Protein AF-A0A9P7YIR3-F1 (afdb_monomer)

Sequence (392 aa):
MSSLFKGNKEAAGSFTVLEQAVLTRKTLRVVCVGAGYSGLTLAHKVQHECQLEDHINLTIYEKNADVGGTWFENTYPGVACDIPAHAYTFLFEPNPNWSKFYAPGPEIQAYIKRTAVKYELAKHIAFDSKVVETRWDQGSGKWKIKVEQDGIVKEDEAEILVNASGFLNGNGPRLKVSVNSRGSSCTAPNGKRIGVRTADGEEDFDIIVCATGFDTSFIPPWKLVGLNGAILEDRWKVNPDAFFSVQVDGMPNYFIFNGPNGVISHGSILAQVSWVCDYILRCAKKIATQDLKSITPKAQAVADFNVYSQEFLRRTVWADNCRSWYKNGKETGIVTGTYAGSILHFKDVLENIGDEHFDVVSNNKNVFKWLGNGQSLHDKDGTGDLAYYMKE

InterPro domains:
  IPR036188 FAD/NAD(P)-binding domain superfamily [G3DSA:3.50.50.60] (21-181)
  IPR036188 FAD/NAD(P)-binding domain superfamily [G3DSA:3.50.50.60] (182-369)
  IPR036188 FAD/NAD(P)-binding domain superfamily [SSF51905] (27-168)
  IPR036188 FAD/NAD(P)-binding domain superfamily [SSF51905] (189-358)

Radius of gyration: 25.12 Å; Cα contacts (8 Å, |Δi|>4): 719; chains: 1; bounding box: 50×51×96 Å

Nearest PDB structures (foldseek):
  4ap3-assembly1_A  TM=8.065E-01  e=1.671E-17  Rhodococcus rhodochrous
  6y48-assembly2_B  TM=7.996E-01  e=1.539E-16  Aspergillus flavus NRRL3357
  3up4-assembly3_B  TM=8.021E-01  e=6.255E-16  Pseudomonas putida
  6y48-assembly4_D  TM=7.930E-01  e=3.405E-15  Aspergillus flavus NRRL3357
  5nmw-assembly1_A-2  TM=5.776E-01  e=1.020E-11  Zonocerus variegatus

Mean predicted aligned error: 7.09 Å

Organism: NCBI:txid45428

Secondary structure (DSSP, 8-state):
---S----TTS-------SS-TTPPPPEEEEEE--SHHHHHHHHIIIIIS--TTTEEEEEE-SSSSS-THHHH---TT-B-SS-TTTSS-TTS--TT-SSSS-BHHHHHHHHHHHHHHTTGGGGEESS-EEEEEEEETTTTEEEEEEEETTEEEEEEESEEEE-S-SS-SB-SPP------S---S-STT---EEEE-SS-EEEES-------B--S---SSEEE-GGG-BHHHHHSSS---BTTTB-TT-TTEEESS-TT-STTSS-HHHHHHHHHHHHHHHHHHHHHTTEEEEEE-HHHHHHHHHHHHHHHTTSGGGSS--BGGGTTBSSS---SS-SS-HHHHHHHHHH--GGGEEEEESSSSTTGGGTTS--TTTGGGTS-TTTT---

pLDDT: mean 89.21, std 15.17, range [31.0, 98.94]

Solvent-accessible surface area (backbone atoms only — not comparable to full-atom values): 22051 Å² total; per-residue (Å²): 143,88,77,90,82,88,68,76,87,86,74,70,70,89,82,75,76,38,95,43,36,31,58,56,65,46,69,40,37,34,39,32,36,20,45,15,72,53,32,49,49,43,47,44,37,37,56,71,74,66,59,34,58,90,38,40,50,61,39,28,35,16,62,42,89,64,66,30,44,66,45,58,73,52,74,59,93,84,43,57,46,93,49,52,34,83,60,65,36,55,88,93,54,76,62,92,78,63,94,39,65,54,34,44,28,72,60,53,31,52,48,47,50,53,50,37,57,77,69,57,44,61,82,38,49,43,58,43,21,32,63,53,35,37,35,51,37,81,86,84,33,27,33,42,33,32,31,37,38,95,92,42,78,43,80,50,69,19,52,30,43,35,42,27,62,59,45,76,48,62,74,24,76,79,78,90,70,55,70,48,88,70,74,58,74,66,89,53,104,77,44,52,38,43,33,50,77,57,98,91,46,77,47,79,44,93,75,87,82,88,86,61,61,43,33,65,58,62,63,67,95,38,51,46,28,19,55,98,69,42,44,52,59,74,65,28,68,82,68,35,72,35,44,85,10,32,33,38,54,56,31,60,33,38,35,35,55,68,30,30,32,15,55,68,86,48,63,52,56,54,58,53,45,52,53,51,39,53,46,53,51,51,52,50,50,49,33,29,21,48,47,38,39,35,53,22,46,32,60,64,48,35,50,53,53,48,52,52,30,50,68,51,35,67,76,40,79,83,49,41,90,50,69,32,64,39,27,74,66,27,42,63,71,69,66,30,51,44,38,65,65,52,49,64,55,52,50,57,46,65,77,64,66,65,70,88,45,42,50,74,39,53,72,45,94,59,72,64,54,39,46,26,65,74,39,50,79,46,32,60,94,76,74,41,67,83,56,78,83,75,70,134

Structure (mmCIF, N/CA/C/O backbone):
data_AF-A0A9P7YIR3-F1
#
_entry.id   AF-A0A9P7YIR3-F1
#
loop_
_atom_site.group_PDB
_atom_site.id
_atom_site.type_symbol
_atom_site.label_atom_id
_atom_site.label_alt_id
_atom_site.label_comp_id
_atom_site.label_asym_id
_atom_site.label_entity_id
_atom_site.label_seq_id
_atom_site.pdbx_PDB_ins_code
_atom_site.Cartn_x
_atom_site.Cartn_y
_atom_site.Cartn_z
_atom_site.occupancy
_atom_site.B_iso_or_equiv
_atom_site.auth_seq_id
_atom_site.auth_comp_id
_atom_site.auth_asym_id
_atom_site.auth_atom_id
_atom_site.pdbx_PDB_model_num
ATOM 1 N N . MET A 1 1 ? -15.066 27.707 48.313 1.00 43.53 1 MET A N 1
ATOM 2 C CA . MET A 1 1 ? -14.591 26.856 47.195 1.00 43.53 1 MET A CA 1
ATOM 3 C C . MET A 1 1 ? -15.760 26.378 46.318 1.00 43.53 1 MET A C 1
ATOM 5 O O . MET A 1 1 ? -15.882 25.193 46.054 1.00 43.53 1 MET A O 1
ATOM 9 N N . SER A 1 2 ? -16.643 27.273 45.855 1.00 44.91 2 SER A N 1
ATOM 10 C CA . SER A 1 2 ? -17.872 26.884 45.128 1.00 44.91 2 SER A CA 1
ATOM 11 C C . SER A 1 2 ? -18.144 27.743 43.883 1.00 44.91 2 SER A C 1
ATOM 13 O O . SER A 1 2 ? -19.269 28.196 43.673 1.00 44.91 2 SER A O 1
ATOM 15 N N . SER A 1 3 ? -17.128 28.014 43.056 1.00 45.47 3 SER A N 1
ATOM 16 C CA . SER A 1 3 ? -17.318 28.843 41.850 1.00 45.47 3 SER A CA 1
ATOM 17 C C . SER A 1 3 ? -16.667 28.323 40.564 1.00 45.47 3 SER A C 1
ATOM 19 O O . SER A 1 3 ? -16.608 29.074 39.598 1.00 45.47 3 SER A O 1
ATOM 21 N N . LEU A 1 4 ? -16.217 27.064 40.501 1.00 47.59 4 LEU A N 1
ATOM 22 C CA . LEU A 1 4 ? -15.555 26.523 39.298 1.00 47.59 4 LEU A CA 1
ATOM 23 C C . LEU A 1 4 ? -16.480 25.777 38.316 1.00 47.59 4 LEU A C 1
ATOM 25 O O . LEU A 1 4 ? -16.038 25.424 37.232 1.00 47.59 4 LEU A O 1
ATOM 29 N N . PHE A 1 5 ? -17.770 25.594 38.627 1.00 44.53 5 PHE A N 1
ATOM 30 C CA . PHE A 1 5 ? -18.713 24.850 37.768 1.00 44.53 5 PHE A CA 1
ATOM 31 C C . PHE A 1 5 ? -19.949 25.660 37.349 1.00 44.53 5 PHE A C 1
ATOM 33 O O . PHE A 1 5 ? -21.062 25.143 37.289 1.00 44.53 5 PHE A O 1
ATOM 40 N N . LYS A 1 6 ? -19.778 26.947 37.033 1.00 43.44 6 LYS A N 1
ATOM 41 C CA . LYS A 1 6 ? -20.769 27.696 36.239 1.00 43.44 6 LYS A CA 1
ATOM 42 C C . LYS A 1 6 ? -20.297 27.782 34.786 1.00 43.44 6 LYS A C 1
ATOM 44 O O . LYS A 1 6 ? -20.027 28.860 34.277 1.00 43.44 6 LYS A O 1
ATOM 49 N N . GLY A 1 7 ? -20.149 26.622 34.148 1.00 41.72 7 GLY A N 1
ATOM 50 C CA . GLY A 1 7 ? -19.914 26.499 32.710 1.00 41.72 7 GLY A CA 1
ATOM 51 C C . GLY A 1 7 ? -21.201 26.078 32.001 1.00 41.72 7 GLY A C 1
ATOM 52 O O . GLY A 1 7 ? -21.858 25.144 32.449 1.00 41.72 7 GLY A O 1
ATOM 53 N N . ASN A 1 8 ? -21.562 26.812 30.944 1.00 40.75 8 ASN A N 1
ATOM 54 C CA . ASN A 1 8 ? -22.629 26.577 29.961 1.00 40.75 8 ASN A CA 1
ATOM 55 C C . ASN A 1 8 ? -23.425 25.264 30.092 1.00 40.75 8 ASN A C 1
ATOM 57 O O . ASN A 1 8 ? -23.012 24.217 29.595 1.00 40.75 8 ASN A O 1
ATOM 61 N N . LYS A 1 9 ? -24.644 25.357 30.636 1.00 44.38 9 LYS A N 1
ATOM 62 C CA . LYS A 1 9 ? -25.658 24.288 30.557 1.00 44.38 9 LYS A CA 1
ATOM 63 C C . LYS A 1 9 ? -26.273 24.117 29.157 1.00 44.38 9 LYS A C 1
ATOM 65 O O . LYS A 1 9 ? -27.053 23.194 28.966 1.00 44.38 9 LYS A O 1
ATOM 70 N N . GLU A 1 10 ? -25.926 24.960 28.182 1.00 43.06 10 GLU A N 1
ATOM 71 C CA . GLU A 1 10 ? -26.615 25.021 26.880 1.00 43.06 10 GLU A CA 1
ATOM 72 C C . GLU A 1 10 ? -25.925 24.287 25.713 1.00 43.06 10 GLU A C 1
ATOM 74 O O . GLU A 1 10 ? -26.409 24.363 24.590 1.00 43.06 10 GLU A O 1
ATOM 79 N N . ALA A 1 11 ? -24.845 23.521 25.929 1.00 46.81 11 ALA A N 1
ATOM 80 C CA . ALA A 1 11 ? -24.170 22.808 24.823 1.00 46.81 11 ALA A CA 1
ATOM 81 C C . ALA A 1 11 ? -23.857 21.319 25.062 1.00 46.81 11 ALA A C 1
ATOM 83 O O . ALA A 1 11 ? -23.433 20.625 24.137 1.00 46.81 11 ALA A O 1
ATOM 84 N N . ALA A 1 12 ? -24.073 20.791 26.267 1.00 51.12 12 ALA A N 1
ATOM 85 C CA . ALA A 1 12 ? -23.797 19.388 26.554 1.00 51.12 12 ALA A CA 1
ATOM 86 C C . ALA A 1 12 ? -25.042 18.539 26.264 1.00 51.12 12 ALA A C 1
ATOM 88 O O . ALA A 1 12 ? -25.854 18.285 27.151 1.00 51.12 12 ALA A O 1
ATOM 89 N N . GLY A 1 13 ? -25.195 18.070 25.021 1.00 60.94 13 GLY A N 1
ATOM 90 C CA . GLY A 1 13 ? -25.988 16.856 24.796 1.00 60.94 13 GLY A CA 1
ATOM 91 C C . GLY A 1 13 ? -25.503 15.762 25.757 1.00 60.94 13 GLY A C 1
ATOM 92 O O . GLY A 1 13 ? -24.317 15.737 26.087 1.00 60.94 13 GLY A O 1
ATOM 93 N N . SER A 1 14 ? -26.397 14.900 26.249 1.00 72.94 14 SER A N 1
ATOM 94 C CA . SER A 1 14 ? -26.049 13.880 27.248 1.00 72.94 14 SER A CA 1
ATOM 95 C C . SER A 1 14 ? -24.869 13.031 26.760 1.00 72.94 14 SER A C 1
ATOM 97 O O . SER A 1 14 ? -25.012 12.215 25.848 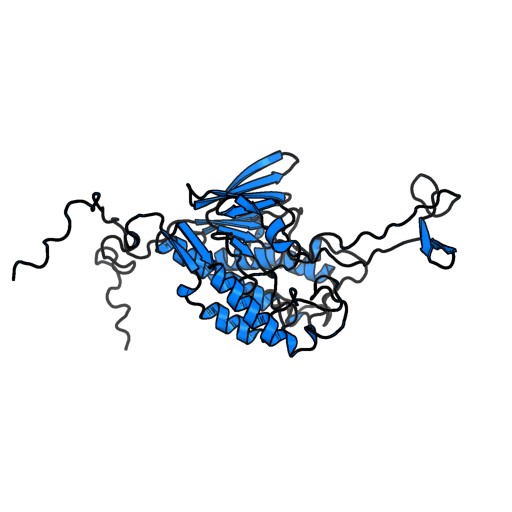1.00 72.94 14 SER A O 1
ATOM 99 N N . PHE A 1 15 ? -23.683 13.254 27.326 1.00 84.25 15 PHE A N 1
ATOM 100 C CA . PHE A 1 15 ? -22.518 12.419 27.078 1.00 84.25 15 PHE A CA 1
ATOM 101 C C . PHE A 1 15 ? -22.643 11.161 27.936 1.00 84.25 15 PHE A C 1
ATOM 103 O O . PHE A 1 15 ? -22.776 11.254 29.154 1.00 84.25 15 PHE A O 1
ATOM 110 N N . THR A 1 16 ? -22.600 9.999 27.292 1.00 89.38 16 THR A N 1
ATOM 111 C CA . THR A 1 16 ? -22.634 8.696 27.959 1.00 89.38 16 THR A CA 1
ATOM 112 C C . THR A 1 16 ? -21.259 8.055 27.850 1.00 89.38 16 THR A C 1
ATOM 114 O O . THR A 1 16 ? -20.699 7.957 26.752 1.00 89.38 16 THR A O 1
ATOM 117 N N . VAL A 1 17 ? -20.733 7.635 28.997 1.00 91.69 17 VAL A N 1
ATOM 118 C CA . VAL A 1 17 ? -19.495 6.862 29.108 1.00 91.69 17 VAL A CA 1
ATOM 119 C C . VAL A 1 17 ? -19.705 5.482 28.478 1.00 91.69 17 VAL A C 1
ATOM 121 O O . VAL A 1 17 ? -20.783 4.904 28.592 1.00 91.69 17 VAL A O 1
ATOM 124 N N . LEU A 1 18 ? -18.700 4.978 27.759 1.00 91.94 18 LEU A N 1
ATOM 125 C CA . LEU A 1 18 ? -18.734 3.611 27.242 1.00 91.94 18 LEU A CA 1
ATOM 126 C C . LEU A 1 18 ? -18.336 2.645 28.358 1.00 91.94 18 LEU A C 1
ATOM 128 O O . LEU A 1 18 ? -17.261 2.803 28.929 1.00 91.94 18 LEU A O 1
ATOM 132 N N . GLU A 1 19 ? -19.154 1.626 28.610 1.00 93.75 19 GLU A N 1
ATOM 133 C CA . GLU A 1 19 ? -18.834 0.533 29.538 1.00 93.75 19 GLU A CA 1
ATOM 134 C C . GLU A 1 19 ? -17.857 -0.464 28.900 1.00 93.75 19 GLU A C 1
ATOM 136 O O . GLU A 1 19 ? -18.200 -1.592 28.558 1.00 93.75 19 GLU A O 1
ATOM 141 N N . GLN A 1 20 ? -16.635 0.010 28.663 1.00 92.88 20 GLN A N 1
ATOM 142 C CA . GLN A 1 20 ? -15.493 -0.753 28.168 1.00 92.88 20 GLN A CA 1
ATOM 143 C C . GLN A 1 20 ? -14.198 -0.084 28.642 1.00 92.88 20 GLN A C 1
ATOM 145 O O . GLN A 1 20 ? -14.170 1.134 28.837 1.00 92.88 20 GLN A O 1
ATOM 150 N N . ALA A 1 21 ? -13.113 -0.849 28.737 1.00 93.50 21 ALA A N 1
ATOM 151 C CA . ALA A 1 21 ? -11.796 -0.307 29.051 1.00 93.50 21 ALA A CA 1
ATOM 152 C C . ALA A 1 21 ? -11.265 0.625 27.943 1.00 93.50 21 ALA A C 1
ATOM 154 O O . ALA A 1 21 ? -11.616 0.503 26.760 1.00 93.50 21 ALA A O 1
ATOM 155 N N . VAL A 1 22 ? -10.357 1.528 28.310 1.00 94.12 22 VAL A N 1
ATOM 156 C CA . VAL A 1 22 ? -9.631 2.375 27.360 1.00 94.12 22 VAL A CA 1
ATOM 157 C C . VAL A 1 22 ? -8.840 1.521 26.366 1.00 94.12 22 VAL A C 1
ATOM 159 O O . VAL A 1 22 ? -8.338 0.447 26.696 1.00 94.12 22 VAL A O 1
ATOM 162 N N . LEU A 1 23 ? -8.714 2.005 25.127 1.00 91.75 23 LEU A N 1
ATOM 163 C CA . LEU A 1 23 ? -8.046 1.305 24.020 1.00 91.75 23 LEU A CA 1
ATOM 164 C C . LEU A 1 23 ? -8.689 -0.034 23.614 1.00 91.75 23 LEU A C 1
ATOM 166 O O . LEU A 1 23 ? -8.064 -0.805 22.879 1.00 91.75 23 LEU A O 1
ATOM 170 N N . THR A 1 24 ? -9.931 -0.303 24.029 1.00 90.75 24 THR A N 1
ATOM 171 C CA . THR A 1 24 ? -10.727 -1.398 23.456 1.00 90.75 24 THR A CA 1
ATOM 172 C C . THR A 1 24 ? -10.846 -1.190 21.945 1.00 90.75 24 THR A C 1
ATOM 174 O O . THR A 1 24 ? -11.332 -0.157 21.481 1.00 90.75 24 THR A O 1
ATOM 177 N N . ARG A 1 25 ? -10.347 -2.157 21.170 1.00 87.06 25 ARG A N 1
ATOM 178 C CA . ARG A 1 25 ? -10.248 -2.071 19.709 1.00 87.06 25 ARG A CA 1
ATOM 179 C C . ARG A 1 25 ? -11.580 -2.427 19.066 1.00 87.06 25 ARG A C 1
ATOM 181 O O . ARG A 1 25 ? -12.117 -3.503 19.318 1.00 87.06 25 ARG A O 1
ATOM 188 N N . LYS A 1 26 ? -12.063 -1.570 18.170 1.00 90.25 26 LYS A N 1
ATOM 189 C CA . LYS A 1 26 ? -13.104 -1.955 17.209 1.00 90.25 26 LYS A CA 1
ATOM 190 C C . LYS A 1 26 ? -12.497 -2.789 16.083 1.00 90.25 26 LYS A C 1
ATOM 192 O O . LYS A 1 26 ? -11.346 -2.568 15.708 1.00 90.25 26 LYS A O 1
ATOM 197 N N . THR A 1 27 ? -13.276 -3.710 15.525 1.00 95.19 27 THR A N 1
ATOM 198 C CA . THR A 1 27 ? -12.892 -4.407 14.294 1.00 95.19 27 THR A CA 1
ATOM 199 C C . THR A 1 27 ? -12.975 -3.438 13.117 1.00 95.19 27 THR A C 1
ATOM 201 O O . THR A 1 27 ? -14.003 -2.792 12.922 1.00 95.19 27 THR A O 1
ATOM 204 N N . LEU A 1 28 ? -11.895 -3.333 12.346 1.00 97.19 28 LEU A N 1
ATOM 205 C CA . LEU A 1 28 ? -11.824 -2.549 11.118 1.00 97.19 28 LEU A CA 1
ATOM 206 C C . LEU A 1 28 ? -11.891 -3.465 9.905 1.00 97.19 28 LEU A C 1
ATOM 208 O O . LEU A 1 28 ? -11.228 -4.502 9.861 1.00 97.19 28 LEU A O 1
ATOM 212 N N . ARG A 1 29 ? -12.638 -3.047 8.890 1.00 98.31 29 ARG A N 1
ATOM 213 C CA . ARG A 1 29 ? -12.594 -3.634 7.561 1.00 98.31 29 ARG A CA 1
ATOM 214 C C . ARG A 1 29 ? -11.502 -2.932 6.759 1.00 98.31 29 ARG A C 1
ATOM 216 O O . ARG A 1 29 ? -11.509 -1.711 6.590 1.00 98.31 29 ARG A O 1
ATOM 223 N N . VAL A 1 30 ? -10.544 -3.718 6.280 1.00 98.81 30 VAL A N 1
ATOM 224 C CA . VAL A 1 30 ? -9.412 -3.247 5.478 1.00 98.81 30 VAL A CA 1
ATOM 225 C C . VAL A 1 30 ? -9.486 -3.914 4.114 1.00 98.81 30 VAL A C 1
ATOM 227 O O . VAL A 1 30 ? -9.477 -5.142 4.021 1.00 98.81 30 VAL A O 1
ATOM 230 N N . VAL A 1 31 ? -9.550 -3.114 3.052 1.00 98.94 31 VAL A N 1
ATOM 231 C CA . VAL A 1 31 ? -9.381 -3.609 1.682 1.00 98.94 31 VAL A CA 1
ATOM 232 C C . VAL A 1 31 ? -7.994 -3.251 1.190 1.00 98.94 31 VAL A C 1
ATOM 234 O O . VAL A 1 31 ? -7.587 -2.095 1.239 1.00 98.94 31 VAL A O 1
ATOM 237 N N . CYS A 1 32 ? -7.285 -4.249 0.682 1.00 98.88 32 CYS A N 1
ATOM 238 C CA . CYS A 1 32 ? -6.025 -4.093 -0.020 1.00 98.88 32 CYS A CA 1
ATOM 239 C C . CYS A 1 32 ? -6.215 -4.481 -1.494 1.00 98.88 32 CYS A C 1
ATOM 241 O O . CYS A 1 32 ? -6.937 -5.426 -1.798 1.00 98.88 32 CYS A O 1
ATOM 243 N N . VAL A 1 33 ? -5.598 -3.756 -2.423 1.00 98.75 33 VAL A N 1
ATOM 244 C CA . VAL A 1 33 ? -5.720 -4.021 -3.865 1.00 98.75 33 VAL A CA 1
ATOM 245 C C . VAL A 1 33 ? -4.376 -4.496 -4.400 1.00 98.75 33 VAL A C 1
ATOM 247 O O . VAL A 1 33 ? -3.460 -3.688 -4.510 1.00 98.75 33 VAL A O 1
ATOM 250 N N . GLY A 1 34 ? -4.263 -5.783 -4.736 1.00 98.38 34 GLY A N 1
ATOM 251 C CA . GLY A 1 34 ? -3.057 -6.431 -5.268 1.00 98.38 34 GLY A CA 1
ATOM 252 C C . GLY A 1 34 ? -2.389 -7.423 -4.304 1.00 98.38 34 GLY A C 1
ATOM 253 O O . GLY A 1 34 ? -2.051 -7.091 -3.168 1.00 98.38 34 GLY A O 1
ATOM 254 N N . ALA A 1 35 ? -2.123 -8.636 -4.792 1.00 98.38 35 ALA A N 1
ATOM 255 C CA . ALA A 1 35 ? -1.486 -9.754 -4.089 1.00 98.38 35 ALA A CA 1
ATOM 256 C C . ALA A 1 35 ? -0.034 -10.001 -4.555 1.00 98.38 35 ALA A C 1
ATOM 258 O O . ALA A 1 35 ? 0.419 -11.136 -4.741 1.00 98.38 35 ALA A O 1
ATOM 259 N N . GLY A 1 36 ? 0.723 -8.918 -4.750 1.00 97.56 36 GLY A N 1
ATOM 260 C CA . GLY A 1 36 ? 2.183 -8.964 -4.870 1.00 97.56 36 GLY A CA 1
ATOM 261 C C . GLY A 1 36 ? 2.881 -9.008 -3.503 1.00 97.56 36 GLY A C 1
ATOM 262 O O . GLY A 1 36 ? 2.250 -9.223 -2.468 1.00 97.56 36 GLY A O 1
ATOM 263 N N . TYR A 1 37 ? 4.187 -8.718 -3.481 1.00 97.50 37 TYR A N 1
ATOM 264 C CA . TYR A 1 37 ? 4.973 -8.617 -2.240 1.00 97.50 37 TYR A CA 1
ATOM 265 C C . TYR A 1 37 ? 4.308 -7.732 -1.172 1.00 97.50 37 TYR A C 1
ATOM 267 O O . TYR A 1 37 ? 4.284 -8.101 0.000 1.00 97.50 37 TYR A O 1
ATOM 275 N N . SER A 1 38 ? 3.743 -6.589 -1.569 1.00 98.00 38 SER A N 1
ATOM 276 C CA . SER A 1 38 ? 3.095 -5.640 -0.659 1.00 98.00 38 SER A CA 1
ATOM 277 C C . SER A 1 38 ? 1.852 -6.207 0.026 1.00 98.00 38 SER A C 1
ATOM 279 O O . SER A 1 38 ? 1.804 -6.245 1.255 1.00 98.00 38 SER A O 1
ATOM 281 N N . GLY A 1 39 ? 0.878 -6.706 -0.743 1.00 98.56 39 GLY A N 1
ATOM 282 C CA . GLY A 1 39 ? -0.344 -7.288 -0.183 1.00 98.56 39 GLY A CA 1
ATOM 283 C C . GLY A 1 39 ? -0.063 -8.517 0.682 1.00 98.56 39 GLY A C 1
ATOM 284 O O . GLY A 1 39 ? -0.612 -8.641 1.774 1.00 98.56 39 GLY A O 1
ATOM 285 N N . LEU A 1 40 ? 0.861 -9.382 0.251 1.00 98.75 40 LEU A N 1
ATOM 286 C CA . LEU A 1 40 ? 1.241 -10.577 1.009 1.00 98.75 40 LEU A CA 1
ATOM 287 C C . LEU A 1 40 ? 1.995 -10.248 2.301 1.00 98.75 40 LEU A C 1
ATOM 289 O O . LEU A 1 40 ? 1.768 -10.899 3.317 1.00 98.75 40 LEU A O 1
ATOM 293 N N . THR A 1 41 ? 2.847 -9.218 2.302 1.00 98.75 41 THR A N 1
ATOM 294 C CA . THR A 1 41 ? 3.516 -8.762 3.533 1.00 98.75 41 THR A CA 1
ATOM 295 C C . THR A 1 41 ? 2.506 -8.193 4.526 1.00 98.75 41 THR A C 1
ATOM 297 O O . THR A 1 41 ? 2.594 -8.493 5.715 1.00 98.75 41 THR A O 1
ATOM 300 N N . LEU A 1 42 ? 1.511 -7.434 4.049 1.00 98.75 42 LEU A N 1
ATOM 301 C CA . LEU A 1 42 ? 0.428 -6.933 4.895 1.00 98.75 42 LEU A CA 1
ATOM 302 C C . LEU A 1 42 ? -0.385 -8.085 5.504 1.00 98.75 42 LEU A C 1
ATOM 304 O O . LEU A 1 42 ? -0.595 -8.092 6.715 1.00 98.75 42 LEU A O 1
ATOM 308 N N . ALA A 1 43 ? -0.786 -9.078 4.700 1.00 98.75 43 ALA A N 1
ATOM 309 C CA . ALA A 1 43 ? -1.488 -10.265 5.194 1.00 98.75 43 ALA A CA 1
ATOM 310 C C . ALA A 1 43 ? -0.661 -11.030 6.235 1.00 98.75 43 ALA A C 1
ATOM 312 O O . ALA A 1 43 ? -1.170 -11.348 7.307 1.00 98.75 43 ALA A O 1
ATOM 313 N N . HIS A 1 44 ? 0.628 -11.263 5.962 1.00 98.75 44 HIS A N 1
ATOM 314 C CA . HIS A 1 44 ? 1.524 -11.927 6.906 1.00 98.75 44 HIS A CA 1
ATOM 315 C C . HIS A 1 44 ? 1.625 -11.160 8.228 1.00 98.75 44 HIS A C 1
ATOM 317 O O . HIS A 1 44 ? 1.542 -11.761 9.296 1.00 98.75 44 HIS A O 1
ATOM 323 N N . LYS A 1 45 ? 1.774 -9.832 8.183 1.00 98.56 45 LYS A N 1
ATOM 324 C CA . LYS A 1 45 ? 1.854 -9.016 9.399 1.00 98.56 45 LYS A CA 1
ATOM 325 C C . LYS A 1 45 ? 0.556 -9.028 10.193 1.00 98.56 45 LYS A C 1
ATOM 327 O O . LYS A 1 45 ? 0.602 -9.200 11.406 1.00 98.56 45 LYS A O 1
ATOM 332 N N . VAL A 1 46 ? -0.592 -8.897 9.530 1.00 98.19 46 VAL A N 1
ATOM 333 C CA . VAL A 1 46 ? -1.902 -8.982 10.192 1.00 98.19 46 VAL A CA 1
ATOM 334 C C . VAL A 1 46 ? -2.087 -10.347 10.854 1.00 98.19 46 VAL A C 1
ATOM 336 O O . VAL A 1 46 ? -2.486 -10.398 12.012 1.00 98.19 46 VAL A O 1
ATOM 339 N N . GLN A 1 47 ? -1.757 -11.434 10.160 1.00 97.81 47 GLN A N 1
ATOM 340 C CA . GLN A 1 47 ? -2.002 -12.794 10.636 1.00 97.81 47 GLN A CA 1
ATOM 341 C C . GLN A 1 47 ? -0.972 -13.281 11.662 1.00 97.81 47 GLN A C 1
ATOM 343 O O . GLN A 1 47 ? -1.337 -13.725 12.746 1.00 97.81 47 GLN A O 1
ATOM 348 N N . HIS A 1 48 ? 0.315 -13.212 11.329 1.00 97.81 48 HIS A N 1
ATOM 349 C CA . HIS A 1 48 ? 1.370 -13.935 12.046 1.00 97.81 48 HIS A CA 1
ATOM 350 C C . HIS A 1 48 ? 2.222 -13.038 12.935 1.00 97.81 48 HIS A C 1
ATOM 352 O O . HIS A 1 48 ? 2.571 -13.435 14.042 1.00 97.81 48 HIS A O 1
ATOM 358 N N . GLU A 1 49 ? 2.564 -11.835 12.470 1.00 97.38 49 GLU A N 1
ATOM 359 C CA . GLU A 1 49 ? 3.502 -10.967 13.195 1.00 97.38 49 GLU A CA 1
ATOM 360 C C . GLU A 1 49 ? 2.811 -10.153 14.294 1.00 97.38 49 GLU A C 1
ATOM 362 O O . GLU A 1 49 ? 3.257 -10.124 15.437 1.00 97.38 49 GLU A O 1
ATOM 367 N N . CYS A 1 50 ? 1.707 -9.488 13.952 1.00 95.88 50 CYS A N 1
ATOM 368 C CA . CYS A 1 50 ? 0.958 -8.624 14.860 1.00 95.88 50 CYS A CA 1
ATOM 369 C C . CYS A 1 50 ? -0.291 -9.298 15.444 1.00 95.88 50 CYS A C 1
ATOM 371 O O . CYS A 1 50 ? -0.855 -8.754 16.393 1.00 95.88 50 CYS A O 1
ATOM 373 N N . GLN A 1 51 ? -0.725 -10.431 14.874 1.00 93.94 51 GLN A N 1
ATOM 374 C CA . GLN A 1 51 ? -1.884 -11.220 15.324 1.00 93.94 51 GLN A CA 1
ATOM 375 C C . GLN A 1 51 ? -3.139 -10.352 15.521 1.00 93.94 51 GLN A C 1
ATOM 377 O O . GLN A 1 51 ? -3.736 -10.281 16.593 1.00 93.94 51 GLN A O 1
ATOM 382 N N . LEU A 1 52 ? -3.502 -9.614 14.472 1.00 94.50 52 LEU A N 1
ATOM 383 C CA . LEU A 1 52 ? -4.578 -8.623 14.468 1.00 94.50 52 LEU A CA 1
ATOM 384 C C . LEU A 1 52 ? -5.875 -9.132 13.827 1.00 94.50 52 LEU A C 1
ATOM 386 O O . LEU A 1 52 ? -6.778 -8.324 13.643 1.00 94.50 52 LEU A O 1
ATOM 390 N N . GLU A 1 53 ? -6.002 -10.421 13.499 1.00 93.94 53 GLU A N 1
ATOM 391 C CA . GLU A 1 53 ? -7.182 -10.964 12.793 1.00 93.94 53 GLU A CA 1
ATOM 392 C C . GLU A 1 53 ? -8.502 -10.767 13.563 1.00 93.94 53 GLU A C 1
ATOM 394 O O . GLU A 1 53 ? -9.544 -10.561 12.946 1.00 93.94 53 GLU A O 1
ATOM 399 N N . ASP A 1 54 ? -8.463 -10.694 14.897 1.00 91.06 54 ASP A N 1
ATOM 400 C CA . ASP A 1 54 ? -9.648 -10.404 15.724 1.00 91.06 54 ASP A CA 1
ATOM 401 C C . ASP A 1 54 ? -10.137 -8.943 15.600 1.00 91.06 54 ASP A C 1
ATOM 403 O O . ASP A 1 54 ? -11.258 -8.594 15.981 1.00 91.06 54 ASP A O 1
ATOM 407 N N . HIS A 1 55 ? -9.298 -8.056 15.058 1.00 92.94 55 HIS A N 1
ATOM 408 C CA . HIS A 1 55 ? -9.555 -6.616 14.968 1.00 92.94 55 HIS A CA 1
ATOM 409 C C . HIS A 1 55 ? -9.389 -6.040 13.559 1.00 92.94 55 HIS A C 1
ATOM 411 O O . HIS A 1 55 ? -9.755 -4.890 13.327 1.00 92.94 55 HIS A O 1
ATOM 417 N N . ILE A 1 56 ? -8.848 -6.806 12.618 1.00 97.38 56 ILE A N 1
ATOM 418 C CA . ILE A 1 56 ? -8.673 -6.426 11.222 1.00 97.38 56 ILE A CA 1
ATOM 419 C C . ILE A 1 56 ? -9.278 -7.531 10.369 1.00 97.38 56 ILE A C 1
ATOM 421 O O . ILE A 1 56 ? -8.717 -8.615 10.236 1.00 97.38 56 ILE A O 1
ATOM 425 N N . ASN A 1 57 ? -10.406 -7.213 9.744 1.00 98.12 57 ASN A N 1
ATOM 426 C CA . ASN A 1 57 ? -10.976 -8.013 8.676 1.00 98.12 57 ASN A CA 1
ATOM 427 C C . ASN A 1 57 ? -10.347 -7.564 7.349 1.00 98.12 57 ASN A C 1
ATOM 429 O O . ASN A 1 57 ? -10.760 -6.558 6.759 1.00 98.12 57 ASN A O 1
ATOM 433 N N . LEU A 1 58 ? -9.297 -8.269 6.928 1.00 98.75 58 LEU A N 1
ATOM 434 C CA . LEU A 1 58 ? -8.554 -7.983 5.705 1.00 98.75 58 LEU A CA 1
ATOM 435 C C . LEU A 1 58 ? -9.153 -8.738 4.513 1.00 98.75 58 LEU A C 1
ATOM 437 O O . LEU A 1 58 ? -9.381 -9.942 4.566 1.00 98.75 58 LEU A O 1
ATOM 441 N N . THR A 1 59 ? -9.328 -8.039 3.396 1.00 98.81 59 THR A N 1
ATOM 442 C CA . THR A 1 59 ? -9.531 -8.669 2.086 1.00 98.81 59 THR A CA 1
ATOM 443 C C . THR A 1 59 ? -8.593 -8.035 1.074 1.00 98.81 59 THR A C 1
ATOM 445 O O . THR A 1 59 ? -8.534 -6.811 0.954 1.00 98.81 59 THR A O 1
ATOM 448 N N . ILE A 1 60 ? -7.858 -8.871 0.351 1.00 98.94 60 ILE A N 1
ATOM 449 C CA . ILE A 1 60 ? -7.004 -8.494 -0.767 1.00 98.94 60 ILE A CA 1
ATOM 450 C C . ILE A 1 60 ? -7.753 -8.828 -2.054 1.00 98.94 60 ILE A C 1
ATOM 452 O O . ILE A 1 60 ? -8.004 -9.998 -2.327 1.00 98.94 60 ILE A O 1
ATOM 456 N N . TYR A 1 61 ? -8.083 -7.823 -2.858 1.00 98.88 61 TYR A N 1
ATOM 457 C CA . TYR A 1 61 ? -8.599 -8.038 -4.209 1.00 98.88 61 TYR A CA 1
ATOM 458 C C . TYR A 1 61 ? -7.436 -8.103 -5.197 1.00 98.88 61 TYR A C 1
ATOM 460 O O . TYR A 1 61 ? -6.687 -7.134 -5.348 1.00 98.88 61 TYR A O 1
ATOM 468 N N . GLU A 1 62 ? -7.269 -9.252 -5.849 1.00 98.56 62 GLU A N 1
ATOM 469 C CA . GLU A 1 62 ? -6.266 -9.489 -6.887 1.00 98.56 62 GLU A CA 1
ATOM 470 C C . GLU A 1 62 ? -6.968 -9.707 -8.226 1.00 98.56 62 GLU A C 1
ATOM 472 O O . GLU A 1 62 ? -7.855 -10.548 -8.341 1.00 98.56 62 GLU A O 1
ATOM 477 N N . LYS A 1 63 ? -6.561 -8.948 -9.250 1.00 97.62 63 LYS A N 1
ATOM 478 C CA . LYS A 1 63 ? -7.166 -9.035 -10.587 1.00 97.62 63 LYS A CA 1
ATOM 479 C C . LYS A 1 63 ? -6.805 -10.330 -11.313 1.00 97.62 63 LYS A C 1
ATOM 481 O O . LYS A 1 63 ? -7.479 -10.689 -12.270 1.00 97.62 63 LYS A O 1
ATOM 486 N N . ASN A 1 64 ? -5.716 -10.968 -10.903 1.00 97.38 64 ASN A N 1
ATOM 487 C CA . ASN A 1 64 ? -5.189 -12.185 -11.493 1.00 97.38 64 ASN A CA 1
ATOM 488 C C . ASN A 1 64 ? -5.701 -13.447 -10.796 1.00 97.38 64 ASN A C 1
ATOM 490 O O . ASN A 1 64 ? -6.205 -13.403 -9.676 1.00 97.38 64 ASN A O 1
ATOM 494 N N . ALA A 1 65 ? -5.483 -14.584 -11.454 1.00 97.81 65 ALA A N 1
ATOM 495 C CA . ALA A 1 65 ? -5.837 -15.910 -10.952 1.00 97.81 65 ALA A CA 1
ATOM 496 C C . ALA A 1 65 ? -4.847 -16.467 -9.905 1.00 97.81 65 ALA A C 1
ATOM 498 O O . ALA A 1 65 ? -5.046 -17.561 -9.381 1.00 97.81 65 ALA A O 1
ATOM 499 N N . ASP A 1 66 ? -3.738 -15.770 -9.640 1.00 98.31 66 ASP A N 1
ATOM 500 C CA . ASP A 1 66 ? -2.702 -16.209 -8.703 1.00 98.31 66 ASP A CA 1
ATOM 501 C C . ASP A 1 66 ? -1.957 -15.002 -8.111 1.00 98.31 66 ASP A C 1
ATOM 503 O O . ASP A 1 66 ? -2.047 -13.874 -8.603 1.00 98.31 66 ASP A O 1
ATOM 507 N N . VAL A 1 67 ? -1.197 -15.244 -7.047 1.00 98.62 67 VAL A N 1
ATOM 508 C CA . VAL A 1 67 ? -0.326 -14.243 -6.422 1.00 98.62 67 VAL A CA 1
ATOM 509 C C . VAL A 1 67 ? 0.880 -13.925 -7.307 1.00 98.62 67 VAL A C 1
ATOM 511 O O . VAL A 1 67 ? 1.251 -14.713 -8.174 1.00 98.62 67 VAL A O 1
ATOM 514 N N . GLY A 1 68 ? 1.563 -12.808 -7.045 1.00 96.94 68 GLY A N 1
ATOM 515 C CA . GLY A 1 68 ? 2.867 -12.518 -7.665 1.00 96.94 68 GLY A CA 1
ATOM 516 C C . GLY A 1 68 ? 3.035 -11.097 -8.183 1.00 96.94 68 GLY A C 1
ATOM 517 O O . GLY A 1 68 ? 4.162 -10.601 -8.265 1.00 96.94 68 GLY A O 1
ATOM 518 N N . GLY A 1 69 ? 1.930 -10.413 -8.493 1.00 95.81 69 GLY A N 1
ATOM 519 C CA . GLY A 1 69 ? 1.951 -9.055 -9.037 1.00 95.81 69 GLY A CA 1
ATOM 520 C C . GLY A 1 69 ? 2.824 -8.972 -10.293 1.00 95.81 69 GLY A C 1
ATOM 521 O O . GLY A 1 69 ? 2.601 -9.690 -11.264 1.00 95.81 69 GLY A O 1
ATOM 522 N N . THR A 1 70 ? 3.869 -8.140 -10.264 1.00 94.19 70 THR A N 1
ATOM 523 C CA . THR A 1 70 ? 4.823 -7.982 -11.376 1.00 94.19 70 THR A CA 1
ATOM 524 C C . THR A 1 70 ? 5.386 -9.313 -11.881 1.00 94.19 70 THR A C 1
ATOM 526 O O . THR A 1 70 ? 5.538 -9.467 -13.089 1.00 94.19 70 THR A O 1
ATOM 529 N N . TRP A 1 71 ? 5.657 -10.279 -10.999 1.00 96.25 71 TRP A N 1
ATOM 530 C CA . TRP A 1 71 ? 6.242 -11.575 -11.371 1.00 96.25 71 TRP A CA 1
ATOM 531 C C . TRP A 1 71 ? 5.229 -12.569 -11.951 1.00 96.25 71 TRP A C 1
ATOM 533 O O . TRP A 1 71 ? 5.629 -13.534 -12.599 1.00 96.25 71 TRP A O 1
ATOM 543 N N . PHE A 1 72 ? 3.934 -12.305 -11.768 1.00 96.00 72 PHE A N 1
ATOM 544 C CA . PHE A 1 72 ? 2.864 -13.015 -12.462 1.00 96.00 72 PHE A CA 1
ATOM 545 C C . PHE A 1 72 ? 2.670 -12.459 -13.881 1.00 96.00 72 PHE A C 1
ATOM 547 O O . PHE A 1 72 ? 2.584 -13.215 -14.843 1.00 96.00 72 PHE A O 1
ATOM 554 N N . GLU A 1 73 ? 2.647 -11.130 -14.021 1.00 93.38 73 GLU A N 1
ATOM 555 C CA . GLU A 1 73 ? 2.365 -10.451 -15.295 1.00 93.38 73 GLU A CA 1
ATOM 556 C C . GLU A 1 73 ? 3.541 -10.510 -16.283 1.00 93.38 73 GLU A C 1
ATOM 558 O O . GLU A 1 73 ? 3.357 -10.704 -17.484 1.00 93.38 73 GLU A O 1
ATOM 563 N N . ASN A 1 74 ? 4.769 -10.320 -15.794 1.00 92.88 74 ASN A N 1
ATOM 564 C CA . ASN A 1 74 ? 5.944 -10.160 -16.647 1.00 92.88 74 ASN A CA 1
ATOM 565 C C . ASN A 1 74 ? 6.644 -11.502 -16.852 1.00 92.88 74 ASN A C 1
ATOM 567 O O . ASN A 1 74 ? 7.464 -11.924 -16.041 1.00 92.88 74 ASN A O 1
ATOM 571 N N . THR A 1 75 ? 6.337 -12.148 -17.975 1.00 93.31 75 THR A N 1
ATOM 572 C CA . THR A 1 75 ? 6.820 -13.496 -18.322 1.00 93.31 75 THR A CA 1
ATOM 573 C C . THR A 1 75 ? 7.699 -13.522 -19.578 1.00 93.31 75 THR A C 1
ATOM 575 O O . THR A 1 75 ? 7.925 -14.580 -20.166 1.00 93.31 75 THR A O 1
ATOM 578 N N . TYR A 1 76 ? 8.215 -12.362 -20.007 1.00 91.56 76 TYR A N 1
ATOM 579 C CA . TYR A 1 76 ? 9.064 -12.272 -21.196 1.00 91.56 76 TYR A CA 1
ATOM 580 C C . TYR A 1 76 ? 10.378 -13.067 -21.030 1.00 91.56 76 TYR A C 1
ATOM 582 O O . TYR A 1 76 ? 10.903 -13.175 -19.915 1.00 91.56 76 TYR A O 1
ATOM 590 N N . PRO A 1 77 ? 10.950 -13.621 -22.119 1.00 93.75 77 PRO A N 1
ATOM 591 C CA . PRO A 1 77 ? 12.180 -14.405 -22.041 1.00 93.75 77 PRO A CA 1
ATOM 592 C C . PRO A 1 77 ? 13.330 -13.622 -21.398 1.00 93.75 77 PRO A C 1
ATOM 594 O O . PRO A 1 77 ? 13.678 -12.533 -21.845 1.00 93.75 77 PRO A O 1
ATOM 597 N N . GLY A 1 78 ? 13.932 -14.196 -20.355 1.00 94.19 78 GLY A N 1
ATOM 598 C CA . GLY A 1 78 ? 15.065 -13.592 -19.649 1.00 94.19 78 GLY A CA 1
ATOM 599 C C . GLY A 1 78 ? 14.701 -12.605 -18.537 1.00 94.19 78 GLY A C 1
ATOM 600 O O . GLY A 1 78 ? 15.617 -12.054 -17.932 1.00 94.19 78 GLY A O 1
ATOM 601 N N . VAL A 1 79 ? 13.412 -12.406 -18.225 1.00 95.44 79 VAL A N 1
ATOM 602 C CA . VAL A 1 79 ? 12.986 -11.592 -17.074 1.00 95.44 79 VAL A CA 1
ATOM 603 C C . VAL A 1 79 ? 13.684 -12.054 -15.785 1.00 95.44 79 VAL A C 1
ATOM 605 O O . VAL A 1 79 ? 13.693 -13.243 -15.453 1.00 95.44 79 VAL A O 1
ATOM 608 N N . ALA A 1 80 ? 14.303 -11.117 -15.069 1.00 96.44 80 ALA A N 1
ATOM 609 C CA . ALA A 1 80 ? 15.087 -11.368 -13.860 1.00 96.44 80 ALA A CA 1
ATOM 610 C C . ALA A 1 80 ? 15.111 -10.123 -12.966 1.00 96.44 80 ALA A C 1
ATOM 612 O O . ALA A 1 80 ? 14.818 -9.019 -13.425 1.00 96.44 80 ALA A O 1
ATOM 613 N N . CYS A 1 81 ? 15.447 -10.302 -11.689 1.00 94.38 81 CYS A N 1
ATOM 614 C CA . CYS A 1 81 ? 15.619 -9.190 -10.757 1.00 94.38 81 CYS A CA 1
ATOM 615 C C . CYS A 1 81 ? 17.054 -8.654 -10.810 1.00 94.38 81 CYS A C 1
ATOM 617 O O . CYS A 1 81 ? 18.010 -9.426 -10.826 1.00 94.38 81 CYS A O 1
ATOM 619 N N . ASP A 1 82 ? 17.196 -7.333 -10.809 1.00 92.44 82 ASP A N 1
ATOM 620 C CA . ASP A 1 82 ? 18.466 -6.601 -10.770 1.00 92.44 82 ASP A CA 1
ATOM 621 C C . ASP A 1 82 ? 19.015 -6.406 -9.344 1.00 92.44 82 ASP A C 1
ATOM 623 O O . ASP A 1 82 ? 20.132 -5.918 -9.159 1.00 92.44 82 ASP A O 1
ATOM 627 N N . ILE A 1 83 ? 18.264 -6.831 -8.326 1.00 92.25 83 ILE A N 1
ATOM 628 C CA . ILE A 1 83 ? 18.679 -6.839 -6.923 1.00 92.25 83 ILE A CA 1
ATOM 629 C C . ILE A 1 83 ? 19.252 -8.218 -6.569 1.00 92.25 83 ILE A C 1
ATOM 631 O O . ILE A 1 83 ? 18.673 -9.240 -6.953 1.00 92.25 83 ILE A O 1
ATOM 635 N N . PRO A 1 84 ? 20.364 -8.286 -5.807 1.00 94.00 84 PRO A N 1
ATOM 636 C CA . PRO A 1 84 ? 20.871 -9.549 -5.289 1.00 94.00 84 PRO A CA 1
ATOM 637 C C . PRO A 1 84 ? 19.767 -10.343 -4.580 1.00 94.00 84 PRO A C 1
ATOM 639 O O . PRO A 1 84 ? 19.091 -9.822 -3.695 1.00 94.00 84 PRO A O 1
ATOM 642 N N . ALA A 1 85 ? 19.597 -11.614 -4.935 1.00 94.25 85 ALA A N 1
ATOM 643 C CA . ALA A 1 85 ? 18.430 -12.410 -4.558 1.00 94.25 85 ALA A CA 1
ATOM 644 C C . ALA A 1 85 ? 18.242 -12.541 -3.033 1.00 94.25 85 ALA A C 1
ATOM 646 O O . ALA A 1 85 ? 17.118 -12.556 -2.538 1.00 94.25 85 ALA A O 1
ATOM 647 N N . HIS A 1 86 ? 19.337 -12.542 -2.264 1.00 91.12 86 HIS A N 1
ATOM 648 C CA . HIS A 1 86 ? 19.286 -12.539 -0.796 1.00 91.12 86 HIS A CA 1
ATOM 649 C C . HIS A 1 86 ? 18.652 -11.264 -0.205 1.00 91.12 86 HIS A C 1
ATOM 651 O O . HIS A 1 86 ? 18.110 -11.312 0.894 1.00 91.12 86 HIS A O 1
ATOM 657 N N . ALA A 1 87 ? 18.701 -10.137 -0.923 1.00 91.62 87 ALA A N 1
ATOM 658 C CA . ALA A 1 87 ? 18.090 -8.862 -0.542 1.00 91.62 87 ALA A CA 1
ATOM 659 C C . ALA A 1 87 ? 16.697 -8.645 -1.173 1.00 91.62 87 ALA A C 1
ATOM 661 O O . ALA A 1 87 ? 15.972 -7.733 -0.762 1.00 91.62 87 ALA A O 1
ATOM 662 N N . TYR A 1 88 ? 16.317 -9.483 -2.145 1.00 94.50 88 TYR A N 1
ATOM 663 C CA . TYR A 1 88 ? 15.008 -9.502 -2.805 1.00 94.50 88 TYR A CA 1
ATOM 664 C C . TYR A 1 88 ? 14.196 -10.740 -2.384 1.00 94.50 88 TYR A C 1
ATOM 666 O O . TYR A 1 88 ? 13.798 -11.580 -3.188 1.00 94.50 88 TYR A O 1
ATOM 674 N N . THR A 1 89 ? 13.980 -10.855 -1.075 1.00 95.00 89 THR A N 1
ATOM 675 C CA . THR A 1 89 ? 13.210 -11.913 -0.412 1.00 95.00 89 THR A CA 1
ATOM 676 C C . THR A 1 89 ? 12.258 -11.277 0.614 1.00 95.00 89 THR A C 1
ATOM 678 O O . THR A 1 89 ? 12.558 -10.202 1.139 1.00 95.00 89 THR A O 1
ATOM 681 N N . PHE A 1 90 ? 11.114 -11.899 0.923 1.00 97.12 90 PHE A N 1
ATOM 682 C CA . PHE A 1 90 ? 10.297 -11.480 2.068 1.00 97.12 90 PHE A CA 1
ATOM 683 C C . PHE A 1 90 ? 11.163 -11.486 3.332 1.00 97.12 90 PHE A C 1
ATOM 685 O O . PHE A 1 90 ? 11.857 -12.470 3.592 1.00 97.12 90 PHE A O 1
ATOM 692 N N . LEU A 1 91 ? 11.102 -10.421 4.139 1.00 95.38 91 LEU A N 1
ATOM 693 C CA . LEU A 1 91 ? 11.925 -10.319 5.352 1.00 95.38 91 LEU A CA 1
ATOM 694 C C . LEU A 1 91 ? 11.650 -11.447 6.356 1.00 95.38 91 LEU A C 1
ATOM 696 O O . LEU A 1 91 ? 12.552 -11.866 7.074 1.00 95.38 91 LEU A O 1
ATOM 700 N N . PHE A 1 92 ? 10.414 -11.945 6.384 1.00 96.81 92 PHE A N 1
ATOM 701 C CA . PHE A 1 92 ? 9.985 -13.043 7.249 1.00 96.81 92 PHE A CA 1
ATOM 702 C C . PHE A 1 92 ? 10.263 -14.438 6.664 1.00 96.81 92 PHE A C 1
ATOM 704 O O . PHE A 1 92 ? 10.083 -15.424 7.369 1.00 96.81 92 PHE A O 1
ATOM 711 N N . GLU A 1 93 ? 10.701 -14.537 5.402 1.00 97.38 93 GLU A N 1
ATOM 712 C CA . GLU A 1 93 ? 11.009 -15.813 4.741 1.00 97.38 93 GLU A CA 1
ATOM 713 C C . GLU A 1 93 ? 12.263 -15.697 3.858 1.00 97.38 93 GLU A C 1
ATOM 715 O O . GLU A 1 93 ? 12.164 -15.656 2.630 1.00 97.38 93 GLU A O 1
ATOM 720 N N . PRO A 1 94 ? 13.474 -15.632 4.431 1.00 96.06 94 PRO A N 1
ATOM 721 C CA . PRO A 1 94 ? 14.702 -15.671 3.645 1.00 96.06 94 PRO A CA 1
ATOM 722 C C . PRO A 1 94 ? 14.812 -16.957 2.812 1.00 96.06 94 PRO A C 1
ATOM 724 O O . PRO A 1 94 ? 14.448 -18.040 3.267 1.00 96.06 94 PRO A O 1
ATOM 727 N N . ASN A 1 95 ? 15.374 -16.862 1.605 1.00 96.50 95 ASN A N 1
ATOM 728 C CA . ASN A 1 95 ? 15.630 -18.025 0.754 1.00 96.50 95 ASN A CA 1
ATOM 729 C C . ASN A 1 95 ? 17.141 -18.223 0.512 1.00 96.50 95 ASN A C 1
ATOM 731 O O . ASN A 1 95 ? 17.715 -17.515 -0.313 1.00 96.50 95 ASN A O 1
ATOM 735 N N . PRO A 1 96 ? 17.806 -19.188 1.175 1.00 94.94 96 PRO A N 1
ATOM 736 C CA . PRO A 1 96 ? 19.224 -19.472 0.939 1.00 94.94 96 PRO A CA 1
ATOM 737 C C . PRO A 1 96 ? 19.478 -20.271 -0.350 1.00 94.94 96 PRO A C 1
ATOM 739 O O . PRO A 1 96 ? 20.625 -20.416 -0.759 1.00 94.94 96 PRO A O 1
ATOM 742 N N . ASN A 1 97 ? 18.426 -20.787 -0.994 1.00 95.88 97 ASN A N 1
ATOM 743 C CA . ASN A 1 97 ? 18.517 -21.734 -2.106 1.00 95.88 97 ASN A CA 1
ATOM 744 C C . ASN A 1 97 ? 18.282 -21.082 -3.478 1.00 95.88 97 ASN A C 1
ATOM 746 O O . ASN A 1 97 ? 17.868 -21.766 -4.411 1.00 95.88 97 ASN A O 1
ATOM 750 N N . TRP A 1 98 ? 18.486 -19.767 -3.606 1.00 97.50 98 TRP A N 1
ATOM 751 C CA . TRP A 1 98 ? 18.413 -19.103 -4.908 1.00 97.50 98 TRP A CA 1
ATOM 752 C C . TRP A 1 98 ? 19.424 -19.707 -5.886 1.00 97.50 98 TRP A C 1
ATOM 754 O O . TRP A 1 98 ? 20.599 -19.864 -5.555 1.00 97.50 98 TRP A O 1
ATOM 764 N N . SER A 1 99 ? 18.986 -20.000 -7.110 1.00 96.94 99 SER A N 1
ATOM 765 C CA . SER A 1 99 ? 19.841 -20.634 -8.122 1.00 96.94 99 SER A CA 1
ATOM 766 C C . SER A 1 99 ? 20.971 -19.729 -8.626 1.00 96.94 99 SER A C 1
ATOM 768 O O . SER A 1 99 ? 21.979 -20.211 -9.148 1.00 96.94 99 SER A O 1
ATOM 770 N N . LYS A 1 100 ? 20.800 -18.407 -8.503 1.00 95.44 100 LYS A N 1
ATOM 771 C CA . LYS A 1 100 ? 21.717 -17.373 -8.996 1.00 95.44 100 LYS A CA 1
ATOM 772 C C . LYS A 1 100 ? 21.742 -16.172 -8.057 1.00 95.44 100 LYS A C 1
ATOM 774 O O . LYS A 1 100 ? 20.785 -15.910 -7.336 1.00 95.44 100 LYS A O 1
ATOM 779 N N . PHE A 1 101 ? 22.819 -15.390 -8.147 1.00 94.94 101 PHE A N 1
ATOM 780 C CA . PHE A 1 101 ? 22.939 -14.118 -7.429 1.00 94.94 101 PHE A CA 1
ATOM 781 C C . PHE A 1 101 ? 21.846 -13.113 -7.834 1.00 94.94 101 PHE A C 1
ATOM 783 O O . PHE A 1 101 ? 21.314 -12.431 -6.968 1.00 94.94 101 PHE A O 1
ATOM 790 N N . TYR A 1 102 ? 21.468 -13.078 -9.116 1.00 96.56 102 TYR A N 1
ATOM 791 C CA . TYR A 1 102 ? 20.311 -12.346 -9.646 1.00 96.56 102 TYR A CA 1
ATOM 792 C C . TYR A 1 102 ? 19.268 -13.359 -10.123 1.00 96.56 102 TYR A C 1
ATOM 794 O O . TYR A 1 102 ? 19.504 -14.085 -11.096 1.00 96.56 102 TYR A O 1
ATOM 802 N N . ALA A 1 103 ? 18.157 -13.474 -9.393 1.00 96.81 103 ALA A N 1
ATOM 803 C CA . ALA A 1 103 ? 17.200 -14.557 -9.597 1.00 96.81 103 ALA A CA 1
ATOM 804 C C . ALA A 1 103 ? 16.314 -14.320 -10.843 1.00 96.81 103 ALA A C 1
ATOM 806 O O . ALA A 1 103 ? 15.852 -13.196 -11.069 1.00 96.81 103 ALA A O 1
ATOM 807 N N . PRO A 1 104 ? 16.051 -15.363 -11.654 1.00 97.69 104 PRO A N 1
ATOM 808 C CA . PRO A 1 104 ? 15.132 -15.290 -12.783 1.00 97.69 104 PRO A CA 1
ATOM 809 C C . PRO A 1 104 ? 13.675 -15.190 -12.306 1.00 97.69 104 PRO A C 1
ATOM 811 O O . PRO A 1 104 ? 13.296 -15.757 -11.279 1.00 97.69 104 PRO A O 1
ATOM 814 N N . GLY A 1 105 ? 12.831 -14.517 -13.087 1.00 97.38 105 GLY A N 1
ATOM 815 C CA . GLY A 1 105 ? 11.434 -14.261 -12.729 1.00 97.38 105 GLY A CA 1
ATOM 816 C C . GLY A 1 105 ? 10.608 -15.510 -12.406 1.00 97.38 105 GLY A C 1
ATOM 817 O O . GLY A 1 105 ? 9.928 -15.496 -11.382 1.00 97.38 105 GLY A O 1
ATOM 818 N N . PRO A 1 106 ? 10.705 -16.621 -13.167 1.00 98.00 106 PRO A N 1
ATOM 819 C CA . PRO A 1 106 ? 10.001 -17.855 -12.818 1.00 98.00 106 PRO A CA 1
ATOM 820 C C . PRO A 1 106 ? 10.362 -18.410 -11.431 1.00 98.00 106 PRO A C 1
ATOM 822 O O . PRO A 1 106 ? 9.499 -18.949 -10.740 1.00 98.00 106 PRO A O 1
ATOM 825 N N . GLU A 1 107 ? 11.616 -18.256 -10.994 1.00 98.31 107 GLU A N 1
ATOM 826 C CA . GLU A 1 107 ? 12.053 -18.705 -9.668 1.00 98.31 107 GLU A CA 1
ATOM 827 C C . GLU A 1 107 ? 11.489 -17.803 -8.563 1.00 98.31 107 GLU A C 1
ATOM 829 O O . GLU A 1 107 ? 11.026 -18.298 -7.533 1.00 98.31 107 GLU A O 1
ATOM 834 N N . ILE A 1 108 ? 11.462 -16.487 -8.795 1.00 98.25 108 ILE A N 1
ATOM 835 C CA . ILE A 1 108 ? 10.847 -15.517 -7.880 1.00 98.25 108 ILE A CA 1
ATOM 836 C C . ILE A 1 108 ? 9.337 -15.758 -7.776 1.00 98.25 108 ILE A C 1
ATOM 838 O O . ILE A 1 108 ? 8.792 -15.782 -6.675 1.00 98.25 108 ILE A O 1
ATOM 842 N N . GLN A 1 109 ? 8.657 -16.017 -8.892 1.00 98.31 109 GLN A N 1
ATOM 843 C CA . GLN A 1 109 ? 7.233 -16.346 -8.899 1.00 98.31 109 GLN A CA 1
ATOM 844 C C . GLN A 1 109 ? 6.948 -17.633 -8.109 1.00 98.31 109 GLN A C 1
ATOM 846 O O . GLN A 1 109 ? 6.050 -17.666 -7.267 1.00 98.31 109 GLN A O 1
ATOM 851 N N . ALA A 1 110 ? 7.750 -18.685 -8.309 1.00 98.44 110 ALA A N 1
ATOM 852 C CA . ALA A 1 110 ? 7.647 -19.915 -7.524 1.00 98.44 110 ALA A CA 1
ATOM 853 C C . ALA A 1 110 ? 7.902 -19.671 -6.025 1.00 98.44 110 ALA A C 1
ATOM 855 O O . ALA A 1 110 ? 7.254 -20.286 -5.172 1.00 98.44 110 ALA A O 1
ATOM 856 N N . TYR A 1 111 ? 8.820 -18.760 -5.689 1.00 98.50 111 TYR A N 1
ATOM 857 C CA . TYR A 1 111 ? 9.055 -18.323 -4.315 1.00 98.50 111 TYR A CA 1
ATOM 858 C C . TYR A 1 111 ? 7.860 -17.613 -3.689 1.00 98.50 111 TYR A C 1
ATOM 860 O O . TYR A 1 111 ? 7.469 -17.963 -2.577 1.00 98.50 111 TYR A O 1
ATOM 868 N N . ILE A 1 112 ? 7.247 -16.664 -4.390 1.00 98.50 112 ILE A N 1
ATOM 869 C CA . ILE A 1 112 ? 6.082 -15.954 -3.864 1.00 98.50 112 ILE A CA 1
ATOM 870 C C . ILE A 1 112 ? 4.942 -16.940 -3.588 1.00 98.50 112 ILE A C 1
ATOM 872 O O . ILE A 1 112 ? 4.381 -16.937 -2.491 1.00 98.50 112 ILE A O 1
ATOM 876 N N . LYS A 1 113 ? 4.668 -17.847 -4.534 1.00 98.56 113 LYS A N 1
ATOM 877 C CA . LYS A 1 113 ? 3.621 -18.869 -4.395 1.00 98.56 113 LYS A CA 1
ATOM 878 C C . LYS A 1 113 ? 3.849 -19.790 -3.199 1.00 98.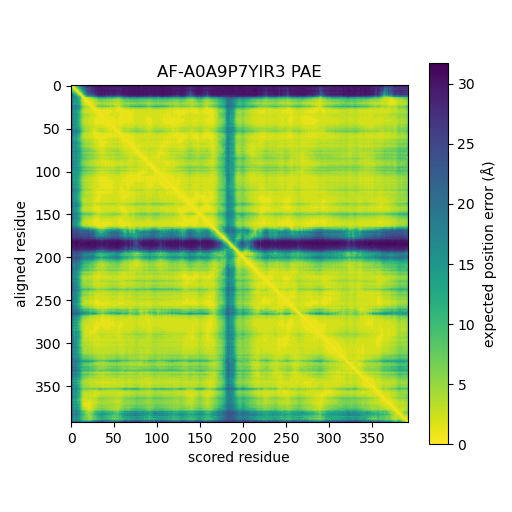56 113 LYS A C 1
ATOM 880 O O . LYS A 1 113 ? 2.951 -19.952 -2.377 1.00 98.56 113 LYS A O 1
ATOM 885 N N . ARG A 1 114 ? 5.046 -20.379 -3.063 1.00 98.38 114 ARG A N 1
ATOM 886 C CA . ARG A 1 114 ? 5.323 -21.294 -1.939 1.00 98.38 114 ARG A CA 1
ATOM 887 C C . ARG A 1 114 ? 5.250 -20.581 -0.589 1.00 98.38 114 ARG A C 1
ATOM 889 O O . ARG A 1 114 ? 4.786 -21.177 0.374 1.00 98.38 114 ARG A O 1
ATOM 896 N N . THR A 1 115 ? 5.662 -19.314 -0.527 1.00 98.56 115 THR A N 1
ATOM 897 C CA . THR A 1 115 ? 5.574 -18.509 0.696 1.00 98.56 115 THR A CA 1
ATOM 898 C C . THR A 1 115 ? 4.119 -18.208 1.046 1.00 98.56 115 THR A C 1
ATOM 900 O O . THR A 1 115 ? 3.715 -18.417 2.186 1.00 98.56 115 THR A O 1
ATOM 903 N N . ALA A 1 116 ? 3.297 -17.806 0.070 1.00 98.62 116 ALA A N 1
ATOM 904 C CA . ALA A 1 116 ? 1.868 -17.580 0.290 1.00 98.62 116 ALA A CA 1
ATOM 905 C C . ALA A 1 116 ? 1.149 -18.841 0.804 1.00 98.62 116 ALA A C 1
ATOM 907 O O . ALA A 1 116 ? 0.313 -18.737 1.699 1.00 98.62 116 ALA A O 1
ATOM 908 N N . VAL A 1 117 ? 1.516 -20.024 0.295 1.00 98.50 117 VAL A N 1
ATOM 909 C CA . VAL A 1 117 ? 1.008 -21.317 0.787 1.00 98.50 117 VAL A CA 1
ATOM 910 C C . VAL A 1 117 ? 1.509 -21.620 2.201 1.00 98.50 117 VAL A C 1
ATOM 912 O O . VAL A 1 117 ? 0.699 -21.935 3.065 1.00 98.50 117 VAL A O 1
ATOM 915 N N . LYS A 1 118 ? 2.819 -21.493 2.463 1.00 98.56 118 LYS A N 1
ATOM 916 C CA . LYS A 1 118 ? 3.443 -21.799 3.767 1.00 98.56 118 LYS A CA 1
ATOM 917 C C . LYS A 1 118 ? 2.789 -21.045 4.926 1.00 98.56 118 LYS A C 1
ATOM 919 O O . LYS A 1 118 ? 2.637 -21.606 6.003 1.00 98.56 118 LYS A O 1
ATOM 924 N N . TYR A 1 119 ? 2.431 -19.785 4.696 1.00 98.56 119 TYR A N 1
ATOM 925 C CA . TYR A 1 119 ? 1.827 -18.912 5.702 1.00 98.56 119 TYR A CA 1
ATOM 926 C C . TYR A 1 119 ? 0.300 -18.808 5.575 1.00 98.56 119 TYR A C 1
ATOM 928 O O . TYR A 1 119 ? -0.305 -17.978 6.251 1.00 98.56 119 TYR A O 1
ATOM 936 N N . GLU A 1 120 ? -0.326 -19.627 4.723 1.00 98.38 120 GLU A N 1
ATOM 937 C CA . GLU A 1 120 ? -1.781 -19.675 4.519 1.00 98.38 120 GLU A CA 1
ATOM 938 C C . GLU A 1 120 ? -2.401 -18.311 4.157 1.00 98.38 120 GLU A C 1
ATOM 940 O O . GLU A 1 120 ? -3.540 -18.006 4.505 1.00 98.38 120 GLU A O 1
ATOM 945 N N . LEU A 1 121 ? -1.655 -17.474 3.431 1.00 98.50 121 LEU A N 1
ATOM 946 C CA . LEU A 1 121 ? -2.045 -16.087 3.152 1.00 98.50 121 LEU A CA 1
ATOM 947 C C . LEU A 1 121 ? -3.193 -15.987 2.143 1.00 98.50 121 LEU A C 1
ATOM 949 O O . LEU A 1 121 ? -3.899 -14.981 2.113 1.00 98.50 121 LEU A O 1
ATOM 953 N N . ALA A 1 122 ? -3.403 -17.034 1.337 1.00 96.62 122 ALA A N 1
ATOM 954 C CA . ALA A 1 122 ? -4.461 -17.091 0.330 1.00 96.62 122 ALA A CA 1
ATOM 955 C C . ALA A 1 122 ? -5.871 -16.926 0.921 1.00 96.62 122 ALA A C 1
ATOM 957 O O . ALA A 1 122 ? -6.765 -16.476 0.213 1.00 96.62 122 ALA A O 1
ATOM 958 N N . LYS A 1 123 ? -6.070 -17.213 2.217 1.00 97.00 123 LYS A N 1
ATOM 959 C CA . LYS A 1 123 ? -7.363 -17.024 2.897 1.00 97.00 123 LYS A CA 1
ATOM 960 C C . LYS A 1 123 ? -7.840 -15.565 2.908 1.00 97.00 123 LYS A C 1
ATOM 962 O O . LYS A 1 123 ? -9.034 -15.318 3.025 1.00 97.00 123 LYS A O 1
ATOM 967 N N . HIS A 1 124 ? -6.913 -14.612 2.778 1.00 98.44 124 HIS A N 1
ATOM 968 C CA . HIS A 1 124 ? -7.208 -13.178 2.719 1.00 98.44 124 HIS A CA 1
ATOM 969 C C . HIS A 1 124 ? -7.484 -12.683 1.298 1.00 98.44 124 HIS A C 1
ATOM 971 O O . HIS A 1 124 ? -7.782 -11.505 1.127 1.00 98.44 124 HIS A O 1
ATOM 977 N N . ILE A 1 125 ? -7.327 -13.524 0.273 1.00 98.75 125 ILE A N 1
ATOM 978 C CA . ILE A 1 125 ? -7.261 -13.090 -1.123 1.00 98.75 125 ILE A CA 1
ATOM 979 C C . ILE A 1 125 ? -8.515 -13.523 -1.876 1.00 98.75 125 ILE A C 1
ATOM 981 O O . ILE A 1 125 ? -8.875 -14.697 -1.904 1.00 98.75 125 ILE A O 1
ATOM 985 N N . ALA A 1 126 ? -9.144 -12.564 -2.543 1.00 98.56 126 ALA A N 1
ATOM 986 C CA . ALA A 1 126 ? -10.135 -12.799 -3.577 1.00 98.56 126 ALA A CA 1
ATOM 987 C C . ALA A 1 126 ? -9.459 -12.615 -4.944 1.00 98.56 126 ALA A C 1
ATOM 989 O O . ALA A 1 126 ? -9.142 -11.490 -5.338 1.00 98.56 126 ALA A O 1
ATOM 990 N N . PHE A 1 127 ? -9.206 -13.729 -5.633 1.00 98.62 127 PHE A N 1
ATOM 991 C CA . PHE A 1 127 ? -8.647 -13.754 -6.989 1.00 98.62 127 PHE A CA 1
ATOM 992 C C . PHE A 1 127 ? -9.693 -13.388 -8.044 1.00 98.62 127 PHE A C 1
ATOM 994 O O . PHE A 1 127 ? -10.895 -13.322 -7.752 1.00 98.62 127 PHE A O 1
ATOM 1001 N N . ASP A 1 128 ? -9.218 -13.116 -9.261 1.00 98.12 128 ASP A N 1
ATOM 1002 C CA . ASP A 1 128 ? -10.040 -12.733 -10.415 1.00 98.12 128 ASP A CA 1
ATOM 1003 C C . ASP A 1 128 ? -11.001 -11.570 -10.093 1.00 98.12 128 ASP A C 1
ATOM 1005 O O . ASP A 1 128 ? -12.116 -11.474 -10.602 1.00 98.12 128 ASP A O 1
ATOM 1009 N N . SER A 1 129 ? -10.568 -10.689 -9.187 1.00 98.50 129 SER A N 1
ATOM 1010 C CA . SER A 1 129 ? -11.364 -9.629 -8.580 1.00 98.50 129 SER A CA 1
ATOM 1011 C C . SER A 1 129 ? -10.691 -8.286 -8.812 1.00 98.50 129 SER A C 1
ATOM 1013 O O . SER A 1 129 ? -9.751 -7.889 -8.120 1.00 98.50 129 SER A O 1
ATOM 1015 N N . LYS A 1 130 ? -11.178 -7.555 -9.810 1.00 98.25 130 LYS A N 1
ATOM 1016 C CA . LYS A 1 130 ? -10.622 -6.269 -10.214 1.00 98.25 130 LYS A CA 1
ATOM 1017 C C . LYS A 1 130 ? -11.393 -5.127 -9.565 1.00 98.25 130 LYS A C 1
ATOM 1019 O O . LYS A 1 130 ? -12.565 -4.914 -9.852 1.00 98.25 130 LYS A O 1
ATOM 1024 N N . VAL A 1 131 ? -10.726 -4.322 -8.746 1.00 98.62 131 VAL A N 1
ATOM 1025 C CA . VAL A 1 131 ? -11.305 -3.052 -8.281 1.00 98.62 131 VAL A CA 1
ATOM 1026 C C . VAL A 1 131 ? -11.435 -2.089 -9.466 1.00 98.62 131 VAL A C 1
ATOM 1028 O O . VAL A 1 131 ? -10.481 -1.911 -10.221 1.00 98.62 131 VAL A O 1
ATOM 1031 N N . VAL A 1 132 ? -12.613 -1.480 -9.641 1.00 98.44 132 VAL A N 1
ATOM 1032 C CA . VAL A 1 132 ? -12.918 -0.565 -10.765 1.00 98.44 132 VAL A CA 1
ATOM 1033 C C . VAL A 1 132 ? -13.291 0.853 -10.322 1.00 98.44 132 VAL A C 1
ATOM 1035 O O . VAL A 1 132 ? -13.057 1.812 -11.060 1.00 98.44 132 VAL A O 1
ATOM 1038 N N . GLU A 1 133 ? -13.805 1.020 -9.102 1.00 98.69 133 GLU A N 1
ATOM 1039 C CA . GLU A 1 133 ? -14.061 2.328 -8.491 1.00 98.69 133 GLU A CA 1
ATOM 1040 C C . GLU A 1 133 ? -13.926 2.228 -6.969 1.00 98.69 133 GLU A C 1
ATOM 1042 O O . GLU A 1 133 ? -14.390 1.266 -6.359 1.00 98.69 133 GLU A O 1
ATOM 1047 N N . THR A 1 134 ? -13.349 3.254 -6.350 1.00 98.88 134 THR A N 1
ATOM 1048 C CA . THR A 1 134 ? -13.382 3.459 -4.900 1.00 98.88 134 THR A CA 1
ATOM 1049 C C . THR A 1 134 ? -13.782 4.894 -4.603 1.00 98.88 134 THR A C 1
ATOM 1051 O O . THR A 1 134 ? -13.189 5.827 -5.145 1.00 98.88 134 THR A O 1
ATOM 1054 N N . ARG A 1 135 ? -14.768 5.087 -3.730 1.00 98.81 135 ARG A N 1
ATOM 1055 C CA . ARG A 1 135 ? -15.302 6.402 -3.373 1.00 98.81 135 ARG A CA 1
ATOM 1056 C C . ARG A 1 135 ? -15.403 6.560 -1.869 1.00 98.81 135 ARG A C 1
ATOM 1058 O O . ARG A 1 135 ? -16.086 5.775 -1.222 1.00 98.81 135 ARG A O 1
ATOM 1065 N N . TRP A 1 136 ? -14.790 7.597 -1.324 1.00 98.75 136 TRP A N 1
ATOM 1066 C CA . TRP A 1 136 ? -14.944 7.936 0.080 1.00 98.75 136 TRP A CA 1
ATOM 1067 C C . TRP A 1 136 ? -16.347 8.484 0.353 1.00 98.75 136 TRP A C 1
ATOM 1069 O O . TRP A 1 136 ? -16.781 9.456 -0.269 1.00 98.75 136 TRP A O 1
ATOM 1079 N N . ASP A 1 137 ? -17.043 7.881 1.312 1.00 98.19 137 ASP A N 1
ATOM 1080 C CA . ASP A 1 137 ? -18.288 8.396 1.861 1.00 98.19 137 ASP A CA 1
ATOM 1081 C C . ASP A 1 137 ? -18.027 9.093 3.203 1.00 98.19 137 ASP A C 1
ATOM 1083 O O . ASP A 1 137 ? -17.755 8.460 4.225 1.00 98.19 137 ASP A O 1
ATOM 1087 N N . GLN A 1 138 ? -18.145 10.423 3.214 1.00 95.19 138 GLN A N 1
ATOM 1088 C CA . GLN A 1 138 ? -17.923 11.247 4.408 1.00 95.19 138 GLN A CA 1
ATOM 1089 C C . GLN A 1 138 ? -18.923 10.954 5.533 1.00 95.19 138 GLN A C 1
ATOM 1091 O O . GLN A 1 138 ? -18.587 11.105 6.714 1.00 95.19 138 GLN A O 1
ATOM 1096 N N . GLY A 1 139 ? -20.145 10.545 5.173 1.00 94.62 139 GLY A N 1
ATOM 1097 C CA . GLY A 1 139 ? -21.192 10.216 6.132 1.00 94.62 139 GLY A CA 1
ATOM 1098 C C . GLY A 1 139 ? -20.764 9.045 7.008 1.00 94.62 139 GLY A C 1
ATOM 1099 O O . GLY A 1 139 ? -20.562 9.217 8.217 1.00 94.62 139 GLY A O 1
ATOM 1100 N N . SER A 1 140 ? -20.557 7.885 6.382 1.00 95.62 140 SER A N 1
ATOM 1101 C CA . SER A 1 140 ? -20.151 6.655 7.069 1.00 95.62 140 SER A CA 1
ATOM 1102 C C . SER A 1 140 ? -18.687 6.630 7.506 1.00 95.62 140 SER A C 1
ATOM 1104 O O . SER A 1 140 ? -18.371 5.929 8.461 1.00 95.62 140 SER A O 1
ATOM 1106 N N . GLY A 1 141 ? -17.802 7.403 6.869 1.00 96.75 141 GLY A N 1
ATOM 1107 C CA . GLY A 1 141 ? -16.362 7.300 7.112 1.00 96.75 141 GLY A CA 1
ATOM 1108 C C . GLY A 1 141 ? -15.749 6.040 6.509 1.00 96.75 141 GLY A C 1
ATOM 1109 O O . GLY A 1 141 ? -14.863 5.441 7.115 1.00 96.75 141 GLY A O 1
ATOM 1110 N N . LYS A 1 142 ? -16.266 5.611 5.355 1.00 98.44 142 LYS A N 1
ATOM 1111 C CA . LYS A 1 142 ? -15.841 4.389 4.676 1.00 98.44 142 LYS A CA 1
ATOM 1112 C C . LYS A 1 142 ? -15.615 4.632 3.195 1.00 98.44 142 LYS A C 1
ATOM 1114 O O . LYS A 1 142 ? -16.290 5.445 2.563 1.00 98.44 142 LYS A O 1
ATOM 1119 N N . TRP A 1 143 ? -14.713 3.857 2.619 1.00 98.88 143 TRP A N 1
ATOM 1120 C CA . TRP A 1 143 ? -14.616 3.663 1.184 1.00 98.88 143 TRP A CA 1
ATOM 1121 C C . TRP A 1 143 ? -15.751 2.759 0.716 1.00 98.88 143 TRP A C 1
ATOM 1123 O O . TRP A 1 143 ? -15.930 1.671 1.249 1.00 98.88 143 TRP A O 1
ATOM 1133 N N . LYS A 1 144 ? -16.499 3.201 -0.293 1.00 98.88 144 LYS A N 1
ATOM 1134 C CA . LYS A 1 144 ? -17.393 2.380 -1.114 1.00 98.88 144 LYS A CA 1
ATOM 1135 C C . LYS A 1 144 ? -16.596 1.854 -2.296 1.00 98.88 144 LYS A C 1
ATOM 1137 O O . LYS A 1 144 ? -15.969 2.643 -3.003 1.00 98.88 144 LYS A O 1
ATOM 1142 N N . ILE A 1 145 ? -16.587 0.545 -2.486 1.00 98.88 145 ILE A N 1
ATOM 1143 C CA . ILE A 1 145 ? -15.657 -0.151 -3.372 1.00 98.88 145 ILE A CA 1
ATOM 1144 C C . ILE A 1 145 ? -16.473 -0.969 -4.364 1.00 98.88 145 ILE A C 1
ATOM 1146 O O . ILE A 1 145 ? -17.372 -1.709 -3.977 1.00 98.88 145 ILE A O 1
ATOM 1150 N N . LYS A 1 146 ? -16.167 -0.825 -5.651 1.00 98.88 146 LYS A N 1
ATOM 1151 C CA . LYS A 1 146 ? -16.742 -1.638 -6.722 1.00 98.88 146 LYS A CA 1
ATOM 1152 C C . LYS A 1 146 ? -15.696 -2.615 -7.224 1.00 98.88 146 LYS A C 1
ATOM 1154 O O . LYS A 1 146 ? -14.623 -2.196 -7.666 1.00 98.88 146 LYS A O 1
ATOM 1159 N N . VAL A 1 147 ? -16.037 -3.896 -7.180 1.00 98.75 147 VAL A N 1
ATOM 1160 C CA . VAL A 1 147 ? -15.171 -5.007 -7.573 1.00 98.75 147 VAL A CA 1
ATOM 1161 C C . VAL A 1 147 ? -15.833 -5.763 -8.713 1.00 98.75 147 VAL A C 1
ATOM 1163 O O . VAL A 1 147 ? -16.924 -6.298 -8.558 1.00 98.75 147 VAL A O 1
ATOM 1166 N N . GLU A 1 148 ? -15.186 -5.789 -9.867 1.00 98.50 148 GLU A N 1
ATOM 1167 C CA . GLU A 1 148 ? -15.571 -6.600 -11.015 1.00 98.50 148 GLU A CA 1
ATOM 1168 C C . GLU A 1 148 ? -14.976 -8.006 -10.874 1.00 98.50 148 GLU A C 1
ATOM 1170 O O . GLU A 1 148 ? -13.760 -8.162 -10.767 1.00 98.50 148 GLU A O 1
ATOM 1175 N N . GLN A 1 149 ? -15.835 -9.021 -10.883 1.00 96.88 149 GLN A N 1
ATOM 1176 C CA . GLN A 1 149 ? -15.470 -10.438 -10.884 1.00 96.88 149 GLN A CA 1
ATOM 1177 C C . GLN A 1 149 ? -16.467 -11.184 -11.775 1.00 96.88 149 GLN A C 1
ATOM 1179 O O . GLN A 1 149 ? -17.674 -10.970 -11.661 1.00 96.88 149 GLN A O 1
ATOM 1184 N N . ASP A 1 150 ? -15.976 -12.019 -12.694 1.00 94.19 150 ASP A N 1
ATOM 1185 C CA . ASP A 1 150 ? -16.800 -12.774 -13.655 1.00 94.19 150 ASP A CA 1
ATOM 1186 C C . ASP A 1 150 ? -17.768 -11.901 -14.485 1.00 94.19 150 ASP A C 1
ATOM 1188 O O . ASP A 1 150 ? -18.887 -12.298 -14.811 1.00 94.19 150 ASP A O 1
ATOM 1192 N N . GLY A 1 151 ? -17.355 -10.669 -14.808 1.00 93.50 151 GLY A N 1
ATOM 1193 C CA . GLY A 1 151 ? -18.177 -9.693 -15.538 1.00 93.50 151 GLY A CA 1
ATOM 1194 C C . GLY A 1 151 ? -19.310 -9.063 -14.715 1.00 93.50 151 GLY A C 1
ATOM 1195 O O . GLY A 1 151 ? -20.122 -8.319 -15.264 1.00 93.50 151 GLY A O 1
ATOM 1196 N N . ILE A 1 152 ? -19.373 -9.339 -13.409 1.00 97.06 152 ILE A N 1
ATOM 1197 C CA . ILE A 1 152 ? -20.348 -8.773 -12.475 1.00 97.06 152 ILE A CA 1
ATOM 1198 C C . ILE A 1 152 ? -19.633 -7.799 -11.540 1.00 97.06 152 ILE A C 1
ATOM 1200 O O . ILE A 1 152 ? -18.619 -8.132 -10.930 1.00 97.06 152 ILE A O 1
ATOM 1204 N N . VAL A 1 153 ? -20.194 -6.600 -11.380 1.00 98.31 153 VAL A N 1
ATOM 1205 C CA . VAL A 1 153 ? -19.709 -5.624 -10.398 1.00 98.31 153 VAL A CA 1
ATOM 1206 C C . VAL A 1 153 ? -20.426 -5.839 -9.068 1.00 98.31 153 VAL A C 1
ATOM 1208 O O . VAL A 1 153 ? -21.641 -5.670 -8.974 1.00 98.31 153 VAL A O 1
ATOM 1211 N N . LYS A 1 154 ? -19.660 -6.203 -8.040 1.00 97.94 154 LYS A N 1
ATOM 1212 C CA . LYS A 1 154 ? -20.089 -6.318 -6.643 1.00 97.94 154 LYS A CA 1
ATOM 1213 C C . LYS A 1 154 ? -19.688 -5.060 -5.875 1.00 97.94 154 LYS A C 1
ATOM 1215 O O . LYS A 1 154 ? -18.676 -4.431 -6.188 1.00 97.94 154 LYS A O 1
ATOM 1220 N N . GLU A 1 155 ? -20.476 -4.711 -4.866 1.00 98.25 155 GLU A N 1
ATOM 1221 C CA . GLU A 1 155 ? -20.167 -3.618 -3.944 1.00 98.25 155 GLU A CA 1
ATOM 1222 C C . GLU A 1 155 ? -19.590 -4.163 -2.635 1.00 98.25 155 GLU A C 1
ATOM 1224 O O . GLU A 1 155 ? -20.017 -5.206 -2.139 1.00 98.25 155 GLU A O 1
ATOM 1229 N N . ASP A 1 156 ? -18.626 -3.437 -2.085 1.00 98.62 156 ASP A N 1
ATOM 1230 C CA . ASP A 1 156 ? -17.978 -3.691 -0.803 1.00 98.62 156 ASP A CA 1
ATOM 1231 C C . ASP A 1 156 ? -17.704 -2.349 -0.103 1.00 98.62 156 ASP A C 1
ATOM 1233 O O . ASP A 1 156 ? -17.798 -1.273 -0.709 1.00 98.62 156 ASP A O 1
ATOM 1237 N N . GLU A 1 157 ? -17.379 -2.384 1.185 1.00 98.69 157 GLU A N 1
ATOM 1238 C CA . GLU A 1 157 ? -16.998 -1.189 1.930 1.00 98.69 157 GLU A CA 1
ATOM 1239 C C . GLU A 1 157 ? -15.886 -1.454 2.939 1.00 98.69 157 GLU A C 1
ATOM 1241 O O . GLU A 1 157 ? -15.777 -2.546 3.485 1.00 98.69 157 GLU A O 1
ATOM 1246 N N . ALA A 1 158 ? -15.066 -0.440 3.213 1.00 98.75 158 ALA A N 1
ATOM 1247 C CA . ALA A 1 158 ? -13.961 -0.558 4.161 1.00 98.75 158 ALA A CA 1
ATOM 1248 C C . ALA A 1 158 ? -13.645 0.770 4.846 1.00 98.75 158 ALA A C 1
ATOM 1250 O O . ALA A 1 158 ? -13.699 1.826 4.217 1.00 98.75 158 ALA A O 1
ATOM 1251 N N . GLU A 1 159 ? -13.257 0.736 6.120 1.00 98.62 159 GLU A N 1
ATOM 1252 C CA . GLU A 1 159 ? -12.733 1.921 6.805 1.00 98.62 159 GLU A CA 1
ATOM 1253 C C . GLU A 1 159 ? -11.348 2.313 6.267 1.00 98.62 159 GLU A C 1
ATOM 1255 O O . GLU A 1 159 ? -11.024 3.500 6.236 1.00 98.62 159 GLU A O 1
ATOM 1260 N N . ILE A 1 160 ? -10.541 1.340 5.824 1.00 98.88 160 ILE A N 1
ATOM 1261 C CA . ILE A 1 160 ? -9.185 1.554 5.297 1.00 98.88 160 ILE A CA 1
ATOM 1262 C C . ILE A 1 160 ? -9.050 0.941 3.903 1.00 98.88 160 ILE A C 1
ATOM 1264 O O . ILE A 1 160 ? -9.406 -0.220 3.687 1.00 98.88 160 ILE A O 1
ATOM 1268 N N . LEU A 1 161 ? -8.471 1.715 2.982 1.00 98.94 161 LEU A N 1
ATOM 1269 C CA . LEU A 1 161 ? -8.129 1.281 1.630 1.00 98.94 161 LEU A CA 1
ATOM 1270 C C . LEU A 1 161 ? -6.608 1.318 1.445 1.00 98.94 161 LEU A C 1
ATOM 1272 O O . LEU A 1 161 ? -5.975 2.353 1.642 1.00 98.94 161 LEU A O 1
ATOM 1276 N N . VAL A 1 162 ? -6.023 0.196 1.037 1.00 98.88 162 VAL A N 1
ATOM 1277 C CA . VAL A 1 162 ? -4.585 0.046 0.803 1.00 98.88 162 VAL A CA 1
ATOM 1278 C C . VAL A 1 162 ? -4.337 -0.286 -0.667 1.00 98.88 162 VAL A C 1
ATOM 1280 O O . VAL A 1 162 ? -4.764 -1.321 -1.171 1.00 98.88 162 VAL A O 1
ATOM 1283 N N . ASN A 1 163 ? -3.621 0.578 -1.375 1.00 98.38 163 ASN A N 1
ATOM 1284 C CA . ASN A 1 163 ? -3.175 0.332 -2.736 1.00 98.38 163 ASN A CA 1
ATOM 1285 C C . ASN A 1 163 ? -1.835 -0.417 -2.732 1.00 98.38 163 ASN A C 1
ATOM 1287 O O . ASN A 1 163 ? -0.788 0.145 -2.404 1.00 98.38 163 ASN A O 1
ATOM 1291 N N . ALA A 1 164 ? -1.881 -1.682 -3.142 1.00 97.62 164 ALA A N 1
ATOM 1292 C CA . ALA A 1 164 ? -0.734 -2.555 -3.358 1.00 97.62 164 ALA A CA 1
ATOM 1293 C C . ALA A 1 164 ? -0.621 -2.998 -4.834 1.00 97.62 164 ALA A C 1
ATOM 1295 O O . ALA A 1 164 ? 0.020 -4.010 -5.126 1.00 97.62 164 ALA A O 1
ATOM 1296 N N . SER A 1 165 ? -1.221 -2.253 -5.776 1.00 94.31 165 SER A N 1
ATOM 1297 C CA . SER A 1 165 ? -1.321 -2.655 -7.188 1.00 94.31 165 SER A CA 1
ATOM 1298 C C . SER A 1 165 ? -0.016 -2.491 -7.968 1.00 94.31 165 SER A C 1
ATOM 1300 O O . SER A 1 165 ? 0.065 -2.909 -9.125 1.00 94.31 165 SER A O 1
ATOM 1302 N N . GLY A 1 166 ? 0.989 -1.868 -7.344 1.00 87.56 166 GLY A N 1
ATOM 1303 C CA . GLY A 1 166 ? 2.279 -1.544 -7.942 1.00 87.56 166 GLY A CA 1
ATOM 1304 C C . GLY A 1 166 ? 2.213 -0.371 -8.926 1.00 87.56 166 GLY A C 1
ATOM 1305 O O . GLY A 1 166 ? 1.159 -0.044 -9.465 1.00 87.56 166 GLY A O 1
ATOM 1306 N N . PHE A 1 167 ? 3.370 0.252 -9.157 1.00 81.69 167 PHE A N 1
ATOM 1307 C CA . PHE A 1 167 ? 3.547 1.405 -10.054 1.00 81.69 167 PHE A CA 1
ATOM 1308 C C . PHE A 1 167 ? 4.117 1.024 -11.432 1.00 81.69 167 PHE A C 1
ATOM 1310 O O . PHE A 1 167 ? 4.244 1.877 -12.298 1.00 81.69 167 PHE A O 1
ATOM 1317 N N . LEU A 1 168 ? 4.481 -0.246 -11.639 1.00 77.38 168 LEU A N 1
ATOM 1318 C CA . LEU A 1 168 ? 4.875 -0.808 -12.940 1.00 77.38 168 LEU A CA 1
ATOM 1319 C C . LEU A 1 168 ? 3.745 -1.690 -13.474 1.00 77.38 168 LEU A C 1
ATOM 1321 O O . LEU A 1 168 ? 3.938 -2.860 -13.802 1.00 77.38 168 LEU A O 1
ATOM 1325 N N . ASN A 1 169 ? 2.534 -1.142 -13.448 1.00 64.44 169 ASN A N 1
ATOM 1326 C CA . ASN A 1 169 ? 1.320 -1.822 -13.862 1.00 64.44 169 ASN A CA 1
ATOM 1327 C C . ASN A 1 169 ? 0.717 -1.039 -15.031 1.00 64.44 169 ASN A C 1
ATOM 1329 O O . ASN A 1 169 ? 0.578 0.176 -14.953 1.00 64.44 169 ASN A O 1
ATOM 1333 N N . GLY A 1 170 ? 0.391 -1.725 -16.125 1.00 66.25 170 GLY A N 1
ATOM 1334 C CA . GLY A 1 170 ? -0.059 -1.088 -17.363 1.00 66.25 170 GLY A CA 1
ATOM 1335 C C . GLY A 1 170 ? 1.068 -0.797 -18.360 1.00 66.25 170 GLY A C 1
ATOM 1336 O O . GLY A 1 170 ? 2.236 -0.622 -18.010 1.00 66.25 170 GLY A O 1
ATOM 1337 N N . ASN A 1 171 ? 0.703 -0.782 -19.641 1.00 57.84 171 ASN A N 1
ATOM 1338 C CA . ASN A 1 171 ? 1.648 -0.613 -20.742 1.00 57.84 171 ASN A CA 1
ATOM 1339 C C . ASN A 1 171 ? 2.076 0.852 -20.878 1.00 57.84 171 ASN A C 1
ATOM 1341 O O . ASN A 1 171 ? 1.225 1.743 -20.870 1.00 57.84 171 ASN A O 1
ATOM 1345 N N . GLY A 1 172 ? 3.375 1.079 -21.095 1.00 59.50 172 GLY A N 1
ATOM 1346 C CA . GLY A 1 172 ? 3.917 2.385 -21.463 1.00 59.50 172 GLY A CA 1
ATOM 1347 C C . GLY A 1 172 ? 3.418 2.895 -22.829 1.00 59.50 172 GLY A C 1
ATOM 1348 O O . GLY A 1 172 ? 2.515 2.312 -23.443 1.00 59.50 172 GLY A O 1
ATOM 1349 N N . PRO A 1 173 ? 4.000 3.993 -23.344 1.00 57.72 173 PRO A N 1
ATOM 1350 C CA . PRO A 1 173 ? 3.564 4.621 -24.587 1.00 57.72 173 PRO A CA 1
ATOM 1351 C C . PRO A 1 173 ? 3.477 3.612 -25.737 1.00 57.72 173 PRO A C 1
ATOM 1353 O O . PRO A 1 173 ? 4.442 2.912 -26.044 1.00 57.72 173 PRO A O 1
ATOM 1356 N N . ARG A 1 174 ? 2.316 3.544 -26.397 1.00 55.75 174 ARG A N 1
ATOM 1357 C CA . ARG A 1 174 ? 2.115 2.632 -27.528 1.00 55.75 174 ARG A CA 1
ATOM 1358 C C . ARG A 1 174 ? 2.872 3.149 -28.748 1.00 55.75 174 ARG A C 1
ATOM 1360 O O . ARG A 1 174 ? 2.568 4.230 -29.255 1.00 55.75 174 ARG A O 1
ATOM 1367 N N . LEU A 1 175 ? 3.807 2.351 -29.258 1.00 53.31 175 LEU A N 1
ATOM 1368 C CA . LEU A 1 175 ? 4.362 2.560 -30.593 1.00 53.31 175 LEU A CA 1
ATOM 1369 C C . LEU A 1 175 ? 3.236 2.418 -31.625 1.00 53.31 175 LEU A C 1
ATOM 1371 O O . LEU A 1 175 ? 2.483 1.442 -31.614 1.00 53.31 175 LEU A O 1
ATOM 1375 N N . LYS A 1 176 ? 3.115 3.391 -32.533 1.00 50.97 176 LYS A N 1
ATOM 1376 C CA . LYS A 1 176 ? 2.248 3.256 -33.708 1.00 50.97 176 LYS A CA 1
ATOM 1377 C C . LYS A 1 176 ? 2.946 2.340 -34.712 1.00 50.97 176 LYS A C 1
ATOM 1379 O O . LYS A 1 176 ? 3.717 2.810 -35.539 1.00 50.97 176 LYS A O 1
ATOM 1384 N N . VAL A 1 177 ? 2.691 1.039 -34.617 1.00 51.12 177 VAL A N 1
ATOM 1385 C CA . VAL A 1 177 ? 3.153 0.056 -35.607 1.00 51.12 177 VAL A CA 1
ATOM 1386 C C . VAL A 1 177 ? 2.157 0.031 -36.768 1.00 51.12 177 VAL A C 1
ATOM 1388 O O . VAL A 1 177 ? 0.965 -0.207 -36.564 1.00 51.12 177 VAL A O 1
ATOM 1391 N N . SER A 1 178 ? 2.626 0.299 -37.986 1.00 46.47 178 SER A N 1
ATOM 1392 C CA . SER A 1 178 ? 1.840 0.132 -39.211 1.00 46.47 178 SER A CA 1
ATOM 1393 C C . SER A 1 178 ? 1.967 -1.308 -39.701 1.00 46.47 178 SER A C 1
ATOM 1395 O O . SER A 1 178 ? 3.041 -1.739 -40.109 1.00 46.47 178 SER A O 1
ATOM 1397 N N . VAL A 1 179 ? 0.873 -2.068 -39.681 1.00 52.12 179 VAL A N 1
ATOM 1398 C CA . VAL A 1 179 ? 0.856 -3.415 -40.268 1.00 52.12 179 VAL A CA 1
ATOM 1399 C C . VAL A 1 179 ? 0.730 -3.273 -41.783 1.00 52.12 179 VAL A C 1
ATOM 1401 O O . VAL A 1 179 ? -0.340 -2.927 -42.289 1.00 52.12 179 VAL A O 1
ATOM 1404 N N . ASN A 1 180 ? 1.822 -3.523 -42.503 1.00 44.78 180 ASN A N 1
ATOM 1405 C CA . ASN A 1 180 ? 1.844 -3.445 -43.957 1.00 44.78 180 ASN A CA 1
ATOM 1406 C C . ASN A 1 180 ? 1.112 -4.639 -44.579 1.00 44.78 180 ASN A C 1
ATOM 1408 O O . ASN A 1 180 ? 1.516 -5.798 -44.488 1.00 44.78 180 ASN A O 1
ATOM 1412 N N . SER A 1 181 ? -0.002 -4.360 -45.252 1.00 43.09 181 SER A N 1
ATOM 1413 C CA . SER A 1 181 ? -0.714 -5.352 -46.049 1.00 43.09 181 SER A CA 1
ATOM 1414 C C . SER A 1 181 ? -0.014 -5.531 -47.396 1.00 43.09 181 SER A C 1
ATOM 1416 O O . SER A 1 181 ? -0.320 -4.789 -48.329 1.00 43.09 181 SER A O 1
ATOM 1418 N N . ARG A 1 182 ? 0.912 -6.494 -47.498 1.00 40.44 182 ARG A N 1
ATOM 1419 C CA . ARG A 1 182 ? 1.351 -7.121 -48.764 1.00 40.44 182 ARG A CA 1
ATOM 1420 C C . ARG A 1 182 ? 2.266 -8.342 -48.495 1.00 40.44 182 ARG A C 1
ATOM 1422 O O . ARG A 1 182 ? 3.439 -8.178 -48.220 1.00 40.44 182 ARG A O 1
ATOM 1429 N N . GLY A 1 183 ? 1.713 -9.560 -48.595 1.00 34.16 183 GLY A N 1
ATOM 1430 C CA . GLY A 1 183 ? 2.433 -10.795 -48.984 1.00 34.16 183 GLY A CA 1
ATOM 1431 C C . GLY A 1 183 ? 3.430 -11.485 -48.021 1.00 34.16 183 GLY A C 1
ATOM 1432 O O . GLY A 1 183 ? 4.624 -11.239 -48.089 1.00 34.16 183 GLY A O 1
ATOM 1433 N N . SER A 1 184 ? 2.926 -12.481 -47.273 1.00 34.16 184 SER A N 1
ATOM 1434 C CA . SER A 1 184 ? 3.481 -13.829 -46.938 1.00 34.16 184 SER A CA 1
ATOM 1435 C C . SER A 1 184 ? 4.811 -14.070 -46.167 1.00 34.16 184 SER A C 1
ATOM 1437 O O . SER A 1 184 ? 5.877 -13.614 -46.566 1.00 34.16 184 SER A O 1
ATOM 1439 N N . SER A 1 185 ? 4.681 -14.978 -45.168 1.00 31.00 185 SER A N 1
ATOM 1440 C CA . SER A 1 185 ? 5.596 -15.605 -44.163 1.00 31.00 185 SER A CA 1
ATOM 1441 C C . SER A 1 185 ? 5.951 -14.733 -42.943 1.00 31.00 185 SER A C 1
ATOM 1443 O O . SER A 1 185 ? 6.500 -13.665 -43.150 1.00 31.00 185 SER A O 1
ATOM 1445 N N . CYS A 1 186 ? 5.692 -15.062 -41.666 1.00 32.59 186 CYS A N 1
ATOM 1446 C CA . CYS A 1 186 ? 5.279 -16.294 -40.970 1.00 32.59 186 CYS A CA 1
ATOM 1447 C C . CYS A 1 186 ? 3.954 -16.101 -40.181 1.00 32.59 186 CYS A C 1
ATOM 1449 O O . CYS A 1 186 ? 3.506 -14.991 -39.923 1.00 32.59 186 CYS A O 1
ATOM 1451 N N . THR A 1 187 ? 3.262 -17.200 -39.886 1.00 32.53 187 THR A N 1
ATOM 1452 C CA . THR A 1 187 ? 1.810 -17.323 -39.639 1.00 32.53 187 THR A CA 1
ATOM 1453 C C . THR A 1 187 ? 1.218 -16.565 -38.436 1.00 32.53 187 THR A C 1
ATOM 1455 O O . THR A 1 187 ? 1.202 -17.071 -37.318 1.00 32.53 187 THR A O 1
ATOM 1458 N N . ALA A 1 188 ? 0.545 -15.443 -38.714 1.00 37.03 188 ALA A N 1
ATOM 1459 C CA . ALA A 1 188 ? -0.842 -15.234 -38.272 1.00 37.03 188 ALA A CA 1
ATOM 1460 C C . ALA A 1 188 ? -1.790 -15.962 -39.258 1.00 37.03 188 ALA A C 1
ATOM 1462 O O . ALA A 1 188 ? -1.373 -16.178 -40.402 1.00 37.03 188 ALA A O 1
ATOM 1463 N N . PRO A 1 189 ? -3.050 -16.296 -38.908 1.00 39.88 189 PRO A N 1
ATOM 1464 C CA . PRO A 1 189 ? -3.927 -17.160 -39.722 1.00 39.88 189 PRO A CA 1
ATOM 1465 C C . PRO A 1 189 ? -4.290 -16.618 -41.128 1.00 39.88 189 PRO A C 1
ATOM 1467 O O . PRO A 1 189 ? -5.088 -17.220 -41.840 1.00 39.88 189 PRO A O 1
ATOM 1470 N N . ASN A 1 190 ? -3.723 -15.478 -41.550 1.00 46.12 190 ASN A N 1
ATOM 1471 C CA . ASN A 1 190 ? -4.139 -14.714 -42.725 1.00 46.12 190 ASN A CA 1
ATOM 1472 C C . ASN A 1 190 ? -2.963 -14.150 -43.573 1.00 46.12 190 ASN A C 1
ATOM 1474 O O . ASN A 1 190 ? -3.202 -13.287 -44.414 1.00 46.12 190 ASN A O 1
ATOM 1478 N N . GLY A 1 191 ? -1.700 -14.562 -43.364 1.00 45.09 191 GLY A N 1
ATOM 1479 C CA . GLY A 1 191 ? -0.588 -14.251 -44.295 1.00 45.09 191 GLY A CA 1
ATOM 1480 C C . GLY A 1 191 ? -0.098 -12.786 -44.381 1.00 45.09 191 GLY A C 1
ATOM 1481 O O . GLY A 1 191 ? 0.289 -12.342 -45.464 1.00 45.09 191 GLY A O 1
ATOM 1482 N N . LYS A 1 192 ? -0.095 -12.033 -43.270 1.00 53.03 192 LYS A N 1
ATOM 1483 C CA . LYS A 1 192 ? 0.356 -10.622 -43.184 1.00 53.03 192 LYS A CA 1
ATOM 1484 C C . LYS A 1 192 ? 1.761 -10.506 -42.558 1.00 53.03 192 LYS A C 1
ATOM 1486 O O . LYS A 1 192 ? 2.006 -11.191 -41.571 1.00 53.03 192 LYS A O 1
ATOM 1491 N N . ARG A 1 193 ? 2.636 -9.632 -43.086 1.00 54.75 193 ARG A N 1
ATOM 1492 C CA . ARG A 1 193 ? 3.928 -9.242 -42.473 1.00 54.75 193 ARG A CA 1
ATOM 1493 C C . ARG A 1 193 ? 3.757 -8.003 -41.587 1.00 54.75 193 ARG A C 1
ATOM 1495 O O . ARG A 1 193 ? 2.848 -7.202 -41.811 1.00 54.75 193 ARG A O 1
ATOM 1502 N N . ILE A 1 194 ? 4.599 -7.865 -40.565 1.00 61.38 194 ILE A N 1
ATOM 1503 C CA . ILE A 1 194 ? 4.597 -6.733 -39.631 1.00 61.38 194 ILE A CA 1
ATOM 1504 C C . ILE A 1 194 ? 5.878 -5.930 -39.889 1.00 61.38 194 ILE A C 1
ATOM 1506 O O . ILE A 1 194 ? 6.949 -6.518 -39.986 1.00 61.38 194 ILE A O 1
ATOM 1510 N N . GLY A 1 195 ? 5.775 -4.607 -40.022 1.00 68.50 195 GLY A N 1
ATOM 1511 C CA . GLY A 1 195 ? 6.918 -3.749 -40.340 1.00 68.50 195 GLY A CA 1
ATOM 1512 C C . GLY A 1 195 ? 6.950 -2.481 -39.496 1.00 68.50 195 GLY A C 1
ATOM 1513 O O . GLY A 1 195 ? 5.937 -2.064 -38.925 1.00 68.50 195 GLY A O 1
ATOM 1514 N N . VAL A 1 196 ? 8.126 -1.865 -39.413 1.00 76.56 196 VAL A N 1
ATOM 1515 C CA . VAL A 1 196 ? 8.337 -0.562 -38.776 1.00 76.56 196 VAL A CA 1
ATOM 1516 C C . VAL A 1 196 ? 8.720 0.438 -39.857 1.00 76.56 196 VAL A C 1
ATOM 1518 O O . VAL A 1 196 ? 9.643 0.211 -40.634 1.00 76.56 196 VAL A O 1
ATOM 1521 N N . ARG A 1 197 ? 8.012 1.569 -39.902 1.00 78.25 197 ARG A N 1
ATOM 1522 C CA . ARG A 1 197 ? 8.390 2.702 -40.746 1.00 78.25 197 ARG A CA 1
ATOM 1523 C C . ARG A 1 197 ? 9.348 3.608 -39.976 1.00 78.25 197 ARG A C 1
ATOM 1525 O O . ARG A 1 197 ? 8.969 4.170 -38.948 1.00 78.25 197 ARG A O 1
ATOM 1532 N N . THR A 1 198 ? 10.561 3.758 -40.486 1.00 76.88 198 THR A N 1
ATOM 1533 C CA . THR A 1 198 ? 11.589 4.677 -39.988 1.00 76.88 198 THR A CA 1
ATOM 1534 C C . THR A 1 198 ? 11.674 5.915 -40.893 1.00 76.88 198 THR A C 1
ATOM 1536 O O . THR A 1 198 ? 10.914 6.050 -41.856 1.00 76.88 198 THR A O 1
ATOM 1539 N N . ALA A 1 199 ? 12.570 6.857 -40.578 1.00 80.56 199 ALA A N 1
ATOM 1540 C CA . ALA A 1 199 ? 12.833 8.008 -41.447 1.00 80.56 199 ALA A CA 1
ATOM 1541 C C . ALA A 1 199 ? 13.458 7.600 -42.796 1.00 80.56 199 ALA A C 1
ATOM 1543 O O . ALA A 1 199 ? 13.280 8.306 -43.787 1.00 80.56 199 ALA A O 1
ATOM 1544 N N . ASP A 1 200 ? 14.135 6.450 -42.830 1.00 81.88 200 ASP A N 1
ATOM 1545 C CA . ASP A 1 200 ? 14.899 5.965 -43.982 1.00 81.88 200 ASP A CA 1
ATOM 1546 C C . ASP A 1 200 ? 14.102 4.988 -44.864 1.00 81.88 200 ASP A C 1
ATOM 1548 O O . ASP A 1 200 ? 14.545 4.631 -45.955 1.00 81.88 200 ASP A O 1
ATOM 1552 N N . GLY A 1 201 ? 12.913 4.562 -44.424 1.00 77.00 201 GLY A N 1
ATOM 1553 C CA . GLY A 1 201 ? 12.050 3.668 -45.191 1.00 77.00 201 GLY A CA 1
ATOM 1554 C C . GLY A 1 201 ? 11.189 2.755 -44.326 1.00 77.00 201 GLY A C 1
ATOM 1555 O O . GLY A 1 201 ? 10.961 3.004 -43.146 1.00 77.00 201 GLY A O 1
ATOM 1556 N N . GLU A 1 202 ? 10.671 1.694 -44.937 1.00 80.00 202 GLU A N 1
ATOM 1557 C CA . GLU A 1 202 ? 9.951 0.631 -44.235 1.00 80.00 202 GLU A CA 1
ATOM 1558 C C . GLU A 1 202 ? 10.834 -0.607 -44.138 1.00 80.00 202 GLU A C 1
ATOM 1560 O O . GLU A 1 202 ? 11.444 -1.013 -45.127 1.00 80.00 202 GLU A O 1
ATOM 1565 N N . GLU A 1 203 ? 10.879 -1.200 -42.948 1.00 81.19 203 GLU A N 1
ATOM 1566 C CA . GLU A 1 203 ? 11.624 -2.423 -42.669 1.00 81.19 203 GLU A CA 1
ATOM 1567 C C . GLU A 1 203 ? 10.672 -3.493 -42.121 1.00 81.19 203 GLU A C 1
ATOM 1569 O O . GLU A 1 203 ? 9.863 -3.228 -41.225 1.00 81.19 203 GLU A O 1
ATOM 1574 N N . ASP A 1 204 ? 10.748 -4.694 -42.692 1.00 81.88 204 ASP A N 1
ATOM 1575 C CA . ASP A 1 204 ? 9.924 -5.841 -42.310 1.00 81.88 204 ASP A CA 1
ATOM 1576 C C . ASP A 1 204 ? 10.610 -6.657 -41.210 1.00 81.88 204 ASP A C 1
ATOM 1578 O O . ASP A 1 204 ? 11.813 -6.909 -41.269 1.00 81.88 204 ASP A O 1
ATOM 1582 N N . PHE A 1 205 ? 9.828 -7.142 -40.245 1.00 77.94 205 PHE A N 1
ATOM 1583 C CA . PHE A 1 205 ? 10.313 -7.983 -39.154 1.00 77.94 205 PHE A CA 1
ATOM 1584 C C . PHE A 1 205 ? 9.455 -9.240 -39.006 1.00 77.94 205 PHE A C 1
ATOM 1586 O O . PHE A 1 205 ? 8.233 -9.204 -39.169 1.00 77.94 205 PHE A O 1
ATOM 1593 N N . ASP A 1 206 ? 10.084 -10.348 -38.611 1.00 80.75 206 ASP A N 1
ATOM 1594 C CA . ASP A 1 206 ? 9.362 -11.572 -38.245 1.00 80.75 206 ASP A CA 1
ATOM 1595 C C . ASP A 1 206 ? 8.681 -11.443 -36.873 1.00 80.75 206 ASP A C 1
ATOM 1597 O O . ASP A 1 206 ? 7.587 -11.967 -36.659 1.00 80.75 206 ASP A O 1
ATOM 1601 N N . ILE A 1 207 ? 9.323 -10.738 -35.931 1.00 79.88 207 ILE A N 1
ATOM 1602 C CA . ILE A 1 207 ? 8.842 -10.513 -34.562 1.00 79.88 207 ILE A CA 1
ATOM 1603 C C . ILE A 1 207 ? 9.199 -9.086 -34.137 1.00 79.88 207 ILE A C 1
ATOM 1605 O O . ILE A 1 207 ? 10.340 -8.656 -34.286 1.00 79.88 207 ILE A O 1
ATOM 1609 N N . ILE A 1 208 ? 8.238 -8.373 -33.542 1.00 81.38 208 ILE A N 1
ATOM 1610 C CA . ILE A 1 208 ? 8.457 -7.070 -32.900 1.00 81.38 208 ILE A CA 1
ATOM 1611 C C . ILE A 1 208 ? 8.147 -7.201 -31.410 1.00 81.38 208 ILE A C 1
ATOM 1613 O O . ILE A 1 208 ? 7.049 -7.613 -31.037 1.00 81.38 208 ILE A O 1
ATOM 1617 N N . VAL A 1 209 ? 9.098 -6.809 -30.560 1.00 82.81 209 VAL A N 1
ATOM 1618 C CA . VAL A 1 209 ? 8.932 -6.768 -29.100 1.00 82.81 209 VAL A CA 1
ATOM 1619 C C . VAL A 1 209 ? 8.919 -5.316 -28.630 1.00 82.81 209 VAL A C 1
ATOM 1621 O O . VAL A 1 209 ? 9.907 -4.597 -28.767 1.00 82.81 209 VAL A O 1
ATOM 1624 N N . CYS A 1 210 ? 7.803 -4.872 -28.050 1.00 84.44 210 CYS A N 1
ATOM 1625 C CA . CYS A 1 210 ? 7.673 -3.524 -27.498 1.00 84.44 210 CYS A CA 1
ATOM 1626 C C . CYS A 1 210 ? 8.132 -3.480 -26.033 1.00 84.44 210 CYS A C 1
ATOM 1628 O O . CYS A 1 210 ? 7.317 -3.544 -25.118 1.00 84.44 210 CYS A O 1
ATOM 1630 N N . ALA A 1 211 ? 9.437 -3.323 -25.807 1.00 84.81 211 ALA A N 1
ATOM 1631 C CA . ALA A 1 211 ? 10.015 -3.089 -24.479 1.00 84.81 211 ALA A CA 1
ATOM 1632 C C . ALA A 1 211 ? 9.964 -1.594 -24.082 1.00 84.81 211 ALA A C 1
ATOM 1634 O O . ALA A 1 211 ? 10.958 -1.005 -23.670 1.00 84.81 211 ALA A O 1
ATOM 1635 N N . THR A 1 212 ? 8.804 -0.952 -24.249 1.00 84.69 212 THR A N 1
ATOM 1636 C CA . THR A 1 212 ? 8.614 0.509 -24.107 1.00 84.69 212 THR A CA 1
ATOM 1637 C C . THR A 1 212 ? 8.384 0.978 -22.667 1.00 84.69 212 THR A C 1
ATOM 1639 O O . THR A 1 212 ? 8.033 2.136 -22.443 1.00 84.69 212 THR A O 1
ATOM 1642 N N . GLY A 1 213 ? 8.568 0.088 -21.690 1.00 87.00 213 GLY A N 1
ATOM 1643 C CA . GLY A 1 213 ? 8.329 0.357 -20.275 1.00 87.00 213 GLY A CA 1
ATOM 1644 C C . GLY A 1 213 ? 6.851 0.302 -19.881 1.00 87.00 213 GLY A C 1
ATOM 1645 O O . GLY A 1 213 ? 6.020 -0.294 -20.569 1.00 87.00 213 GLY A O 1
ATOM 1646 N N . PHE A 1 214 ? 6.543 0.937 -18.753 1.00 88.25 214 PHE A N 1
ATOM 1647 C CA . PHE A 1 214 ? 5.252 0.871 -18.067 1.00 88.25 214 PHE A CA 1
ATOM 1648 C C . PHE A 1 214 ? 4.588 2.247 -17.990 1.00 88.25 214 PHE A C 1
ATOM 1650 O O . PHE A 1 214 ? 5.222 3.270 -18.261 1.00 88.25 214 PHE A O 1
ATOM 1657 N N . ASP A 1 215 ? 3.316 2.272 -17.602 1.00 87.12 215 ASP A N 1
ATOM 1658 C CA . ASP A 1 215 ? 2.683 3.500 -17.127 1.00 87.12 215 ASP A CA 1
ATOM 1659 C C . ASP A 1 215 ? 3.294 3.898 -15.775 1.00 87.12 215 ASP A C 1
ATOM 1661 O O . ASP A 1 215 ? 3.125 3.206 -14.776 1.00 87.12 215 ASP A O 1
ATOM 1665 N N . THR A 1 216 ? 4.032 5.009 -15.750 1.00 86.88 216 THR A N 1
ATOM 1666 C CA . THR A 1 216 ? 4.694 5.539 -14.548 1.00 86.88 216 THR A CA 1
ATOM 1667 C C . THR A 1 216 ? 3.990 6.779 -13.997 1.00 86.88 216 THR A C 1
ATOM 1669 O O . THR A 1 216 ? 4.623 7.623 -13.362 1.00 86.88 216 THR A O 1
ATOM 1672 N N . SER A 1 217 ? 2.690 6.933 -14.266 1.00 88.81 217 SER A N 1
ATOM 1673 C CA . SER A 1 217 ? 1.876 8.035 -13.738 1.00 88.81 217 SER A CA 1
ATOM 1674 C C . SER A 1 217 ? 1.571 7.907 -12.243 1.00 88.81 217 SER A C 1
ATOM 1676 O O . SER A 1 217 ? 1.146 8.886 -11.635 1.00 88.81 217 SER A O 1
ATOM 1678 N N . PHE A 1 218 ? 1.785 6.719 -11.656 1.00 91.69 218 PHE A N 1
ATOM 1679 C CA . PHE A 1 218 ? 1.355 6.318 -10.305 1.00 91.69 218 PHE A CA 1
ATOM 1680 C C . PHE A 1 218 ? -0.165 6.270 -10.107 1.00 91.69 218 PHE A C 1
ATOM 1682 O O . PHE A 1 218 ? -0.630 5.872 -9.040 1.00 91.69 218 PHE A O 1
ATOM 1689 N N . ILE A 1 219 ? -0.942 6.642 -11.123 1.00 93.19 219 ILE A N 1
ATOM 1690 C CA . ILE A 1 219 ? -2.396 6.631 -11.070 1.00 93.19 219 ILE A CA 1
ATOM 1691 C C . ILE A 1 219 ? -2.868 5.172 -10.966 1.00 93.19 219 ILE A C 1
ATOM 1693 O O . ILE A 1 219 ? -2.463 4.340 -11.782 1.00 93.19 219 ILE A O 1
ATOM 1697 N N . PRO A 1 220 ? -3.703 4.827 -9.968 1.00 93.44 220 PRO A N 1
ATOM 1698 C CA . PRO A 1 220 ? -4.237 3.477 -9.858 1.00 93.44 220 PRO A CA 1
ATOM 1699 C C . PRO A 1 220 ? -5.086 3.106 -11.089 1.00 93.44 220 PRO A C 1
ATOM 1701 O O . PRO A 1 220 ? -5.731 3.970 -11.680 1.00 93.44 220 PRO A O 1
ATOM 1704 N N . PRO A 1 221 ? -5.170 1.818 -11.471 1.00 92.25 221 PRO A N 1
ATOM 1705 C CA . PRO A 1 221 ? -5.927 1.373 -12.648 1.00 92.25 221 PRO A CA 1
ATOM 1706 C C . PRO A 1 221 ? -7.460 1.377 -12.453 1.00 92.25 221 PRO A C 1
ATOM 1708 O O . PRO A 1 221 ? -8.181 0.700 -13.191 1.00 92.25 221 PRO A O 1
ATOM 1711 N N . TRP A 1 222 ? -7.965 2.102 -11.454 1.00 96.12 222 TRP A N 1
ATOM 1712 C CA . TRP A 1 222 ? -9.377 2.224 -11.107 1.00 96.12 222 TRP A CA 1
ATOM 1713 C C . TRP A 1 222 ? -9.681 3.655 -10.679 1.00 96.12 222 TRP A C 1
ATOM 1715 O O . TRP A 1 222 ? -8.793 4.348 -10.197 1.00 96.12 222 TRP A O 1
ATOM 1725 N N . LYS A 1 223 ? -10.949 4.065 -10.785 1.00 98.06 223 LYS A N 1
ATOM 1726 C CA . LYS A 1 223 ? -11.364 5.421 -10.417 1.00 98.06 223 LYS A CA 1
ATOM 1727 C C . LYS A 1 223 ? -11.297 5.633 -8.904 1.00 98.06 223 LYS A C 1
ATOM 1729 O O . LYS A 1 223 ? -12.100 5.030 -8.188 1.00 98.06 223 LYS A O 1
ATOM 1734 N N . LEU A 1 224 ? -10.435 6.527 -8.421 1.00 98.38 224 LEU A N 1
ATOM 1735 C CA . LEU A 1 224 ? -10.305 6.823 -6.987 1.00 98.38 224 LEU A CA 1
ATOM 1736 C C . LEU A 1 224 ? -10.841 8.218 -6.637 1.00 98.38 224 LEU A C 1
ATOM 1738 O O . LEU A 1 224 ? -10.279 9.237 -7.032 1.00 98.38 224 LEU A O 1
ATOM 1742 N N . VAL A 1 225 ? -11.927 8.264 -5.857 1.00 98.75 225 VAL A N 1
ATOM 1743 C CA . VAL A 1 225 ? -12.615 9.506 -5.472 1.00 98.75 225 VAL A CA 1
ATOM 1744 C C . VAL A 1 225 ? -12.602 9.717 -3.958 1.00 98.75 225 VAL A C 1
ATOM 1746 O O . VAL A 1 225 ? -13.235 8.967 -3.223 1.00 98.75 225 VAL A O 1
ATOM 1749 N N . GLY A 1 226 ? -11.926 10.760 -3.490 1.00 98.38 226 GLY A N 1
ATOM 1750 C CA . GLY A 1 226 ? -11.810 11.132 -2.082 1.00 98.38 226 GLY A CA 1
ATOM 1751 C C . GLY A 1 226 ? -12.826 12.174 -1.606 1.00 98.38 226 GLY A C 1
ATOM 1752 O O . GLY A 1 226 ? -13.968 12.249 -2.071 1.00 98.38 226 GLY A O 1
ATOM 1753 N N . LEU A 1 227 ? -12.396 12.992 -0.641 1.00 97.50 227 LEU A N 1
ATOM 1754 C CA . LEU A 1 227 ? -13.201 14.044 -0.017 1.00 97.50 227 LEU A CA 1
ATOM 1755 C C . LEU A 1 227 ? -13.758 15.021 -1.053 1.00 97.50 227 LEU A C 1
ATOM 1757 O O . LEU A 1 227 ? -13.055 15.442 -1.967 1.00 97.50 227 LEU A O 1
ATOM 1761 N N . ASN A 1 228 ? -15.017 15.430 -0.868 1.00 95.50 228 ASN A N 1
ATOM 1762 C CA . ASN A 1 228 ? -15.682 16.447 -1.689 1.00 95.50 228 ASN A CA 1
ATOM 1763 C C . ASN A 1 228 ? -15.646 16.143 -3.201 1.00 95.50 228 ASN A C 1
ATOM 1765 O O . ASN A 1 228 ? -15.700 17.057 -4.019 1.00 95.50 228 ASN A O 1
ATOM 1769 N N . GLY A 1 229 ? -15.544 14.862 -3.575 1.00 95.94 229 GLY A N 1
ATOM 1770 C CA . GLY A 1 229 ? -15.473 14.441 -4.970 1.00 95.94 229 GLY A CA 1
ATOM 1771 C C . GLY A 1 229 ? -14.097 14.600 -5.621 1.00 95.94 229 GLY A C 1
ATOM 1772 O O . GLY A 1 229 ? -14.025 14.485 -6.839 1.00 95.94 229 GLY A O 1
ATOM 1773 N N . ALA A 1 230 ? -13.028 14.848 -4.854 1.00 96.25 230 ALA A N 1
ATOM 1774 C CA . ALA A 1 230 ? -11.666 14.934 -5.378 1.00 96.25 230 ALA A CA 1
ATOM 1775 C C . ALA A 1 230 ? -11.262 13.630 -6.081 1.00 96.25 230 ALA A C 1
ATOM 1777 O O . ALA A 1 230 ? -11.365 12.556 -5.497 1.00 96.25 230 ALA A O 1
ATOM 1778 N N . ILE A 1 231 ? -10.802 13.721 -7.326 1.00 97.62 231 ILE A N 1
ATOM 1779 C CA . ILE A 1 231 ? -10.417 12.579 -8.162 1.00 97.62 231 ILE A CA 1
ATOM 1780 C C . ILE A 1 231 ? -8.884 12.497 -8.188 1.00 97.62 231 ILE A C 1
ATOM 1782 O O . ILE A 1 231 ? -8.220 13.488 -8.505 1.00 97.62 231 ILE A O 1
ATOM 1786 N N . LEU A 1 232 ? -8.305 11.346 -7.827 1.00 96.38 232 LEU A N 1
ATOM 1787 C CA . LEU A 1 232 ? -6.845 11.196 -7.712 1.00 96.38 232 LEU A CA 1
ATOM 1788 C C . LEU A 1 232 ? -6.143 11.336 -9.066 1.00 96.38 232 LEU A C 1
ATOM 1790 O O . LEU A 1 232 ? -5.077 11.938 -9.159 1.00 96.38 232 LEU A O 1
ATOM 1794 N N . GLU A 1 233 ? -6.774 10.825 -10.118 1.00 95.31 233 GLU A N 1
ATOM 1795 C CA . GLU A 1 233 ? -6.334 10.919 -11.506 1.00 95.31 233 GLU A CA 1
ATOM 1796 C C . GLU A 1 233 ? -6.114 12.380 -11.916 1.00 95.31 233 GLU A C 1
ATOM 1798 O O . GLU A 1 233 ? -5.094 12.715 -12.519 1.00 95.31 233 GLU A O 1
ATOM 1803 N N . ASP A 1 234 ? -7.048 13.263 -11.552 1.00 95.44 234 ASP A N 1
ATOM 1804 C CA . ASP A 1 234 ? -6.965 14.690 -11.865 1.00 95.44 234 ASP A CA 1
ATOM 1805 C C . ASP A 1 234 ? -5.828 15.361 -11.089 1.00 95.44 234 ASP A C 1
ATOM 1807 O O . ASP A 1 234 ? -5.102 16.187 -11.649 1.00 95.44 234 ASP A O 1
ATOM 1811 N N . ARG A 1 235 ? -5.625 14.963 -9.826 1.00 93.50 235 ARG A N 1
ATOM 1812 C CA . ARG A 1 235 ? -4.529 15.459 -8.984 1.00 93.50 235 ARG A CA 1
ATOM 1813 C C . ARG A 1 235 ? -3.158 15.081 -9.555 1.00 93.50 235 ARG A C 1
ATOM 1815 O O . ARG A 1 235 ? -2.262 15.917 -9.633 1.00 93.50 235 ARG A O 1
ATOM 1822 N N . TRP A 1 236 ? -2.987 13.825 -9.950 1.00 94.50 236 TRP A N 1
ATOM 1823 C CA . TRP A 1 236 ? -1.694 13.255 -10.344 1.00 94.50 236 TRP A CA 1
ATOM 1824 C C . TRP A 1 236 ? -1.379 13.357 -11.836 1.00 94.50 236 TRP A C 1
ATOM 1826 O O . TRP A 1 236 ? -0.284 12.998 -12.264 1.00 94.50 236 TRP A O 1
ATOM 1836 N N . LYS A 1 237 ? -2.290 13.933 -12.626 1.00 90.00 237 LYS A N 1
ATOM 1837 C CA . LYS A 1 237 ? -2.186 14.064 -14.085 1.00 90.00 237 LYS A CA 1
ATOM 1838 C C . LYS A 1 237 ? -0.866 14.652 -14.595 1.00 90.00 237 LYS A C 1
ATOM 1840 O O . LYS A 1 237 ? -0.442 14.321 -15.700 1.00 90.00 237 LYS A O 1
ATOM 1845 N N . VAL A 1 238 ? -0.251 15.571 -13.846 1.00 87.00 238 VAL A N 1
ATOM 1846 C CA . VAL A 1 238 ? 0.959 16.287 -14.291 1.00 87.00 238 VAL A CA 1
ATOM 1847 C C . VAL A 1 238 ? 2.188 15.885 -13.483 1.00 87.00 238 VAL A C 1
ATOM 1849 O O . VAL A 1 238 ? 3.163 15.401 -14.063 1.00 87.00 238 VAL A O 1
ATOM 1852 N N . ASN A 1 239 ? 2.150 16.115 -12.170 1.00 89.06 239 ASN A N 1
ATOM 1853 C CA . ASN A 1 239 ? 3.252 15.844 -11.252 1.00 89.06 239 ASN A CA 1
ATOM 1854 C C . ASN A 1 239 ? 2.675 15.123 -10.029 1.00 89.06 239 ASN A C 1
ATOM 1856 O O . ASN A 1 239 ? 2.134 15.789 -9.146 1.00 89.06 239 ASN A O 1
ATOM 1860 N N . PRO A 1 240 ? 2.714 13.785 -10.001 1.00 93.81 240 PRO A N 1
ATOM 1861 C CA . PRO A 1 240 ? 2.172 13.037 -8.883 1.00 93.81 240 PRO A CA 1
ATOM 1862 C C . PRO A 1 240 ? 3.004 13.267 -7.613 1.00 93.81 240 PRO A C 1
ATOM 1864 O O . PRO A 1 240 ? 4.235 13.305 -7.661 1.00 93.81 240 PRO A O 1
ATOM 1867 N N . ASP A 1 241 ? 2.317 13.423 -6.484 1.00 94.44 241 ASP A N 1
ATOM 1868 C CA . ASP A 1 241 ? 2.890 13.737 -5.178 1.00 94.44 241 ASP A CA 1
ATOM 1869 C C . ASP A 1 241 ? 2.208 12.951 -4.049 1.00 94.44 241 ASP A C 1
ATOM 1871 O O . ASP A 1 241 ? 1.056 12.532 -4.144 1.00 94.44 241 ASP A O 1
ATOM 1875 N N . ALA A 1 242 ? 2.936 12.716 -2.963 1.00 95.81 242 ALA A N 1
ATOM 1876 C CA . ALA A 1 242 ? 2.415 12.008 -1.800 1.00 95.81 242 ALA A CA 1
ATOM 1877 C C . ALA A 1 242 ? 3.151 12.436 -0.530 1.00 95.81 242 ALA A C 1
ATOM 1879 O O . ALA A 1 242 ? 4.305 12.871 -0.576 1.00 95.81 242 ALA A O 1
ATOM 1880 N N . PHE A 1 243 ? 2.495 12.260 0.613 1.00 96.81 243 PHE A N 1
ATOM 1881 C CA . PHE A 1 243 ? 3.118 12.326 1.924 1.00 96.81 243 PHE A CA 1
ATOM 1882 C C . PHE A 1 243 ? 3.959 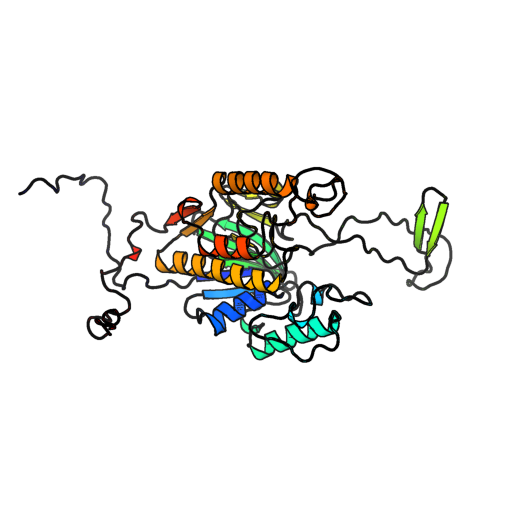11.066 2.135 1.00 96.81 243 PHE A C 1
ATOM 1884 O O . PHE A 1 243 ? 3.414 9.968 2.278 1.00 96.81 243 PHE A O 1
ATOM 1891 N N . PHE A 1 244 ? 5.285 11.218 2.080 1.00 94.31 244 PHE A N 1
ATOM 1892 C CA . PHE A 1 244 ? 6.253 10.128 2.234 1.00 94.31 244 PHE A CA 1
ATOM 1893 C C . PHE A 1 244 ? 5.956 8.896 1.367 1.00 94.31 244 PHE A C 1
ATOM 1895 O O . PHE A 1 244 ? 6.176 7.782 1.816 1.00 94.31 244 PHE A O 1
ATOM 1902 N N . SER A 1 245 ? 5.445 9.059 0.138 1.00 94.56 245 SER A N 1
ATOM 1903 C CA . SER A 1 245 ? 5.088 7.937 -0.758 1.00 94.56 245 SER A CA 1
ATOM 1904 C C . SER A 1 245 ? 3.958 7.020 -0.253 1.00 94.56 245 SER A C 1
ATOM 1906 O O . SER A 1 245 ? 3.632 6.042 -0.922 1.00 94.56 245 SER A O 1
ATOM 1908 N N . VAL A 1 246 ? 3.324 7.336 0.886 1.00 96.56 246 VAL A N 1
ATOM 1909 C CA . VAL A 1 246 ? 2.372 6.437 1.560 1.00 96.56 246 VAL A CA 1
ATOM 1910 C C . VAL A 1 246 ? 0.947 6.982 1.612 1.00 96.56 246 VAL A C 1
ATOM 1912 O O . VAL A 1 246 ? 0.013 6.189 1.574 1.00 96.56 246 VAL A O 1
ATOM 1915 N N . GLN A 1 247 ? 0.735 8.299 1.680 1.00 97.31 247 GLN A N 1
ATOM 1916 C CA . GLN A 1 247 ? -0.614 8.884 1.762 1.00 97.31 247 GLN A CA 1
ATOM 1917 C C . GLN A 1 247 ? -0.782 10.116 0.875 1.00 97.31 247 GLN A C 1
ATOM 1919 O O . GLN A 1 247 ? 0.195 10.728 0.452 1.00 97.31 247 GLN A O 1
ATOM 1924 N N . VAL A 1 248 ? -2.031 10.500 0.613 1.00 97.44 248 VAL A N 1
ATOM 1925 C CA . VAL A 1 248 ? -2.383 11.640 -0.247 1.00 97.44 248 VAL A CA 1
ATOM 1926 C C . VAL A 1 248 ? -3.423 12.496 0.466 1.00 97.44 248 VAL A C 1
ATOM 1928 O O . VAL A 1 248 ? -4.374 11.963 1.042 1.00 97.44 248 VAL A O 1
ATOM 1931 N N . ASP A 1 249 ? -3.258 13.818 0.454 1.00 97.56 249 ASP A N 1
ATOM 1932 C CA . ASP A 1 249 ? -4.281 14.710 0.996 1.00 97.56 249 ASP A CA 1
ATOM 1933 C C . ASP A 1 249 ? -5.570 14.612 0.174 1.00 97.56 249 ASP A C 1
ATOM 1935 O O . ASP A 1 249 ? -5.569 14.309 -1.020 1.00 97.56 249 ASP A O 1
ATOM 1939 N N . GLY A 1 250 ? -6.704 14.803 0.845 1.00 97.69 250 GLY A N 1
ATOM 1940 C CA . GLY A 1 250 ? -8.016 14.585 0.238 1.00 97.69 250 GLY A CA 1
ATOM 1941 C C . GLY A 1 250 ? -8.425 13.113 0.103 1.00 97.69 250 GLY A C 1
ATOM 1942 O O . GLY A 1 250 ? -9.569 12.871 -0.276 1.00 97.69 250 GLY A O 1
ATOM 1943 N N . MET A 1 251 ? -7.561 12.149 0.455 1.00 98.44 251 MET A N 1
ATOM 1944 C CA . MET A 1 251 ? -7.827 10.702 0.392 1.00 98.44 251 MET A CA 1
ATOM 1945 C C . MET A 1 251 ? -7.771 10.075 1.803 1.00 98.44 251 MET A C 1
ATOM 1947 O O . MET A 1 251 ? -6.725 9.577 2.226 1.00 98.44 251 MET A O 1
ATOM 1951 N N . PRO A 1 252 ? -8.871 10.108 2.577 1.00 98.44 252 PRO A N 1
ATOM 1952 C CA . PRO A 1 252 ? -8.869 9.683 3.976 1.00 98.44 252 PRO A CA 1
ATOM 1953 C C . PRO A 1 252 ? -8.674 8.182 4.117 1.00 98.44 252 PRO A C 1
ATOM 1955 O O . PRO A 1 252 ? -9.271 7.414 3.366 1.00 98.44 252 PRO A O 1
ATOM 1958 N N . ASN A 1 253 ? -7.862 7.749 5.086 1.00 98.62 253 ASN A N 1
ATOM 1959 C CA . ASN A 1 253 ? -7.566 6.328 5.330 1.00 98.62 253 ASN A CA 1
ATOM 1960 C C . ASN A 1 253 ? -7.099 5.555 4.078 1.00 98.62 253 ASN A C 1
ATOM 1962 O O . ASN A 1 253 ? -7.190 4.326 4.037 1.00 98.62 253 ASN A O 1
ATOM 1966 N N . TYR A 1 254 ? -6.638 6.270 3.051 1.00 98.69 254 TYR A N 1
ATOM 1967 C CA . TYR A 1 254 ? -6.024 5.690 1.875 1.00 98.69 254 TYR A CA 1
ATOM 1968 C C . TYR A 1 254 ? -4.519 5.635 2.090 1.00 98.69 254 TYR A C 1
ATOM 1970 O O . TYR A 1 254 ? -3.889 6.644 2.424 1.00 98.69 254 TYR A O 1
ATOM 1978 N N . PHE A 1 255 ? -3.963 4.451 1.880 1.00 98.62 255 PHE A N 1
ATOM 1979 C CA . PHE A 1 255 ? -2.535 4.195 1.949 1.00 98.62 255 PHE A CA 1
ATOM 1980 C C . PHE A 1 255 ? -2.077 3.562 0.642 1.00 98.62 255 PHE A C 1
ATOM 1982 O O . PHE A 1 255 ? -2.818 2.796 0.034 1.00 98.62 255 PHE A O 1
ATOM 1989 N N . ILE A 1 256 ? -0.858 3.849 0.208 1.00 97.50 256 ILE A N 1
ATOM 1990 C CA . ILE A 1 256 ? -0.271 3.285 -1.006 1.00 97.50 256 ILE A CA 1
ATOM 1991 C C . ILE A 1 256 ? 1.133 2.762 -0.712 1.00 97.50 256 ILE A C 1
ATOM 1993 O O . ILE A 1 256 ? 1.913 3.383 0.004 1.00 97.50 256 ILE A O 1
ATOM 1997 N N . PHE A 1 257 ? 1.464 1.603 -1.274 1.00 96.25 257 PHE A N 1
ATOM 1998 C CA . PHE A 1 257 ? 2.844 1.141 -1.344 1.00 96.25 257 PHE A CA 1
ATOM 1999 C C . PHE A 1 257 ? 3.513 1.698 -2.593 1.00 96.25 257 PHE A C 1
ATOM 2001 O O . PHE A 1 257 ? 2.953 1.617 -3.685 1.00 96.25 257 PHE A O 1
ATOM 2008 N N . ASN A 1 258 ? 4.748 2.180 -2.445 1.00 91.62 258 ASN A N 1
ATOM 2009 C CA . ASN A 1 258 ? 5.560 2.675 -3.560 1.00 91.62 258 ASN A CA 1
ATOM 2010 C C . ASN A 1 258 ? 4.841 3.750 -4.389 1.00 91.62 258 ASN A C 1
ATOM 2012 O O . ASN A 1 258 ? 4.912 3.741 -5.619 1.00 91.62 258 ASN A O 1
ATOM 2016 N N . GLY A 1 259 ? 4.139 4.666 -3.715 1.00 94.12 259 GLY A N 1
ATOM 2017 C CA . GLY A 1 259 ? 3.588 5.849 -4.357 1.00 94.12 259 GLY A CA 1
ATOM 2018 C C . GLY A 1 259 ? 4.685 6.805 -4.850 1.00 94.12 259 GLY A C 1
ATOM 2019 O O . GLY A 1 259 ? 5.884 6.519 -4.725 1.00 94.12 259 GLY A O 1
ATOM 2020 N N . PRO A 1 260 ? 4.297 7.980 -5.361 1.00 93.62 260 PRO A N 1
ATOM 2021 C CA . PRO A 1 260 ? 5.240 9.006 -5.797 1.00 93.62 260 PRO A CA 1
ATOM 2022 C C . PRO A 1 260 ? 6.264 9.344 -4.708 1.00 93.62 260 PRO A C 1
ATOM 2024 O O . PRO A 1 260 ? 5.952 9.322 -3.517 1.00 93.62 260 PRO A O 1
ATOM 2027 N N . ASN A 1 261 ? 7.493 9.655 -5.113 1.00 89.69 261 ASN A N 1
ATOM 2028 C CA . ASN A 1 261 ? 8.632 9.935 -4.234 1.00 89.69 261 ASN A CA 1
ATOM 2029 C C . ASN A 1 261 ? 8.994 8.767 -3.295 1.00 89.69 261 ASN A C 1
ATOM 2031 O O . ASN A 1 261 ? 9.405 8.981 -2.155 1.00 89.69 261 ASN A O 1
ATOM 2035 N N . GLY A 1 262 ? 8.819 7.523 -3.753 1.00 89.62 262 GLY A N 1
ATOM 2036 C CA . GLY A 1 262 ? 9.155 6.310 -2.999 1.00 89.62 262 GLY A CA 1
ATOM 2037 C C . GLY A 1 262 ? 10.641 5.951 -3.012 1.00 89.62 262 GLY A C 1
ATOM 2038 O O . GLY A 1 262 ? 11.419 6.427 -3.835 1.00 89.62 262 GLY A O 1
ATOM 2039 N N . VAL A 1 263 ? 11.064 5.056 -2.120 1.00 89.44 263 VAL A N 1
ATOM 2040 C CA . VAL A 1 263 ? 12.478 4.645 -1.980 1.00 89.44 263 VAL A CA 1
ATOM 2041 C C . VAL A 1 263 ? 12.903 3.570 -2.995 1.00 89.44 263 VAL A C 1
ATOM 2043 O O . VAL A 1 263 ? 13.739 2.718 -2.702 1.00 89.44 263 VAL A O 1
ATOM 2046 N N . ILE A 1 264 ? 12.378 3.651 -4.221 1.00 84.50 264 ILE A N 1
ATOM 2047 C CA . ILE A 1 264 ? 12.563 2.656 -5.292 1.00 84.50 264 ILE A CA 1
ATOM 2048 C C . ILE A 1 264 ? 14.049 2.468 -5.644 1.00 84.50 264 ILE A C 1
ATOM 2050 O O . ILE A 1 264 ? 14.477 1.358 -5.940 1.00 84.50 264 ILE A O 1
ATOM 2054 N N . SER A 1 265 ? 14.855 3.531 -5.555 1.00 82.12 265 SER A N 1
ATOM 2055 C CA . SER A 1 265 ? 16.292 3.507 -5.863 1.00 82.12 265 SER A CA 1
ATOM 2056 C C . SER A 1 265 ? 17.214 3.435 -4.636 1.00 82.12 265 SER A C 1
ATOM 2058 O O . SER A 1 265 ? 18.405 3.706 -4.770 1.00 82.12 265 SER A O 1
ATOM 2060 N N . HIS A 1 266 ? 16.699 3.144 -3.434 1.00 85.56 266 HIS A N 1
ATOM 2061 C CA . HIS A 1 266 ? 17.452 3.334 -2.181 1.00 85.56 266 HIS A CA 1
ATOM 2062 C C . HIS A 1 266 ? 17.790 2.042 -1.420 1.00 85.56 266 HIS A C 1
ATOM 2064 O O . HIS A 1 266 ? 18.195 2.101 -0.262 1.00 85.56 266 HIS A O 1
ATOM 2070 N N . GLY A 1 267 ? 17.680 0.874 -2.051 1.00 82.75 267 GLY A N 1
ATOM 2071 C CA . GLY A 1 267 ? 18.037 -0.411 -1.446 1.00 82.75 267 GLY A CA 1
ATOM 2072 C C . GLY A 1 267 ? 16.928 -1.439 -1.620 1.00 82.75 267 GLY A C 1
ATOM 2073 O O . GLY A 1 267 ? 16.334 -1.537 -2.690 1.00 82.75 267 GLY A O 1
ATOM 2074 N N . SER A 1 268 ? 16.649 -2.224 -0.577 1.00 88.00 268 SER A N 1
ATOM 2075 C CA . SER A 1 268 ? 15.601 -3.245 -0.649 1.00 88.00 268 SER A CA 1
ATOM 2076 C C . SER A 1 268 ? 14.208 -2.615 -0.554 1.00 88.00 268 SER A C 1
ATOM 2078 O O . SER A 1 268 ? 13.767 -2.207 0.521 1.00 88.00 268 SER A O 1
ATOM 2080 N N . ILE A 1 269 ? 13.480 -2.615 -1.675 1.00 90.00 269 ILE A N 1
ATOM 2081 C CA . ILE A 1 269 ? 12.051 -2.260 -1.729 1.00 90.00 269 ILE A CA 1
ATOM 2082 C C . ILE A 1 269 ? 11.234 -3.134 -0.763 1.00 90.00 269 ILE A C 1
ATOM 2084 O O . ILE A 1 269 ? 10.246 -2.684 -0.193 1.00 90.00 269 ILE A O 1
ATOM 2088 N N . LEU A 1 270 ? 11.648 -4.381 -0.525 1.00 93.44 270 LEU A N 1
ATOM 2089 C CA . LEU A 1 270 ? 10.921 -5.287 0.367 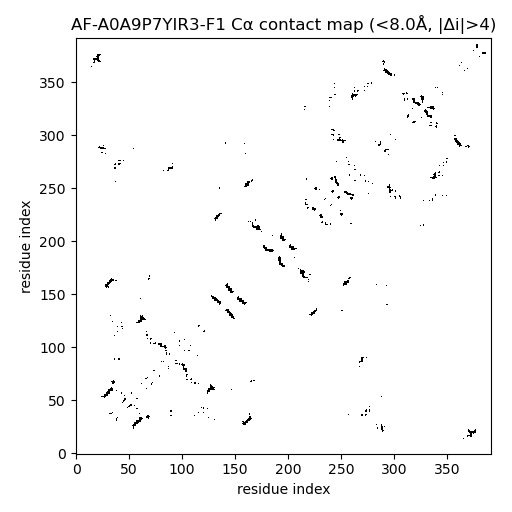1.00 93.44 270 LEU A CA 1
ATOM 2090 C C . LEU A 1 270 ? 11.060 -4.890 1.842 1.00 93.44 270 LEU A C 1
ATOM 2092 O O . LEU A 1 270 ? 10.115 -5.064 2.612 1.00 93.44 270 LEU A O 1
ATOM 2096 N N . ALA A 1 271 ? 12.186 -4.280 2.225 1.00 93.81 271 ALA A N 1
ATOM 2097 C CA . ALA A 1 271 ? 12.331 -3.689 3.552 1.00 93.81 271 ALA A CA 1
ATOM 2098 C C . ALA A 1 271 ? 11.406 -2.481 3.737 1.00 93.81 271 ALA A C 1
ATOM 2100 O O . ALA A 1 271 ? 10.674 -2.409 4.724 1.00 93.81 271 ALA A O 1
ATOM 2101 N N . GLN A 1 272 ? 11.355 -1.591 2.743 1.00 94.00 272 GLN A N 1
ATOM 2102 C CA . GLN A 1 272 ? 10.401 -0.483 2.729 1.00 94.00 272 GLN A CA 1
ATOM 2103 C C . GLN A 1 272 ? 8.956 -0.981 2.841 1.00 94.00 272 GLN A C 1
ATOM 2105 O O . GLN A 1 272 ? 8.195 -0.444 3.640 1.00 94.00 272 GLN A O 1
ATOM 2110 N N . VAL A 1 273 ? 8.566 -1.996 2.063 1.00 96.25 273 VAL A N 1
ATOM 2111 C CA . VAL A 1 273 ? 7.216 -2.578 2.119 1.00 96.25 273 VAL A CA 1
ATOM 2112 C C . VAL A 1 273 ? 6.864 -3.006 3.542 1.00 96.25 273 VAL A C 1
ATOM 2114 O O . VAL A 1 273 ? 5.768 -2.699 4.008 1.00 96.25 273 VAL A O 1
ATOM 2117 N N . SER A 1 274 ? 7.790 -3.649 4.257 1.00 96.94 274 SER A N 1
ATOM 2118 C CA . SER A 1 274 ? 7.580 -4.008 5.662 1.00 96.94 274 SER A CA 1
ATOM 2119 C C . SER A 1 274 ? 7.324 -2.778 6.538 1.00 96.94 274 SER A C 1
ATOM 2121 O O . SER A 1 274 ? 6.337 -2.760 7.267 1.00 96.94 274 SER A O 1
ATOM 2123 N N . TRP A 1 275 ? 8.147 -1.731 6.440 1.00 97.31 275 TRP A N 1
ATOM 2124 C CA . TRP A 1 275 ? 7.985 -0.527 7.270 1.00 97.31 275 TRP A CA 1
ATOM 2125 C C . TRP A 1 275 ? 6.711 0.256 6.946 1.00 97.31 275 TRP A C 1
ATOM 2127 O O . TRP A 1 275 ? 6.067 0.803 7.840 1.00 97.31 275 TRP A O 1
ATOM 2137 N N . VAL A 1 276 ? 6.304 0.284 5.675 1.00 97.56 276 VAL A N 1
ATOM 2138 C CA . VAL A 1 276 ? 5.022 0.873 5.272 1.00 97.56 276 VAL A CA 1
ATOM 2139 C C . VAL A 1 276 ? 3.855 0.055 5.827 1.00 97.56 276 VAL A C 1
ATOM 2141 O O . VAL A 1 276 ? 2.881 0.646 6.285 1.00 97.56 276 VAL A O 1
ATOM 2144 N N . CYS A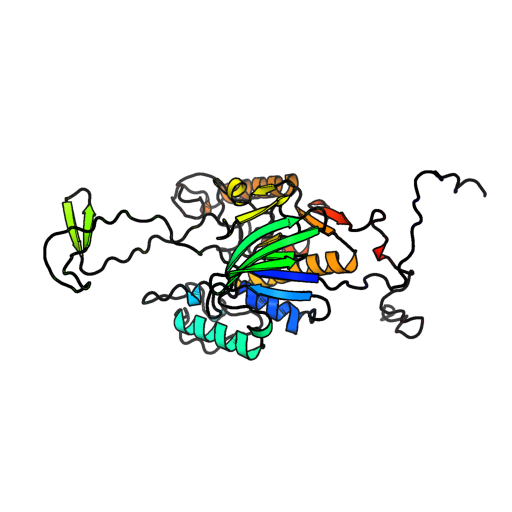 1 277 ? 3.952 -1.279 5.888 1.00 98.12 277 CYS A N 1
ATOM 2145 C CA . CYS A 1 277 ? 2.948 -2.083 6.593 1.00 98.12 277 CYS A CA 1
ATOM 2146 C C . CYS A 1 277 ? 2.878 -1.702 8.078 1.00 98.12 277 CYS A C 1
ATOM 2148 O O . CYS A 1 277 ? 1.784 -1.493 8.593 1.00 98.12 277 CYS A O 1
ATOM 2150 N N . ASP A 1 278 ? 4.022 -1.557 8.752 1.00 97.94 278 ASP A N 1
ATOM 2151 C CA . ASP A 1 278 ? 4.067 -1.168 10.168 1.00 97.94 278 ASP A CA 1
ATOM 2152 C C . ASP A 1 278 ? 3.427 0.208 10.390 1.00 97.94 278 ASP A C 1
ATOM 2154 O O . ASP A 1 278 ? 2.673 0.415 11.341 1.00 97.94 278 ASP A O 1
ATOM 2158 N N . TYR A 1 279 ? 3.664 1.150 9.476 1.00 97.94 279 TYR A N 1
ATOM 2159 C CA . TYR A 1 279 ? 2.995 2.447 9.465 1.00 97.94 279 TYR A CA 1
ATOM 2160 C C . TYR A 1 279 ? 1.473 2.322 9.314 1.00 97.94 279 TYR A C 1
ATOM 2162 O O . TYR A 1 279 ? 0.733 2.831 10.158 1.00 97.94 279 TYR A O 1
ATOM 2170 N N . ILE A 1 280 ? 1.003 1.592 8.298 1.00 98.19 280 ILE A N 1
ATOM 2171 C CA . ILE A 1 280 ? -0.429 1.373 8.045 1.00 98.19 280 ILE A CA 1
ATOM 2172 C C . ILE A 1 280 ? -1.096 0.734 9.268 1.00 98.19 280 ILE A C 1
ATOM 2174 O O . ILE A 1 280 ? -2.152 1.190 9.705 1.00 98.19 280 ILE A O 1
ATOM 2178 N N . LEU A 1 281 ? -0.475 -0.288 9.863 1.00 97.75 281 LEU A N 1
ATOM 2179 C CA . LEU A 1 281 ? -1.015 -0.990 11.026 1.00 97.75 281 LEU A CA 1
ATOM 2180 C C . LEU A 1 281 ? -1.007 -0.124 12.292 1.00 97.75 281 LEU A C 1
ATOM 2182 O O . LEU A 1 281 ? -1.935 -0.226 13.098 1.00 97.75 281 LEU A O 1
ATOM 2186 N N . ARG A 1 282 ? -0.035 0.783 12.465 1.00 96.44 282 ARG A N 1
ATOM 2187 C CA . ARG A 1 282 ? -0.083 1.795 13.536 1.00 96.44 282 ARG A CA 1
ATOM 2188 C C . ARG A 1 282 ? -1.249 2.762 13.346 1.00 96.44 282 ARG A C 1
ATOM 2190 O O . ARG A 1 282 ? -1.971 3.019 14.312 1.00 96.44 282 ARG A O 1
ATOM 2197 N N . CYS A 1 283 ? -1.480 3.247 12.125 1.00 96.88 283 CYS A N 1
ATOM 2198 C CA . CYS A 1 283 ? -2.641 4.080 11.810 1.00 96.88 283 CYS A CA 1
ATOM 2199 C C . CYS A 1 283 ? -3.955 3.322 12.048 1.00 96.88 283 CYS A C 1
ATOM 2201 O O . CYS A 1 283 ? -4.839 3.841 12.727 1.00 96.88 283 CYS A O 1
ATOM 2203 N N . ALA A 1 284 ? -4.064 2.075 11.581 1.00 97.19 284 ALA A N 1
ATOM 2204 C CA . ALA A 1 284 ? -5.233 1.223 11.795 1.00 97.19 284 ALA A CA 1
ATOM 2205 C C . ALA A 1 284 ? -5.505 0.994 13.287 1.00 97.19 284 ALA A C 1
ATOM 2207 O O . ALA A 1 284 ? -6.628 1.178 13.752 1.00 97.19 284 ALA A O 1
ATOM 2208 N N . LYS A 1 285 ? -4.465 0.685 14.073 1.00 95.56 285 LYS A N 1
ATOM 2209 C CA . LYS A 1 285 ? -4.578 0.545 15.528 1.00 95.56 285 LYS A CA 1
ATOM 2210 C C . LYS A 1 285 ? -5.103 1.827 16.165 1.00 95.56 285 LYS A C 1
ATOM 2212 O O . LYS A 1 285 ? -5.996 1.748 16.999 1.00 95.56 285 LYS A O 1
ATOM 2217 N N . LYS A 1 286 ? -4.587 2.993 15.770 1.00 95.38 286 LYS A N 1
ATOM 2218 C CA . LYS A 1 286 ? -5.054 4.288 16.281 1.00 95.38 286 LYS A CA 1
ATOM 2219 C C . LYS A 1 286 ? -6.520 4.548 15.934 1.00 95.38 286 LYS A C 1
ATOM 2221 O O . LYS A 1 286 ? -7.287 4.939 16.810 1.00 95.38 286 LYS A O 1
ATOM 2226 N N . ILE A 1 287 ? -6.915 4.289 14.687 1.00 96.19 287 ILE A N 1
ATOM 2227 C CA . ILE A 1 287 ? -8.305 4.416 14.228 1.00 96.19 287 ILE A CA 1
ATOM 2228 C C . ILE A 1 287 ? -9.227 3.524 15.071 1.00 96.19 287 ILE A C 1
ATOM 2230 O O . ILE A 1 287 ? -10.237 3.999 15.593 1.00 96.19 287 ILE A O 1
ATOM 2234 N N . ALA A 1 288 ? -8.832 2.265 15.276 1.00 94.75 288 ALA A N 1
ATOM 2235 C CA . ALA A 1 288 ? -9.598 1.271 16.020 1.00 94.75 288 ALA A CA 1
ATOM 2236 C C . ALA A 1 288 ? -9.731 1.582 17.519 1.00 94.75 288 ALA A C 1
ATOM 2238 O O . ALA A 1 288 ? -10.781 1.307 18.099 1.00 94.75 288 ALA A O 1
ATOM 2239 N N . THR A 1 289 ? -8.679 2.104 18.161 1.00 94.69 289 THR A N 1
ATOM 2240 C CA . THR A 1 289 ? -8.643 2.308 19.622 1.00 94.69 289 THR A CA 1
ATOM 2241 C C . THR A 1 289 ? -9.134 3.675 20.071 1.00 94.69 289 THR A C 1
ATOM 2243 O O . THR A 1 289 ? -9.578 3.798 21.210 1.00 94.69 289 THR A O 1
ATOM 2246 N N . GLN A 1 290 ? -9.057 4.697 19.213 1.00 94.94 290 GLN A N 1
ATOM 2247 C CA . GLN A 1 290 ? -9.464 6.070 19.542 1.00 94.94 290 GLN A CA 1
ATOM 2248 C C . GLN A 1 290 ? -10.801 6.474 18.901 1.00 94.94 290 GLN A C 1
ATOM 2250 O O . GLN A 1 290 ? -11.193 7.639 18.940 1.00 94.94 290 GLN A O 1
ATOM 2255 N N . ASP A 1 291 ? -11.520 5.506 18.326 1.00 93.06 291 ASP A N 1
ATOM 2256 C CA . ASP A 1 291 ? -12.806 5.700 17.648 1.00 93.06 291 ASP A CA 1
ATOM 2257 C C . ASP A 1 291 ? -12.768 6.825 16.600 1.00 93.06 291 ASP A C 1
ATOM 2259 O O . ASP A 1 291 ? -13.595 7.753 16.581 1.00 93.06 291 ASP A O 1
ATOM 2263 N N . LEU A 1 292 ? -11.744 6.762 15.748 1.00 95.81 292 LEU A N 1
ATOM 2264 C CA . LEU A 1 292 ? -11.547 7.736 14.687 1.00 95.81 292 LEU A CA 1
ATOM 2265 C C . LEU A 1 292 ? -12.334 7.318 13.449 1.00 95.81 292 LEU A C 1
ATOM 2267 O O . LEU A 1 292 ? -12.411 6.145 13.097 1.00 95.81 292 LEU A O 1
ATOM 2271 N N . LYS A 1 293 ? -12.906 8.313 12.782 1.00 96.44 293 LYS A N 1
ATOM 2272 C CA . LYS A 1 293 ? -13.501 8.175 11.459 1.00 96.44 293 LYS A CA 1
ATOM 2273 C C . LYS A 1 293 ? -12.411 8.127 10.394 1.00 96.44 293 LYS A C 1
ATOM 2275 O O . LYS A 1 293 ? -12.429 7.271 9.517 1.00 96.44 293 LYS A O 1
ATOM 2280 N N . SER A 1 294 ? -11.456 9.052 10.464 1.00 97.62 294 SER A N 1
ATOM 2281 C CA . SER A 1 294 ? -10.393 9.110 9.469 1.00 97.62 294 SER A CA 1
ATOM 2282 C C . SER A 1 294 ? -9.138 9.834 9.922 1.00 97.62 294 SER A C 1
ATOM 2284 O O . SER A 1 294 ? -9.198 10.742 10.752 1.00 97.62 294 SER A O 1
ATOM 2286 N N . ILE A 1 295 ? -8.028 9.476 9.284 1.00 97.62 295 ILE A N 1
ATOM 2287 C CA . ILE A 1 295 ? -6.744 10.168 9.320 1.00 97.62 295 ILE A CA 1
ATOM 2288 C C . ILE A 1 295 ? -6.378 10.513 7.870 1.00 97.62 295 ILE A C 1
ATOM 2290 O O . ILE A 1 295 ? -6.309 9.628 7.015 1.00 97.62 295 ILE A O 1
ATOM 2294 N N . THR A 1 296 ? -6.173 11.799 7.587 1.00 98.38 296 THR A N 1
ATOM 2295 C CA . THR A 1 296 ? -5.804 12.302 6.249 1.00 98.38 296 THR A CA 1
ATOM 2296 C C . THR A 1 296 ? -4.643 13.277 6.398 1.00 98.38 296 THR A C 1
ATOM 2298 O O . THR A 1 296 ? -4.730 14.138 7.272 1.00 98.38 296 THR A O 1
ATOM 2301 N N . PRO A 1 297 ? -3.555 13.193 5.614 1.00 98.25 297 PRO A N 1
ATOM 2302 C CA . PRO A 1 297 ? -2.516 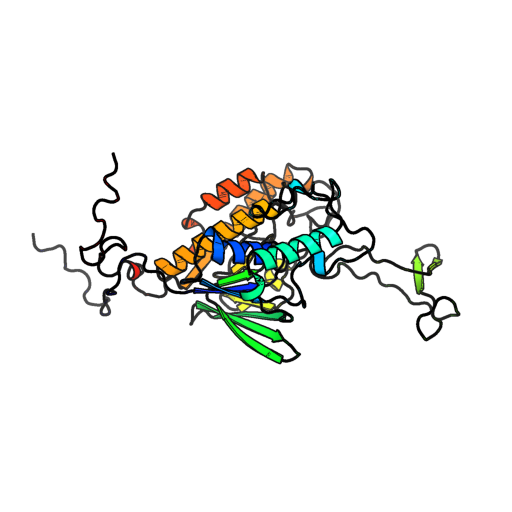14.215 5.683 1.00 98.25 297 PRO A CA 1
ATOM 2303 C C . PRO A 1 297 ? -3.093 15.570 5.256 1.00 98.25 297 PRO A C 1
ATOM 2305 O O . PRO A 1 297 ? -3.897 15.655 4.324 1.00 98.25 297 PRO A O 1
ATOM 2308 N N . LYS A 1 298 ? -2.676 16.635 5.939 1.00 98.44 298 LYS A N 1
ATOM 2309 C CA . LYS A 1 298 ? -3.035 18.010 5.580 1.00 98.44 298 LYS A CA 1
ATOM 2310 C C . LYS A 1 298 ? -2.430 18.351 4.226 1.00 98.44 298 LYS A C 1
ATOM 2312 O O . LYS A 1 298 ? -1.248 18.090 4.006 1.00 98.44 298 LYS A O 1
ATOM 2317 N N . ALA A 1 299 ? -3.182 19.042 3.370 1.00 97.56 299 ALA A N 1
ATOM 2318 C CA . ALA A 1 299 ? -2.677 19.516 2.077 1.00 97.56 299 ALA A CA 1
ATOM 2319 C C . ALA A 1 299 ? -1.369 20.320 2.214 1.00 97.56 299 ALA A C 1
ATOM 2321 O O . ALA A 1 299 ? -0.435 20.119 1.442 1.00 97.56 299 ALA A O 1
ATOM 2322 N N . GLN A 1 300 ? -1.258 21.159 3.252 1.00 98.12 300 GLN A N 1
ATOM 2323 C CA . GLN A 1 300 ? -0.033 21.913 3.527 1.00 98.12 300 GLN A CA 1
ATOM 2324 C C . GLN A 1 300 ? 1.152 21.002 3.880 1.00 98.12 300 GLN A C 1
ATOM 2326 O O . GLN A 1 300 ? 2.249 21.223 3.385 1.00 98.12 300 GLN A O 1
ATOM 2331 N N . ALA A 1 301 ? 0.941 19.947 4.675 1.00 98.00 301 ALA A N 1
ATOM 2332 C CA . ALA A 1 301 ? 2.010 19.015 5.036 1.00 98.00 301 ALA A CA 1
ATOM 2333 C C . ALA A 1 301 ? 2.519 18.233 3.813 1.00 98.00 301 ALA A C 1
ATOM 2335 O O . ALA A 1 301 ? 3.723 18.015 3.677 1.00 98.00 301 ALA A O 1
ATOM 2336 N N . VAL A 1 302 ? 1.617 17.857 2.895 1.00 97.50 302 VAL A N 1
ATOM 2337 C CA . VAL A 1 302 ? 1.995 17.263 1.604 1.00 97.50 302 VAL A CA 1
ATOM 2338 C C . VAL A 1 302 ? 2.805 18.257 0.776 1.00 97.50 302 VAL A C 1
ATOM 2340 O O . VAL A 1 302 ? 3.883 17.905 0.297 1.00 97.50 302 VAL A O 1
ATOM 2343 N N . ALA A 1 303 ? 2.339 19.500 0.643 1.00 96.88 303 ALA A N 1
ATOM 2344 C CA . ALA A 1 303 ? 3.034 20.534 -0.118 1.00 96.88 303 ALA A CA 1
ATOM 2345 C C . ALA A 1 303 ? 4.438 20.830 0.443 1.00 96.88 303 ALA A C 1
ATOM 2347 O O . ALA A 1 303 ? 5.413 20.789 -0.307 1.00 96.88 303 ALA A O 1
ATOM 2348 N N . ASP A 1 304 ? 4.561 21.047 1.755 1.00 97.25 304 ASP A N 1
ATOM 2349 C CA . ASP A 1 304 ? 5.829 21.365 2.425 1.00 97.25 304 ASP A CA 1
ATOM 2350 C C . ASP A 1 304 ? 6.850 20.233 2.274 1.00 97.25 304 ASP A C 1
ATOM 2352 O O . ASP A 1 304 ? 8.011 20.471 1.928 1.00 97.25 304 ASP A O 1
ATOM 2356 N N . PHE A 1 305 ? 6.412 18.982 2.463 1.00 96.19 305 PHE A N 1
ATOM 2357 C CA . PHE A 1 305 ? 7.265 17.816 2.247 1.00 96.19 305 PHE A CA 1
ATOM 2358 C C . PHE A 1 305 ? 7.755 17.726 0.794 1.00 96.19 305 PHE A C 1
ATOM 2360 O O . PHE A 1 305 ? 8.916 17.389 0.545 1.00 96.19 305 PHE A O 1
ATOM 2367 N N . ASN A 1 306 ? 6.902 18.049 -0.180 1.00 95.44 306 ASN A N 1
ATOM 2368 C CA . ASN A 1 306 ? 7.282 18.010 -1.589 1.00 95.44 306 ASN A CA 1
ATOM 2369 C C . ASN A 1 306 ? 8.222 19.161 -1.971 1.00 95.44 306 ASN A C 1
ATOM 2371 O O . ASN A 1 306 ? 9.157 18.930 -2.737 1.00 95.44 306 ASN A O 1
ATOM 2375 N N . VAL A 1 307 ? 8.067 20.355 -1.387 1.00 96.62 307 VAL A N 1
ATOM 2376 C CA . VAL A 1 307 ? 9.051 21.444 -1.524 1.00 96.62 307 VAL A CA 1
ATOM 2377 C C . VAL A 1 307 ? 10.410 21.007 -0.981 1.00 96.62 307 VAL A C 1
ATOM 2379 O O . VAL A 1 307 ? 11.402 21.077 -1.706 1.00 96.62 307 VAL A O 1
ATOM 2382 N N . TYR A 1 308 ? 10.457 20.480 0.249 1.00 96.62 308 TYR A N 1
ATOM 2383 C CA . TYR A 1 308 ? 11.685 19.918 0.824 1.00 96.62 308 TYR A CA 1
ATOM 2384 C C . TYR A 1 308 ? 12.306 18.861 -0.098 1.00 96.62 308 TYR A C 1
ATOM 2386 O O . TYR A 1 308 ? 13.510 18.886 -0.362 1.00 96.62 308 TYR A O 1
ATOM 2394 N N . SER A 1 309 ? 11.474 17.959 -0.625 1.00 96.06 309 SER A N 1
ATOM 2395 C CA . SER A 1 309 ? 11.933 16.866 -1.476 1.00 96.06 309 SER A CA 1
ATOM 2396 C C . SER A 1 309 ? 12.615 17.381 -2.741 1.00 96.06 309 SER A C 1
ATOM 2398 O O . SER A 1 309 ? 13.710 16.929 -3.072 1.00 96.06 309 SER A O 1
ATOM 2400 N N . GLN A 1 310 ? 12.023 18.366 -3.421 1.00 96.00 310 GLN A N 1
ATOM 2401 C CA . GLN A 1 310 ? 12.628 18.941 -4.625 1.00 96.00 310 GLN A CA 1
ATOM 2402 C C . GLN A 1 310 ? 13.894 19.754 -4.312 1.00 96.00 310 GLN A C 1
ATOM 2404 O O . GLN A 1 310 ? 14.875 19.661 -5.052 1.00 96.00 310 GLN A O 1
ATOM 2409 N N . GLU A 1 311 ? 13.929 20.479 -3.190 1.00 97.06 311 GLU A N 1
ATOM 2410 C CA . GLU A 1 311 ? 15.120 21.213 -2.737 1.00 97.06 311 GLU A CA 1
ATOM 2411 C C . GLU A 1 311 ? 16.304 20.295 -2.401 1.00 97.06 311 GLU A C 1
ATOM 2413 O O . GLU A 1 311 ? 17.467 20.648 -2.621 1.00 97.06 311 GLU A O 1
ATOM 2418 N N . PHE A 1 312 ? 16.027 19.093 -1.901 1.00 96.38 312 PHE A N 1
ATOM 2419 C CA . PHE A 1 312 ? 17.046 18.068 -1.729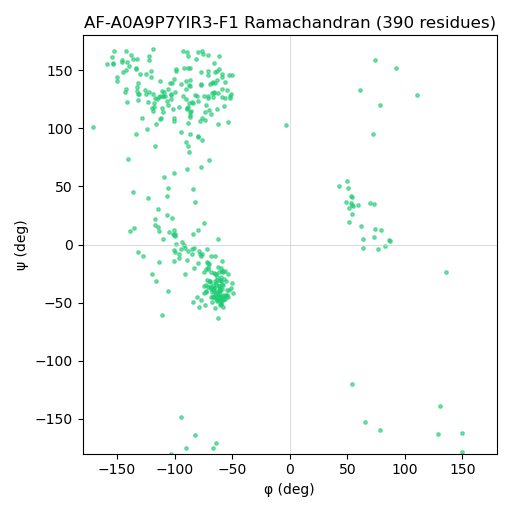 1.00 96.38 312 PHE A CA 1
ATOM 2420 C C . PHE A 1 312 ? 17.461 17.471 -3.081 1.00 96.38 312 PHE A C 1
ATOM 2422 O O . PHE A 1 312 ? 18.648 17.446 -3.411 1.00 96.38 312 PHE A O 1
ATOM 2429 N N . LEU A 1 313 ? 16.491 17.017 -3.884 1.00 95.19 313 LEU A N 1
ATOM 2430 C CA . LEU A 1 313 ? 16.735 16.259 -5.114 1.00 95.19 313 LEU A CA 1
ATOM 2431 C C . LEU A 1 313 ? 17.465 17.070 -6.186 1.00 95.19 313 LEU A C 1
ATOM 2433 O O . LEU A 1 313 ? 18.295 16.497 -6.894 1.00 95.19 313 LEU A O 1
ATOM 2437 N N . ARG A 1 314 ? 17.265 18.395 -6.258 1.00 95.06 314 ARG A N 1
ATOM 2438 C CA . ARG A 1 314 ? 18.008 19.279 -7.182 1.00 95.06 314 ARG A CA 1
ATOM 2439 C C . ARG A 1 314 ? 19.529 19.266 -6.984 1.00 95.06 314 ARG A C 1
ATOM 2441 O O . ARG A 1 314 ? 20.259 19.781 -7.820 1.00 95.06 314 ARG A O 1
ATOM 2448 N N . ARG A 1 315 ? 20.011 18.721 -5.863 1.00 94.88 315 ARG A N 1
ATOM 2449 C CA . ARG A 1 315 ? 21.438 18.586 -5.526 1.00 94.88 315 ARG A CA 1
ATOM 2450 C C . ARG A 1 315 ? 22.018 17.229 -5.934 1.00 94.88 315 ARG A C 1
ATOM 2452 O O . ARG A 1 315 ? 23.162 16.936 -5.600 1.00 94.88 315 ARG A O 1
ATOM 2459 N N . THR A 1 316 ? 21.218 16.378 -6.570 1.00 93.69 316 THR A N 1
ATOM 2460 C CA . THR A 1 316 ? 21.548 14.983 -6.872 1.00 93.69 316 THR A CA 1
ATOM 2461 C C . THR A 1 316 ? 21.473 14.718 -8.372 1.00 93.69 316 THR A C 1
ATOM 2463 O O . THR A 1 316 ? 20.792 15.437 -9.101 1.00 93.69 316 THR A O 1
ATOM 2466 N N . VAL A 1 317 ? 22.088 13.617 -8.809 1.00 92.44 317 VAL A N 1
ATOM 2467 C CA . VAL A 1 317 ? 22.052 13.142 -10.205 1.00 92.44 317 VAL A CA 1
ATOM 2468 C C . VAL A 1 317 ? 20.628 12.916 -10.737 1.00 92.44 317 VAL A C 1
ATOM 2470 O O . VAL A 1 317 ? 20.383 12.968 -11.938 1.00 92.44 317 VAL A O 1
ATOM 2473 N N . TRP A 1 318 ? 19.645 12.696 -9.858 1.00 92.31 318 TRP A N 1
ATOM 2474 C CA . TRP A 1 318 ? 18.258 12.470 -10.268 1.00 92.31 318 TRP A CA 1
ATOM 2475 C C . TRP A 1 318 ? 17.645 13.690 -10.975 1.00 92.31 318 TRP A C 1
ATOM 2477 O O . TRP A 1 318 ? 16.785 13.533 -11.853 1.00 92.31 318 TRP A O 1
ATOM 2487 N N . ALA A 1 319 ? 18.125 14.891 -10.639 1.00 92.31 319 ALA A N 1
ATOM 2488 C CA . ALA A 1 319 ? 17.690 16.155 -11.221 1.00 92.31 319 ALA A CA 1
ATOM 2489 C C . ALA A 1 319 ? 18.503 16.597 -12.453 1.00 92.31 319 ALA A C 1
ATOM 2491 O O . ALA A 1 319 ? 18.142 17.602 -13.063 1.00 92.31 319 ALA A O 1
ATOM 2492 N N . ASP A 1 320 ? 19.544 15.856 -12.854 1.00 92.62 320 ASP A N 1
ATOM 2493 C CA . ASP A 1 320 ? 20.347 16.191 -14.037 1.00 92.62 320 ASP A CA 1
ATOM 2494 C C . ASP A 1 320 ? 19.510 16.178 -15.327 1.00 92.62 320 ASP A C 1
ATOM 2496 O O . ASP A 1 320 ? 18.432 15.573 -15.395 1.00 92.62 320 ASP A O 1
ATOM 2500 N N . ASN A 1 321 ? 20.043 16.811 -16.377 1.00 92.56 321 ASN A N 1
ATOM 2501 C CA . ASN A 1 321 ? 19.437 16.908 -17.709 1.00 92.56 321 ASN A CA 1
ATOM 2502 C C . ASN A 1 321 ? 19.452 15.551 -18.436 1.00 92.56 321 ASN A C 1
ATOM 2504 O O . ASN A 1 321 ? 20.229 15.317 -19.359 1.00 92.56 321 ASN A O 1
ATOM 2508 N N . CYS A 1 322 ? 18.594 14.638 -17.993 1.00 89.69 322 CYS A N 1
ATOM 2509 C CA . CYS A 1 322 ? 18.447 13.294 -18.529 1.00 89.69 322 CYS A CA 1
ATOM 2510 C C . CYS A 1 322 ? 16.970 12.916 -18.541 1.00 89.69 322 CYS A C 1
ATOM 2512 O O . CYS A 1 322 ? 16.313 12.915 -17.496 1.00 89.69 322 CYS A O 1
ATOM 2514 N N . ARG A 1 323 ? 16.453 12.571 -19.725 1.00 90.38 323 ARG A N 1
ATOM 2515 C CA . ARG A 1 323 ? 15.086 12.079 -19.877 1.00 90.38 323 ARG A CA 1
ATOM 2516 C C . ARG A 1 323 ? 14.923 10.764 -19.121 1.00 90.38 323 ARG A C 1
ATOM 2518 O O . ARG A 1 323 ? 15.536 9.764 -19.477 1.00 90.38 323 ARG A O 1
ATOM 2525 N N . SER A 1 324 ? 14.056 10.751 -18.112 1.00 89.75 324 SER A N 1
ATOM 2526 C CA . SER A 1 324 ? 13.815 9.560 -17.295 1.00 89.75 324 SER A CA 1
ATOM 2527 C C . SER A 1 324 ? 12.364 9.458 -16.839 1.00 89.75 324 SE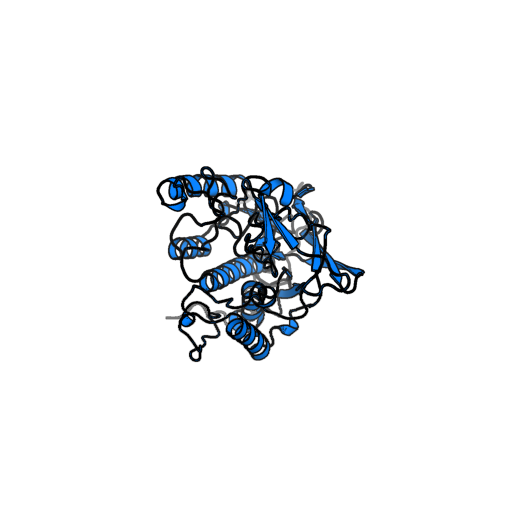R A C 1
ATOM 2529 O O . SER A 1 324 ? 11.645 10.456 -16.739 1.00 89.75 324 SER A O 1
ATOM 2531 N N . TRP A 1 325 ? 11.929 8.241 -16.517 1.00 88.19 325 TRP A N 1
ATOM 2532 C CA . TRP A 1 325 ? 10.616 8.021 -15.909 1.00 88.19 325 TRP A CA 1
ATOM 2533 C C . TRP A 1 325 ? 10.521 8.632 -14.500 1.00 88.19 325 TRP A C 1
ATOM 2535 O O . TRP A 1 325 ? 9.440 9.053 -14.099 1.00 88.19 325 TRP A O 1
ATOM 2545 N N . TYR A 1 326 ? 11.653 8.817 -13.802 1.00 89.69 326 TYR A N 1
ATOM 2546 C CA . TYR A 1 326 ? 11.709 9.570 -12.543 1.00 89.69 326 TYR A CA 1
ATOM 2547 C C . TYR A 1 326 ? 11.230 11.022 -12.677 1.00 89.69 326 TYR A C 1
ATOM 2549 O O . TYR A 1 326 ? 10.827 11.600 -11.675 1.00 89.69 326 TYR A O 1
ATOM 2557 N N . LYS A 1 327 ? 11.263 11.602 -13.887 1.00 91.19 327 LYS A N 1
ATOM 2558 C CA . LYS A 1 327 ? 10.769 12.953 -14.211 1.00 91.19 327 LYS A CA 1
ATOM 2559 C C . LYS A 1 327 ? 9.573 12.915 -15.168 1.00 91.19 327 LYS A C 1
ATOM 2561 O O . LYS A 1 327 ? 9.410 13.802 -16.007 1.00 91.19 327 LYS A O 1
ATOM 2566 N N . ASN A 1 328 ? 8.764 11.855 -15.103 1.00 86.88 328 ASN A N 1
ATOM 2567 C CA . ASN A 1 328 ? 7.595 11.664 -15.966 1.00 86.88 328 ASN A CA 1
ATOM 2568 C C . ASN A 1 328 ? 7.934 11.792 -17.475 1.00 86.88 328 ASN A C 1
ATOM 2570 O O . ASN A 1 328 ? 7.251 12.472 -18.240 1.00 86.88 328 ASN A O 1
ATOM 2574 N N . GLY A 1 329 ? 9.069 11.215 -17.895 1.00 86.44 329 GLY A N 1
ATOM 2575 C CA . GLY A 1 329 ? 9.528 11.216 -19.290 1.00 86.44 329 GLY A CA 1
ATOM 2576 C C . GLY A 1 329 ? 10.091 12.553 -19.791 1.00 86.44 329 GLY A C 1
ATOM 2577 O O . GLY A 1 329 ? 10.280 12.725 -21.001 1.00 86.44 329 GLY A O 1
ATOM 2578 N N . LYS A 1 330 ? 10.369 13.507 -18.897 1.00 88.38 330 LYS A N 1
ATOM 2579 C CA . LYS A 1 330 ? 10.944 14.820 -19.228 1.00 88.38 330 LYS A CA 1
ATOM 2580 C C . LYS A 1 330 ? 12.453 14.843 -18.979 1.00 88.38 330 LYS A C 1
ATOM 2582 O O . LYS A 1 330 ? 12.958 14.125 -18.119 1.00 88.38 330 LYS A O 1
ATOM 2587 N N . GLU A 1 331 ? 13.169 15.670 -19.740 1.00 90.62 331 GLU A N 1
ATOM 2588 C CA . GLU A 1 331 ? 14.610 15.916 -19.543 1.00 90.62 331 GLU A CA 1
ATOM 2589 C C . GLU A 1 331 ? 14.885 16.727 -18.277 1.00 90.62 331 GLU A C 1
ATOM 2591 O O . GLU A 1 331 ? 15.849 16.461 -17.566 1.00 90.62 331 GLU A O 1
ATOM 2596 N N . THR A 1 332 ? 13.996 17.674 -17.978 1.00 89.94 332 THR A N 1
ATOM 2597 C CA . THR A 1 332 ? 14.043 18.556 -16.813 1.00 89.94 332 THR A CA 1
ATOM 2598 C C . THR A 1 332 ? 12.675 18.604 -16.135 1.00 89.94 332 THR A C 1
ATOM 2600 O O . THR A 1 332 ? 11.649 18.283 -16.743 1.00 89.94 332 THR A O 1
ATOM 2603 N N . GLY A 1 333 ? 12.647 19.004 -14.865 1.00 90.19 333 GLY A N 1
ATOM 2604 C CA . GLY A 1 333 ? 11.414 19.193 -14.105 1.00 90.19 333 GLY A CA 1
ATOM 2605 C C . GLY A 1 333 ? 11.421 18.474 -12.763 1.00 90.19 333 GLY A C 1
ATOM 2606 O O . GLY A 1 333 ? 12.471 18.095 -12.251 1.00 90.19 333 GLY A O 1
ATOM 2607 N N . ILE A 1 334 ? 10.223 18.318 -12.204 1.00 92.25 334 ILE A N 1
ATOM 2608 C CA . ILE A 1 334 ? 10.001 17.693 -10.899 1.00 92.25 334 ILE A CA 1
ATOM 2609 C C . ILE A 1 334 ? 10.389 16.217 -10.967 1.00 92.25 334 ILE A C 1
ATOM 2611 O O . ILE A 1 334 ? 9.958 15.492 -11.868 1.00 92.25 334 ILE A O 1
ATOM 2615 N N . VAL A 1 335 ? 11.185 15.782 -9.995 1.00 93.50 335 VAL A N 1
ATOM 2616 C CA . VAL A 1 335 ? 11.501 14.370 -9.792 1.00 93.50 335 VAL A CA 1
ATOM 2617 C C . VAL A 1 335 ? 10.396 13.768 -8.930 1.00 93.50 335 VAL A C 1
ATOM 2619 O O . VAL A 1 335 ? 10.227 14.175 -7.785 1.00 93.50 335 VAL A O 1
ATOM 2622 N N . THR A 1 336 ? 9.637 12.829 -9.490 1.00 92.31 336 THR A N 1
ATOM 2623 C CA . THR A 1 336 ? 8.451 12.214 -8.870 1.00 92.31 336 THR A CA 1
ATOM 2624 C C . THR A 1 336 ? 8.641 10.738 -8.546 1.00 92.31 336 THR A C 1
ATOM 2626 O O . THR A 1 336 ? 7.833 10.148 -7.836 1.00 92.31 336 THR A O 1
ATOM 2629 N N . GLY A 1 337 ? 9.674 10.100 -9.098 1.00 90.06 337 GLY A N 1
ATOM 2630 C CA . GLY A 1 337 ? 9.846 8.653 -8.982 1.00 90.06 337 GLY A CA 1
ATOM 2631 C C . GLY A 1 337 ? 10.823 8.192 -7.906 1.00 90.06 337 GLY A C 1
ATOM 2632 O O . GLY A 1 337 ? 11.021 6.988 -7.772 1.00 90.06 337 GLY A O 1
ATOM 2633 N N . THR A 1 338 ? 11.445 9.103 -7.150 1.00 92.31 338 THR A N 1
ATOM 2634 C CA . THR A 1 338 ? 12.372 8.701 -6.089 1.00 92.31 338 THR A CA 1
ATOM 2635 C C . THR A 1 338 ? 12.335 9.610 -4.864 1.00 92.31 338 THR A C 1
ATOM 2637 O O . THR A 1 338 ? 12.052 10.802 -4.963 1.00 92.31 338 THR A O 1
ATOM 2640 N N . TYR A 1 339 ? 12.593 9.018 -3.701 1.00 95.00 339 TYR A N 1
ATOM 2641 C CA . TYR A 1 339 ? 12.587 9.671 -2.399 1.00 95.00 339 TYR A CA 1
ATOM 2642 C C . TYR A 1 339 ? 13.767 10.631 -2.209 1.00 95.00 339 TYR A C 1
ATOM 2644 O O . TYR A 1 339 ? 14.888 10.378 -2.649 1.00 95.00 339 TYR A O 1
ATOM 2652 N N . ALA A 1 340 ? 13.522 11.722 -1.487 1.00 94.75 340 ALA A N 1
ATOM 2653 C CA . ALA A 1 340 ? 14.532 12.695 -1.099 1.00 94.75 340 ALA A CA 1
ATOM 2654 C C . ALA A 1 340 ? 15.224 12.299 0.218 1.00 94.75 340 ALA A C 1
ATOM 2656 O O . ALA A 1 340 ? 14.897 12.815 1.285 1.00 94.75 340 ALA A O 1
ATOM 2657 N N . GLY A 1 341 ? 16.175 11.367 0.148 1.00 94.12 341 GLY A N 1
ATOM 2658 C CA . GLY A 1 341 ? 16.965 10.937 1.305 1.00 94.12 341 GLY A CA 1
ATOM 2659 C C . GLY A 1 341 ? 17.397 9.478 1.209 1.00 94.12 341 GLY A C 1
ATOM 2660 O O . GLY A 1 341 ? 17.096 8.796 0.240 1.00 94.12 341 GLY A O 1
ATOM 2661 N N . SER A 1 342 ? 18.104 8.967 2.216 1.00 94.12 342 SER A N 1
ATOM 2662 C CA . SER A 1 342 ? 18.444 7.539 2.266 1.00 94.12 342 SER A CA 1
ATOM 2663 C C . SER A 1 342 ? 17.234 6.680 2.660 1.00 94.12 342 SER A C 1
ATOM 2665 O O . SER A 1 342 ? 16.264 7.166 3.241 1.00 94.12 342 SER A O 1
ATOM 2667 N N . ILE A 1 343 ? 17.313 5.370 2.416 1.00 93.62 343 ILE A N 1
ATOM 2668 C CA . ILE A 1 343 ? 16.305 4.415 2.902 1.00 93.62 343 ILE A CA 1
ATOM 2669 C C . ILE A 1 343 ? 16.195 4.401 4.436 1.00 93.62 343 ILE A C 1
ATOM 2671 O O . ILE A 1 343 ? 15.111 4.190 4.971 1.00 93.62 343 ILE A O 1
ATOM 2675 N N . LEU A 1 344 ? 17.293 4.681 5.148 1.00 95.50 344 LEU A N 1
ATOM 2676 C CA . LEU A 1 344 ? 17.291 4.802 6.609 1.00 95.50 344 LEU A CA 1
ATOM 2677 C C . LEU A 1 344 ? 16.607 6.094 7.062 1.00 95.50 344 LEU A C 1
ATOM 2679 O O . LEU A 1 344 ? 15.789 6.051 7.969 1.00 95.50 344 LEU A O 1
ATOM 2683 N N . HIS A 1 345 ? 16.846 7.211 6.366 1.00 95.88 345 HIS A N 1
ATOM 2684 C CA . HIS A 1 345 ? 16.117 8.457 6.612 1.00 95.88 345 HIS A CA 1
ATOM 2685 C C . HIS A 1 345 ? 14.605 8.259 6.432 1.00 95.88 345 HIS A C 1
ATOM 2687 O O . HIS A 1 345 ? 13.819 8.698 7.264 1.00 95.88 345 HIS A O 1
ATOM 2693 N N . PHE A 1 346 ? 14.193 7.541 5.381 1.00 95.75 346 PHE A N 1
ATOM 2694 C CA . PHE A 1 346 ? 12.790 7.179 5.178 1.00 95.75 346 PHE A CA 1
ATOM 2695 C C . PHE A 1 346 ? 12.219 6.385 6.359 1.00 95.75 346 PHE A C 1
ATOM 2697 O O . PHE A 1 346 ? 11.147 6.724 6.857 1.00 95.75 346 PHE A O 1
ATOM 2704 N N . LYS A 1 347 ? 12.939 5.354 6.821 1.00 95.75 347 LYS A N 1
ATOM 2705 C CA . LYS A 1 347 ? 12.540 4.539 7.975 1.00 95.75 347 LYS A CA 1
ATOM 2706 C C . LYS A 1 347 ? 12.373 5.391 9.233 1.00 95.75 347 LYS A C 1
ATOM 2708 O O . LYS A 1 347 ? 11.310 5.355 9.848 1.00 95.75 347 LYS A O 1
ATOM 2713 N N . ASP A 1 348 ? 13.401 6.160 9.585 1.00 97.06 348 ASP A N 1
ATOM 2714 C CA . ASP A 1 348 ? 13.428 6.949 10.815 1.00 97.06 348 ASP A CA 1
ATOM 2715 C C . ASP A 1 348 ? 12.296 7.981 10.827 1.00 97.06 348 ASP A C 1
ATOM 2717 O O . ASP A 1 348 ? 11.604 8.134 11.834 1.00 97.06 348 ASP A O 1
ATOM 2721 N N . VAL A 1 349 ? 12.037 8.645 9.695 1.00 95.19 349 VAL A N 1
ATOM 2722 C CA . VAL A 1 349 ? 10.919 9.589 9.600 1.00 95.19 349 VAL A CA 1
ATOM 2723 C C . VAL A 1 349 ? 9.576 8.874 9.708 1.00 95.19 349 VAL A C 1
ATOM 2725 O O . VAL A 1 349 ? 8.713 9.322 10.461 1.00 95.19 349 VAL A O 1
ATOM 2728 N N . LEU A 1 350 ? 9.386 7.752 9.009 1.00 94.69 350 LEU A N 1
ATOM 2729 C CA . LEU A 1 350 ? 8.115 7.032 9.037 1.00 94.69 350 LEU A CA 1
ATOM 2730 C C . LEU A 1 350 ? 7.778 6.537 10.453 1.00 94.69 350 LEU A C 1
ATOM 2732 O O . LEU A 1 350 ? 6.615 6.577 10.852 1.00 94.69 350 LEU A O 1
ATOM 2736 N N . GLU A 1 351 ? 8.774 6.126 11.241 1.00 95.75 351 GLU A N 1
ATOM 2737 C CA . GLU A 1 351 ? 8.600 5.705 12.639 1.00 95.75 351 GLU A CA 1
ATOM 2738 C C . GLU A 1 351 ? 8.245 6.862 13.583 1.00 95.75 351 GLU A C 1
ATOM 2740 O O . GLU A 1 351 ? 7.474 6.651 14.522 1.00 95.75 351 GLU A O 1
ATOM 2745 N N . ASN A 1 352 ? 8.727 8.076 13.301 1.00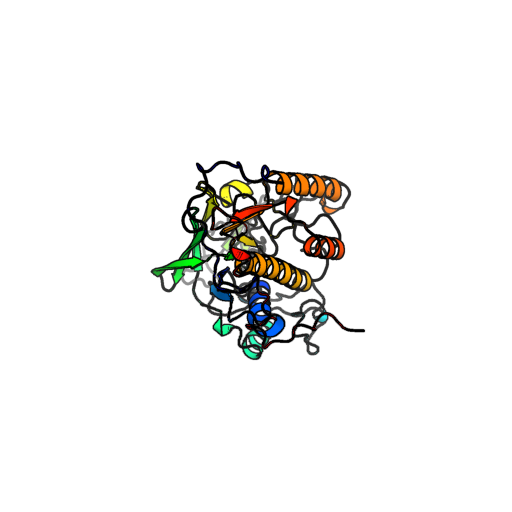 95.81 352 ASN A N 1
ATOM 2746 C CA . ASN A 1 352 ? 8.653 9.222 14.214 1.00 95.81 352 ASN A CA 1
ATOM 2747 C C . ASN A 1 352 ? 7.693 10.340 13.775 1.00 95.81 352 ASN A C 1
ATOM 2749 O O . ASN A 1 352 ? 7.632 11.378 14.430 1.00 95.81 352 ASN A O 1
ATOM 2753 N N . ILE A 1 353 ? 6.946 10.161 12.685 1.00 92.38 353 ILE A N 1
ATOM 2754 C CA . ILE A 1 353 ? 6.041 11.199 12.190 1.00 92.38 353 ILE A CA 1
ATOM 2755 C C . ILE A 1 353 ? 4.890 11.477 13.164 1.00 92.38 353 ILE A C 1
ATOM 2757 O O . ILE A 1 353 ? 4.221 10.553 13.636 1.00 92.38 353 ILE A O 1
ATOM 2761 N N . GLY A 1 354 ? 4.679 12.758 13.465 1.00 89.00 354 GLY A N 1
ATOM 2762 C CA . GLY A 1 354 ? 3.692 13.213 14.434 1.00 89.00 354 GLY A CA 1
ATOM 2763 C C . GLY A 1 354 ? 2.303 13.468 13.844 1.00 89.00 354 GLY A C 1
ATOM 2764 O O . GLY A 1 354 ? 2.102 13.560 12.629 1.00 89.00 354 GLY A O 1
ATOM 2765 N N . ASP A 1 355 ? 1.321 13.592 14.737 1.00 92.00 355 ASP A N 1
ATOM 2766 C CA . ASP A 1 355 ? -0.088 13.811 14.394 1.00 92.00 355 ASP A CA 1
ATOM 2767 C C . ASP A 1 355 ? -0.367 15.212 13.831 1.00 92.00 355 ASP A C 1
ATOM 2769 O O . ASP A 1 355 ? -1.382 15.428 13.169 1.00 92.00 355 ASP A O 1
ATOM 2773 N N . GLU A 1 356 ? 0.518 16.181 14.071 1.00 96.12 356 GLU A N 1
ATOM 2774 C CA . GLU A 1 356 ? 0.384 17.576 13.647 1.00 96.12 356 GLU A CA 1
ATOM 2775 C C . GLU A 1 356 ? 0.240 17.741 12.129 1.00 96.12 356 GLU A C 1
ATOM 2777 O O . GLU A 1 356 ? -0.347 18.725 11.664 1.00 96.12 356 GLU A O 1
ATOM 2782 N N . HIS A 1 357 ? 0.712 16.762 11.358 1.00 97.62 357 HIS A N 1
ATOM 2783 C CA . HIS A 1 357 ? 0.628 16.736 9.901 1.00 97.62 357 HIS A CA 1
ATOM 2784 C C . HIS A 1 357 ? -0.713 16.222 9.365 1.00 97.62 357 HIS A C 1
ATOM 2786 O O . HIS A 1 357 ? -0.924 16.242 8.152 1.00 97.62 357 HIS A O 1
ATOM 2792 N N . PHE A 1 358 ? -1.631 15.796 10.237 1.00 98.12 358 PHE A N 1
ATOM 2793 C CA . PHE A 1 358 ? -2.861 15.114 9.847 1.00 98.12 358 PHE A CA 1
ATOM 2794 C C . PHE A 1 358 ? -4.120 15.846 10.307 1.00 98.12 358 PHE A C 1
ATOM 2796 O O . PHE A 1 358 ? -4.187 16.417 11.396 1.00 98.12 358 PHE A O 1
ATOM 2803 N N . ASP A 1 359 ? -5.147 15.781 9.468 1.00 97.56 359 ASP A N 1
ATOM 2804 C CA . ASP A 1 359 ? -6.527 16.035 9.845 1.00 97.56 359 ASP A CA 1
ATOM 2805 C C . ASP A 1 359 ? -7.129 14.728 10.372 1.00 97.56 359 ASP A C 1
ATOM 2807 O O . ASP A 1 359 ? -7.311 13.749 9.636 1.00 97.56 359 ASP A O 1
ATOM 2811 N N . VAL A 1 360 ? -7.413 14.714 11.675 1.00 96.69 360 VAL A N 1
ATOM 2812 C CA . VAL A 1 360 ? -7.991 13.570 12.384 1.00 96.69 360 VAL A CA 1
ATOM 2813 C C . VAL A 1 360 ? -9.453 13.857 12.697 1.00 96.69 360 VAL A C 1
ATOM 2815 O O . VAL A 1 360 ? -9.779 14.807 13.408 1.00 96.69 360 VAL A O 1
ATOM 2818 N N . VAL A 1 361 ? -10.347 13.013 12.185 1.00 96.44 361 VAL A N 1
ATOM 2819 C CA . VAL A 1 361 ? -11.796 13.142 12.380 1.00 96.44 361 VAL A CA 1
ATOM 2820 C C . VAL A 1 361 ? -12.266 12.021 13.294 1.00 96.44 361 VAL A C 1
ATOM 2822 O O . VAL A 1 361 ? -11.989 10.857 13.021 1.00 96.44 361 VAL A O 1
ATOM 2825 N N . SER A 1 362 ? -12.995 12.345 14.366 1.00 95.00 362 SER A N 1
ATOM 2826 C CA . SER A 1 362 ? -13.601 11.350 15.265 1.00 95.00 362 SER A CA 1
ATOM 2827 C C . SER A 1 362 ? -14.999 10.934 14.796 1.00 95.00 362 SER A C 1
ATOM 2829 O O . SER A 1 362 ? -15.724 11.727 14.191 1.00 95.00 362 SER A O 1
ATOM 2831 N N . ASN A 1 363 ? -15.415 9.706 15.122 1.00 92.75 363 ASN A N 1
ATOM 2832 C CA . ASN A 1 363 ? -16.809 9.278 14.963 1.00 92.75 363 ASN A CA 1
ATOM 2833 C C . ASN A 1 363 ? -17.760 9.958 15.958 1.00 92.75 363 ASN A C 1
ATOM 2835 O O . ASN A 1 363 ? -18.973 9.953 15.751 1.00 92.75 363 ASN A O 1
ATOM 2839 N N . ASN A 1 364 ? -17.237 10.551 17.037 1.00 90.88 364 ASN A N 1
ATOM 2840 C CA . ASN A 1 364 ? -18.041 11.176 18.082 1.00 90.88 364 ASN A CA 1
ATOM 2841 C C . ASN A 1 364 ? -17.710 12.658 18.233 1.00 90.88 364 ASN A C 1
ATOM 2843 O O . ASN A 1 364 ? -16.569 13.082 18.079 1.00 90.88 364 ASN A O 1
ATOM 2847 N N . LYS A 1 365 ? -18.716 13.443 18.638 1.00 90.88 365 LYS A N 1
ATOM 2848 C CA . LYS A 1 365 ? -18.530 14.864 18.973 1.00 90.88 365 LYS A CA 1
ATOM 2849 C C . LYS A 1 365 ? -17.570 15.060 20.150 1.00 90.88 365 LYS A C 1
ATOM 2851 O O . LYS A 1 365 ? -16.785 15.999 20.146 1.00 90.88 365 LYS A O 1
ATOM 2856 N N . ASN A 1 366 ? -17.644 14.184 21.155 1.00 93.00 366 ASN A N 1
ATOM 2857 C CA . ASN A 1 366 ? -16.662 14.152 22.232 1.00 93.00 366 ASN A CA 1
ATOM 2858 C C . ASN A 1 366 ? -15.509 13.228 21.825 1.00 93.00 366 ASN A C 1
ATOM 2860 O O . ASN A 1 366 ? -15.648 12.004 21.861 1.00 93.00 366 ASN A O 1
ATOM 2864 N N . VAL A 1 367 ? -14.379 13.834 21.462 1.00 92.94 367 VAL A N 1
ATOM 2865 C CA . VAL A 1 367 ? -13.172 13.140 20.989 1.00 92.94 367 VAL A CA 1
ATOM 2866 C C . VAL A 1 367 ? -12.511 12.254 22.046 1.00 92.94 367 VAL A C 1
ATOM 2868 O O . VAL A 1 367 ? -11.638 11.471 21.702 1.00 92.94 367 VAL A O 1
ATOM 2871 N N . PHE A 1 368 ? -12.931 12.335 23.312 1.00 94.56 368 PHE A N 1
ATOM 2872 C CA . PHE A 1 368 ? -12.437 11.498 24.408 1.00 94.56 368 PHE A CA 1
ATOM 2873 C C . PHE A 1 368 ? -13.373 10.339 24.761 1.00 94.56 368 PHE A C 1
ATOM 2875 O O . PHE A 1 368 ? -13.143 9.642 25.744 1.00 94.56 368 PHE A O 1
ATOM 2882 N N . LYS A 1 369 ? -14.431 10.088 23.977 1.00 93.38 369 LYS A N 1
ATOM 2883 C CA . LYS A 1 369 ? -15.374 8.992 24.264 1.00 93.38 369 LYS A CA 1
ATOM 2884 C C . LYS A 1 369 ? -14.694 7.617 24.352 1.00 93.38 369 LYS A C 1
ATOM 2886 O O . LYS A 1 369 ? -15.141 6.761 25.107 1.00 93.38 369 LYS A O 1
ATOM 2891 N N . TRP A 1 370 ? -13.602 7.420 23.618 1.00 93.56 370 TRP A N 1
ATOM 2892 C CA . TRP A 1 370 ? -12.809 6.188 23.623 1.00 93.56 370 TRP A CA 1
ATOM 2893 C C . TRP A 1 370 ? -12.050 5.927 24.938 1.00 93.56 370 TRP A C 1
ATOM 2895 O O . TRP A 1 370 ? -11.544 4.821 25.117 1.00 93.56 370 TRP A O 1
ATOM 2905 N N . LEU A 1 371 ? -11.995 6.896 25.868 1.00 95.50 371 LEU A N 1
ATOM 2906 C CA . LEU A 1 371 ? -11.448 6.682 27.215 1.00 95.50 371 LEU A CA 1
ATOM 2907 C C . LEU A 1 371 ? -12.240 5.643 28.023 1.00 95.50 371 LEU A C 1
ATOM 2909 O O . LEU A 1 371 ? -11.699 5.074 28.967 1.00 95.50 371 LEU A O 1
ATOM 2913 N N . GLY A 1 372 ? -13.487 5.363 27.635 1.00 93.75 372 GLY A N 1
ATOM 2914 C CA . GLY A 1 372 ? -14.274 4.303 28.251 1.00 93.75 372 GLY A CA 1
ATOM 2915 C C . GLY A 1 372 ? -14.611 4.576 29.716 1.00 93.75 372 GLY A C 1
ATOM 2916 O O . GLY A 1 372 ? -14.693 5.730 30.141 1.00 93.75 372 GLY A O 1
ATOM 2917 N N . ASN A 1 373 ? -14.801 3.507 30.482 1.00 94.00 373 ASN A N 1
ATOM 2918 C CA . ASN A 1 373 ? -15.245 3.527 31.880 1.00 94.00 373 ASN A CA 1
ATOM 2919 C C . ASN A 1 373 ? -14.122 3.848 32.886 1.00 94.00 373 ASN A C 1
ATOM 2921 O O . ASN A 1 373 ? -14.295 3.672 34.090 1.00 94.00 373 ASN A O 1
ATOM 2925 N N . GLY A 1 374 ? -12.970 4.321 32.403 1.00 94.06 374 GLY A N 1
ATOM 2926 C CA . GLY A 1 374 ? -11.805 4.639 33.225 1.00 94.06 374 GLY A CA 1
ATOM 2927 C C . GLY A 1 374 ? -10.921 3.438 33.571 1.00 94.06 374 GLY A C 1
ATOM 2928 O O . GLY A 1 374 ? -9.893 3.643 34.210 1.00 94.06 374 GLY A O 1
ATOM 2929 N N . GLN A 1 375 ? -11.271 2.224 33.133 1.00 94.00 375 GLN A N 1
ATOM 2930 C CA . GLN A 1 375 ? -10.431 1.040 33.314 1.00 94.00 375 GLN A CA 1
ATOM 2931 C C . GLN A 1 375 ? -9.408 0.874 32.186 1.00 94.00 375 GLN A C 1
ATOM 2933 O O . GLN A 1 375 ? -9.654 1.246 31.036 1.00 94.00 375 GLN A O 1
ATOM 2938 N N . SER A 1 376 ? -8.279 0.240 32.495 1.00 92.25 376 SER A N 1
ATOM 2939 C CA . SER A 1 376 ? -7.341 -0.297 31.505 1.00 92.25 376 SER A CA 1
ATOM 2940 C C . SER A 1 376 ? -7.693 -1.732 31.092 1.00 92.25 376 SER A C 1
ATOM 2942 O O . SER A 1 376 ? -8.382 -2.455 31.811 1.00 92.25 376 SER A O 1
ATOM 2944 N N . LEU A 1 377 ? -7.160 -2.193 29.953 1.00 89.06 377 LEU A N 1
ATOM 2945 C CA . LEU A 1 377 ? -7.276 -3.600 29.534 1.00 89.06 377 LEU A CA 1
ATOM 2946 C C . LEU A 1 377 ? -6.656 -4.584 30.549 1.00 89.06 377 LEU A C 1
ATOM 2948 O O . LEU A 1 377 ? -6.990 -5.770 30.532 1.00 89.06 377 LEU A O 1
ATOM 2952 N N . HIS A 1 378 ? -5.760 -4.111 31.422 1.00 89.69 378 HIS A N 1
ATOM 2953 C CA . HIS A 1 378 ? -5.141 -4.915 32.474 1.00 89.69 378 HIS A CA 1
ATOM 2954 C C . HIS A 1 378 ? -6.006 -5.024 33.725 1.00 89.69 378 HIS A C 1
ATOM 2956 O O . HIS A 1 378 ? -5.803 -5.959 34.490 1.00 89.69 378 HIS A O 1
ATOM 2962 N N . ASP A 1 379 ? -6.971 -4.124 33.927 1.00 90.25 379 ASP A N 1
ATOM 2963 C CA . ASP A 1 379 ? -7.707 -4.054 35.188 1.00 90.25 379 ASP A CA 1
ATOM 2964 C C . ASP A 1 379 ? -8.583 -5.296 35.376 1.00 90.25 379 ASP A C 1
ATOM 2966 O O . ASP A 1 379 ? -8.628 -5.853 36.472 1.00 90.25 379 ASP A O 1
ATOM 2970 N N . LYS A 1 380 ? -9.244 -5.759 34.299 1.00 82.38 380 LYS A N 1
ATOM 2971 C CA . LYS A 1 380 ? -10.173 -6.909 34.288 1.00 82.38 380 LYS A CA 1
ATOM 2972 C C . LYS A 1 380 ? -11.112 -6.905 35.504 1.00 82.38 380 LYS A C 1
ATOM 2974 O O . LYS A 1 380 ? -11.167 -7.884 36.250 1.00 82.38 380 LYS A O 1
ATOM 2979 N N . ASP A 1 381 ? -11.761 -5.770 35.760 1.00 81.56 381 ASP A N 1
ATOM 2980 C CA . ASP A 1 381 ? -12.627 -5.558 36.931 1.00 81.56 381 ASP A CA 1
ATOM 2981 C C . ASP A 1 381 ? -11.953 -5.880 38.282 1.00 81.56 381 ASP A C 1
ATOM 2983 O O . ASP A 1 381 ? -12.573 -6.387 39.214 1.00 81.56 381 ASP A O 1
ATOM 2987 N N . GLY A 1 382 ? -10.652 -5.595 38.388 1.00 81.25 382 GLY A N 1
ATOM 2988 C CA . GLY A 1 382 ? -9.834 -5.826 39.581 1.00 81.25 382 GLY A CA 1
ATOM 2989 C C . GLY A 1 382 ? -9.211 -7.222 39.677 1.00 81.25 382 GLY A C 1
ATOM 2990 O O . GLY A 1 382 ? -8.546 -7.511 40.668 1.00 81.25 382 GLY A O 1
ATOM 2991 N N . THR A 1 383 ? -9.401 -8.088 38.676 1.00 85.38 383 THR A N 1
ATOM 2992 C CA . THR A 1 383 ? -8.858 -9.462 38.666 1.00 85.38 383 THR A CA 1
ATOM 2993 C C . THR A 1 383 ? -7.584 -9.627 37.836 1.00 85.38 383 THR A C 1
ATOM 2995 O O . THR A 1 383 ? -6.998 -10.711 37.816 1.00 85.38 383 THR A O 1
ATOM 2998 N N . GLY A 1 384 ? -7.160 -8.588 37.114 1.00 86.50 384 GLY A N 1
ATOM 2999 C CA . GLY A 1 384 ? -5.966 -8.641 36.277 1.00 86.50 384 GLY A CA 1
ATOM 3000 C C . GLY A 1 384 ? -4.679 -8.232 36.998 1.00 86.50 384 GLY A C 1
ATOM 3001 O O . GLY A 1 384 ? -4.655 -8.008 38.207 1.00 86.50 384 GLY A O 1
ATOM 3002 N N . ASP A 1 385 ? -3.580 -8.164 36.245 1.00 86.12 385 ASP A N 1
ATOM 3003 C CA . ASP A 1 385 ? -2.276 -7.753 36.772 1.00 86.12 385 ASP A CA 1
ATOM 3004 C C . ASP A 1 385 ? -2.203 -6.224 36.885 1.00 86.12 385 ASP A C 1
ATOM 3006 O O . ASP A 1 385 ? -1.854 -5.522 35.933 1.00 86.12 385 ASP A O 1
ATOM 3010 N N . LEU A 1 386 ? -2.538 -5.717 38.070 1.00 87.00 386 LEU A N 1
ATOM 3011 C CA . LEU A 1 386 ? -2.518 -4.287 38.388 1.00 87.00 386 LEU A CA 1
ATOM 3012 C C . LEU A 1 386 ? -1.107 -3.744 38.655 1.00 87.00 386 LEU A C 1
ATOM 3014 O O . LEU A 1 386 ? -0.943 -2.537 38.799 1.00 87.00 386 LEU A O 1
ATOM 3018 N N . ALA A 1 387 ? -0.094 -4.609 38.738 1.00 88.12 387 ALA A N 1
ATOM 3019 C CA . ALA A 1 387 ? 1.275 -4.243 39.087 1.00 88.12 387 ALA A CA 1
ATOM 3020 C C . ALA A 1 387 ? 2.260 -4.449 37.925 1.00 88.12 387 ALA A C 1
ATOM 3022 O O . ALA A 1 387 ? 3.465 -4.323 38.129 1.00 88.12 387 ALA A O 1
ATOM 3023 N N . TYR A 1 388 ? 1.777 -4.697 36.699 1.00 83.88 388 TYR A N 1
ATOM 3024 C CA . TYR A 1 388 ? 2.612 -5.004 35.526 1.00 83.88 388 TYR A CA 1
ATOM 3025 C C . TYR A 1 388 ? 3.716 -3.965 35.234 1.00 83.88 388 TYR A C 1
ATOM 3027 O O . TYR A 1 388 ? 4.718 -4.286 34.588 1.00 83.88 388 TYR A O 1
ATOM 3035 N N . TYR A 1 389 ? 3.515 -2.718 35.678 1.00 85.25 389 TYR A N 1
ATOM 3036 C CA . TYR A 1 389 ? 4.429 -1.586 35.515 1.00 85.25 389 TYR A CA 1
ATOM 3037 C C . TYR A 1 389 ? 5.454 -1.447 36.655 1.00 85.25 389 TYR A C 1
ATOM 3039 O O . TYR A 1 389 ? 6.419 -0.701 36.511 1.00 85.25 389 TYR A O 1
ATOM 3047 N N . MET A 1 390 ? 5.268 -2.147 37.777 1.00 86.38 390 MET A N 1
ATOM 3048 C CA . MET A 1 390 ? 6.194 -2.177 38.913 1.00 86.38 390 MET A CA 1
ATOM 3049 C C . MET A 1 390 ? 7.223 -3.297 38.719 1.00 86.38 390 MET A C 1
ATOM 3051 O O . MET A 1 390 ? 7.236 -4.281 39.455 1.00 86.38 390 MET A O 1
ATOM 3055 N N . LYS A 1 391 ? 8.060 -3.172 37.684 1.00 76.00 391 LYS A N 1
ATOM 3056 C CA . LYS A 1 391 ? 9.226 -4.045 37.479 1.00 76.00 391 LYS A CA 1
ATOM 3057 C C . LYS A 1 391 ? 10.482 -3.319 37.961 1.00 76.00 391 LYS A C 1
ATOM 3059 O O . LYS A 1 391 ? 10.657 -2.152 37.617 1.00 76.00 391 LYS A O 1
ATOM 3064 N N . GLU A 1 392 ? 11.290 -4.004 38.771 1.00 65.00 392 GLU A N 1
ATOM 3065 C CA . GLU A 1 392 ? 12.614 -3.546 39.233 1.00 65.00 392 GLU A CA 1
ATOM 3066 C C . GLU A 1 392 ? 13.645 -3.478 38.103 1.00 65.00 392 GLU A C 1
ATOM 3068 O O . GLU A 1 392 ? 13.590 -4.342 37.191 1.00 65.00 392 GLU A O 1
#

Foldseek 3Di:
DPDPPPPDPPPDDDDDFFQDAFLPFAAFEEEEEAQALLLLLLLCCCVPVVVVVVRYLAAYEYLAPDHHQCLVPDDDPQAWAPAQVQLAAQPVDGDPPAPDRIHHSVVSRVRSRVVCVVSVSCVRYDYSWDWAEWAQDPVQLWIWTWIAHPNDTDIDITNAYEYPNDQQDAADDDDPWDFDPDAADDDDPPGTWTWDQDPVGIDTDNDDDCPVTGRRLLQDNHWYAFPPRDTQCVVSVAAFFADLQFADARHWNYTYQQHWAYAPPAGRSSVVSNLSSVLSVVLSSCCRRQQWSTKHFDPVSRVVLQVVFQVQPCVDPLQAQCQDVLQVRHSHDRRTNHHRDHPVVSSVCSVDPDSVRIDIGHPDPPSCSSNHPVHHPQCPVVPGDPCPVVDD